Protein AF-A0A3B9QC76-F1 (afdb_monomer)

Sequence (737 aa):
QPASGYAQPTTGHRPGNSGLRFIFQRLAHHLEAKIDAIFPGNLTQGETGVIKALLLGDRGDLSPQDSEHFRAAGLYRFIAIAGFHVQLAAGVVERVVRRLTKHRNISMFAGLLAAFLLAGLSGWAVGPLRAFLCVLLKHLAFWCRRKYDTLTGFAVCSFIIGWRVPYPLADVSFQLSFAGMLAGWVTWEYTQALTRKYELGLVRHYLVQSTLVGMLLLPLLAVHFQDVSIAGFLFGGLWGLLSVAVSLATLPVVCIPLAAGRWLSWCPFLVIRGLRQVGAFAARLPLVSLAFPSPKLPELVAYYCLVFMLLDGGQDFRQATATGFSKDLTAGSLYEDTRAGWRAETRVSPESPPKLMPRRFENPTLKHRICSIIPDKRVPRKFIMLGLCCVLCVSVGLRYYCVWPQVVFLSVGQADTAVIRTKGTVIVVDTGTETSARRVLVPYLKHEGIRKIDLCIISHLHADHAGGLGEVCRNFKVNTVMTCPGSKQAVYQILKQDALGLASGTRTATDLDELVILEAGAGDVYAIGGAVLTVIHPPGVGNNTQAWRSDGVQADALMPAAQEAFSEFGNEHSLVIGVSFGRLPAYIEFWGDVPGNVVMGLLRGGGTTSPASHLGNLAGQWSEGQASGQASNEVDKLTGEQAGKQAGMEPKPPPGVVSIIKVPHHGSPDSLVYGFYQRVWGGVAVISVGPNSYGHPSPDVIREAEQSGLTVFRTDKDGAVTVKIYPGRVRVSRFVK

Foldseek 3Di:
DQQALDDDPDPDDDPDDPDLLVVLVVVLVLLLVLLCLLQPCPPCQQVSLLLNCLQQVHNPSHFQQLCLLCVLLLLNQQSHDFLLLLQVQLVVQLVVCCVVVVDNVVSLVRSLVSLVSSCSSRSVQLGSVLSSQLSVQCVVCVVVVHDDDPVVSLVVSLVVVVVVDVPLVPDLSNCCNSLLSVQLVLCVVVLVVVCVVVVDDPLRSVQSSLLSSCLSCVLSCCQPPQKAFPSCSRCVSVSNVLSSVLNVQLVVLSVDDSVSSNVSVVVSSVSSVVVSVVSSVCSPDPVRIAGFQNDDPVLVVVLVVLVVCLSPVDPVVVVCCVVPVPPDPPDDPVDDPDDDDDDDDDDDDDDDDDDDDDDDDDDDDPVVVVVVVDDPPPPVSSVVSVVVSVVSRVVRSCLLAPDFWKKKFFQQALAGWMWIDAGVAIEIFFQAALVSNVPTVLVVCSNSSHAAHAEYEFQWQARGGCNNVLVDVQRHHYQEYEYAAPLQVLSLQSNVVSVVVDPHGSDDPVSSVRYHYHHDAAQDWDDDNQKIKGWHDDHHPPDPPPPDDPDDDDDPDDDDHSVVSRVVTDQCRGTWIWMDRQLFQEIEIEREAHFQVSLVCLVVVPPDRNPQVVLVVVVVVVPDDDDDDDDDDDDDDDDDDDDDDDDDDQDDRPPQHAYEYAQHRLLQPRRDDAPSLLNRALHAYERNHHDDPRCPNPPNSVVRNVVSNHHYDYCHPQGMWMWTIDHSDIDIHGDDD

Radius of gyration: 33.19 Å; Cα contacts (8 Å, |Δi|>4): 1134; chains: 1; bounding box: 98×72×95 Å

pLDDT: mean 72.7, std 22.93, range [22.86, 98.06]

Solvent-accessible surface area (backbone atoms only — not comparable to full-atom values): 40307 Å² total; per-residue (Å²): 128,85,74,40,45,58,78,78,81,68,96,69,90,82,96,80,68,95,45,76,68,47,55,31,50,54,51,40,53,54,50,49,56,44,46,48,70,54,42,55,64,92,87,27,48,60,53,45,13,49,49,39,7,36,67,40,24,34,55,86,55,42,41,40,53,56,50,47,17,20,39,28,33,32,40,50,74,44,44,28,57,32,24,64,43,28,44,53,51,13,54,49,45,22,52,51,40,28,68,75,67,70,38,70,63,64,10,51,53,49,13,48,49,47,10,46,50,49,13,41,36,24,42,52,34,62,34,16,39,44,25,28,49,49,51,48,52,49,48,49,22,55,76,69,73,41,85,70,54,67,68,62,50,49,50,54,46,48,52,62,49,40,74,71,38,84,61,36,94,76,32,64,61,49,48,53,45,53,50,50,51,52,32,45,58,66,40,47,62,55,41,51,53,49,26,66,75,66,67,44,52,74,69,56,40,47,32,51,43,24,35,53,29,34,58,70,42,41,65,62,43,22,56,76,61,16,54,43,22,50,43,25,21,48,41,35,54,60,48,47,51,51,42,38,52,46,38,68,57,40,52,60,36,63,71,46,60,67,73,61,16,43,69,58,38,55,61,47,49,53,54,47,51,49,51,50,50,52,18,49,54,39,48,71,42,84,73,25,43,44,60,23,28,48,70,51,72,70,55,50,52,51,47,52,51,45,53,47,53,61,65,65,70,38,70,61,54,58,48,50,43,70,72,47,71,80,73,72,84,76,70,73,90,91,63,83,93,84,85,90,84,81,88,82,91,82,90,84,87,91,80,87,84,83,91,82,84,80,86,81,89,82,80,88,56,76,68,61,69,65,58,72,75,60,79,94,53,85,61,59,59,53,54,50,42,53,46,48,49,50,49,49,53,48,53,45,37,50,62,57,54,33,88,49,40,32,40,34,40,47,55,51,32,73,23,38,32,32,41,39,36,25,64,86,32,34,35,34,42,26,35,10,25,45,68,28,16,68,69,42,51,54,54,47,40,40,47,57,34,55,64,56,30,58,33,38,34,31,26,33,40,40,54,36,23,38,42,5,45,46,65,48,57,47,74,31,55,56,48,27,38,38,32,26,62,89,42,61,64,49,54,49,43,49,46,47,51,52,49,73,76,31,102,62,42,66,59,59,82,72,56,59,75,68,46,44,75,43,66,51,22,36,76,44,74,47,81,54,54,64,34,39,39,36,28,69,26,30,79,47,76,75,90,72,92,65,74,90,70,97,66,86,78,79,91,82,74,92,71,73,63,63,79,55,45,31,65,76,36,37,42,86,38,17,30,23,37,39,37,35,42,74,93,35,29,44,38,39,36,41,32,45,40,32,36,21,71,57,55,49,45,60,69,68,48,77,71,95,70,42,79,55,63,54,60,59,61,52,58,65,67,71,76,69,78,82,90,78,92,79,91,79,85,81,90,80,87,84,82,88,82,95,78,81,92,80,87,90,77,86,50,69,67,61,93,77,46,44,35,33,33,41,41,30,39,34,25,32,68,66,34,54,51,92,72,63,46,51,55,40,53,69,17,36,36,36,29,43,28,22,92,68,90,85,57,52,54,20,69,66,43,52,49,51,36,46,74,26,49,25,52,76,45,40,20,68,77,36,22,30,42,36,41,40,47,39,87,89,42,68,47,78,48,68,45,66,128

Secondary structure (DSSP, 8-state):
----SS----S-------SHHHHHHHHHHHHHHHHHHHS-HHHHHHHHHHHHHHHH---TTS-HHHHHHHHHTT-GGGSS--HHHHHHHHHHHHHHHHHHH--HHHHHHHHHHHHHHHHHHTTT-HHHHHHHHHHHHHHHHHHTT----HHHHHHHHHHHHHHHSSSTTT-HHHHHHHHHHHHHHHHHHHHHHHHHHTT--HHHHHHHHHHHHHHHHHHHHHHHHSEEEHHHHHHHHHHHHHHHHHHHHHHHHHHS-HHHHHHHTHHHHHHHHHHHHHHHHHHHSTTSEEE-PPPPHHHHHHHHHHHHHHHHT-HHHHHHHHHHTTTSSSS-SSS----------------PPPP-PPPP-----THHHHHTTS---HHHHHHHHHHHHHHHHHHHHHTTS-SS-EEEE---SSS--EEEE-SS-EEEE----HHHIIIIIHHHHHHTT--EESEEE-SS--HHHHTTHHHHHHHSEE-EEEE-TT-HHHHHHHHHHHHHT-TTSSS-GGGTTTPEEEE--TT-EEEETTEEEEEEESPPPS---------PPP----PPPHHHHHHHS-GGGPPEEEEE-TTSSEEEEE-TT--HHHHHHHHH-TTT--HHHHHHHHHHTTS----------------------------PPPTTPEEEEE-GGGG-GGG--TTGGGGGTTSEEEE---S-SS-PSPHHHHHHHHHTT-EEEEHHHHBEEEEEEETTEEEEEEE--

Nearest PDB structures (foldseek):
  3idz-assembly2_B  TM=6.738E-01  e=3.941E-06  Thermus thermophilus HB8
  3ie2-assembly3_C  TM=6.533E-01  e=2.691E-05  Thermus thermophilus HB8
  3ie0-assembly3_C  TM=6.550E-01  e=3.766E-05  Thermus thermophilus HB8
  3a4y-assembly4_D  TM=6.666E-01  e=7.032E-05  Thermus thermophilus HB8
  5a87-assembly2_B  TM=6.796E-01  e=1.756E-03  Klebsiella pneumoniae

Mean predicted aligned error: 15.99 Å

Structure (mmCIF, N/CA/C/O backbone):
data_AF-A0A3B9QC76-F1
#
_entry.id   AF-A0A3B9QC76-F1
#
loop_
_atom_site.group_PDB
_atom_site.id
_atom_site.type_symbol
_atom_site.label_atom_id
_atom_site.label_alt_id
_atom_site.label_comp_id
_atom_site.label_asym_id
_atom_site.label_entity_id
_atom_site.label_seq_id
_atom_site.pdbx_PDB_ins_code
_atom_site.Cartn_x
_atom_site.Cartn_y
_atom_site.Cartn_z
_atom_site.occupancy
_atom_site.B_iso_or_equiv
_atom_site.auth_seq_id
_atom_site.auth_comp_id
_atom_site.auth_asym_id
_atom_site.auth_atom_id
_atom_site.pdbx_PDB_model_num
ATOM 1 N N . GLN A 1 1 ? -3.571 10.083 1.520 1.00 26.03 1 GLN A N 1
ATOM 2 C CA . GLN A 1 1 ? -4.646 11.064 1.805 1.00 26.03 1 GLN A CA 1
ATOM 3 C C . GLN A 1 1 ? -4.322 11.749 3.127 1.00 26.03 1 GLN A C 1
ATOM 5 O O . GLN A 1 1 ? -3.752 11.059 3.969 1.00 26.03 1 GLN A O 1
ATOM 10 N N . PRO A 1 2 ? -4.604 13.052 3.326 1.00 26.88 2 PRO A N 1
ATOM 11 C CA . PRO A 1 2 ? -4.293 13.702 4.593 1.00 26.88 2 PRO A CA 1
ATOM 12 C C . PRO A 1 2 ? -5.210 13.115 5.671 1.00 26.88 2 PRO A C 1
ATOM 14 O O . PRO A 1 2 ? -6.431 13.138 5.545 1.00 26.88 2 PRO A O 1
ATOM 17 N N . ALA A 1 3 ? -4.598 12.505 6.682 1.00 29.38 3 ALA A N 1
ATOM 18 C CA . ALA A 1 3 ? -5.273 11.839 7.792 1.00 29.38 3 ALA A CA 1
ATOM 19 C C . ALA A 1 3 ? -5.689 12.814 8.911 1.00 29.38 3 ALA A C 1
ATOM 21 O O . ALA A 1 3 ? -6.212 12.372 9.931 1.00 29.38 3 ALA A O 1
ATOM 22 N N . SER A 1 4 ? -5.465 14.119 8.732 1.00 37.72 4 SER A N 1
ATOM 23 C CA . SER A 1 4 ? -5.867 15.152 9.678 1.00 37.72 4 SER A CA 1
ATOM 24 C C . SER A 1 4 ? -7.303 15.609 9.384 1.00 37.72 4 SER A C 1
ATOM 26 O O . SER A 1 4 ? -7.647 15.992 8.265 1.00 37.72 4 SER A O 1
ATOM 28 N N . GLY A 1 5 ? -8.169 15.593 10.406 1.00 38.84 5 GLY A N 1
ATOM 29 C CA . GLY A 1 5 ? -9.529 16.157 10.334 1.00 38.84 5 GLY A CA 1
ATOM 30 C C . GLY A 1 5 ? -9.552 17.675 10.101 1.00 38.84 5 GLY A C 1
ATOM 31 O O . GLY A 1 5 ? -10.597 18.250 9.793 1.00 38.84 5 GLY A O 1
ATOM 32 N N . TYR A 1 6 ? -8.389 18.318 10.194 1.00 43.00 6 TYR A N 1
ATOM 33 C CA . TYR A 1 6 ? -8.159 19.696 9.805 1.00 43.00 6 TYR A CA 1
ATOM 34 C C . TYR A 1 6 ? -7.147 19.714 8.665 1.00 43.00 6 TYR A C 1
ATOM 36 O O . TYR A 1 6 ? -6.026 19.231 8.814 1.00 43.00 6 TYR A O 1
ATOM 44 N N . ALA A 1 7 ? -7.541 20.250 7.512 1.00 36.34 7 ALA A N 1
ATOM 45 C CA . ALA A 1 7 ? -6.571 20.600 6.486 1.00 36.34 7 ALA A CA 1
ATOM 46 C C . ALA A 1 7 ? -5.536 21.551 7.108 1.00 36.34 7 ALA A C 1
ATOM 48 O O . ALA A 1 7 ? -5.923 22.507 7.786 1.00 36.34 7 ALA A O 1
ATOM 49 N N . GLN A 1 8 ? -4.249 21.273 6.888 1.00 32.62 8 GLN A N 1
ATOM 50 C CA . GLN A 1 8 ? -3.178 22.229 7.162 1.00 32.62 8 GLN A CA 1
ATOM 51 C C . GLN A 1 8 ? -3.556 23.565 6.502 1.00 32.62 8 GLN A C 1
ATOM 53 O O . GLN A 1 8 ? -3.980 23.553 5.339 1.00 32.62 8 GLN A O 1
ATOM 58 N N . PRO A 1 9 ? -3.471 24.703 7.211 1.00 30.59 9 PRO A N 1
ATOM 59 C CA . PRO A 1 9 ? -3.695 25.992 6.590 1.00 30.59 9 PRO A CA 1
ATOM 60 C C . PRO A 1 9 ? -2.598 26.187 5.544 1.00 30.59 9 PRO A C 1
ATOM 62 O O . PRO A 1 9 ? -1.445 26.441 5.876 1.00 30.59 9 PRO A O 1
ATOM 65 N N . THR A 1 10 ? -2.948 26.046 4.267 1.00 28.64 10 THR A N 1
ATOM 66 C CA . THR A 1 10 ? -2.096 26.526 3.183 1.00 28.64 10 THR A CA 1
ATOM 67 C C . THR A 1 10 ? -1.818 27.996 3.458 1.00 28.64 10 THR A C 1
ATOM 69 O O . THR A 1 10 ? -2.748 28.771 3.696 1.00 28.64 10 THR A O 1
ATOM 72 N N . THR A 1 11 ? -0.540 28.357 3.474 1.00 31.34 11 THR A N 1
ATOM 73 C CA . THR A 1 11 ? -0.014 29.715 3.612 1.00 31.34 11 THR A CA 1
ATOM 74 C C . THR A 1 11 ? -0.538 30.582 2.462 1.00 31.34 11 THR A C 1
ATOM 76 O O . THR A 1 11 ? 0.110 30.779 1.446 1.00 31.34 11 THR A O 1
ATOM 79 N N . GLY A 1 12 ? -1.785 31.040 2.580 1.00 29.27 12 GLY A N 1
ATOM 80 C CA . GLY A 1 12 ? -2.502 31.681 1.484 1.00 29.27 12 GLY A CA 1
ATOM 81 C C . GLY A 1 12 ? -3.982 31.919 1.786 1.00 29.27 12 GLY A C 1
ATOM 82 O O . GLY A 1 12 ? -4.839 31.189 1.314 1.00 29.27 12 GLY A O 1
ATOM 83 N N . HIS A 1 13 ? -4.258 33.003 2.520 1.00 31.75 13 HIS A N 1
ATOM 84 C CA . HIS A 1 13 ? -5.443 33.873 2.373 1.00 31.75 13 HIS A CA 1
ATOM 85 C C . HIS A 1 13 ? -6.868 33.367 2.732 1.00 31.75 13 HIS A C 1
ATOM 87 O O . HIS A 1 13 ? -7.536 32.707 1.946 1.00 31.75 13 HIS A O 1
ATOM 93 N N . ARG A 1 14 ? -7.408 33.868 3.862 1.00 33.50 14 ARG A N 1
ATOM 94 C CA . ARG A 1 14 ? -8.504 34.879 4.004 1.00 33.50 14 ARG A CA 1
ATOM 95 C C . ARG A 1 14 ? -9.277 34.684 5.332 1.00 33.50 14 ARG A C 1
ATOM 97 O O . ARG A 1 14 ? -9.833 33.610 5.562 1.00 33.50 14 ARG A O 1
ATOM 104 N N . PRO A 1 15 ? -9.373 35.710 6.203 1.00 38.97 15 PRO A N 1
ATOM 105 C CA . PRO A 1 15 ? -10.158 35.650 7.434 1.00 38.97 15 PRO A CA 1
ATOM 106 C C . PRO A 1 15 ? -11.637 35.899 7.106 1.00 38.97 15 PRO A C 1
ATOM 108 O O . PRO A 1 15 ? -12.026 37.028 6.829 1.00 38.97 15 PRO A O 1
ATOM 111 N N . GLY A 1 16 ? -12.467 34.853 7.090 1.00 37.75 16 GLY A N 1
ATOM 112 C CA . GLY A 1 16 ? -13.887 35.032 6.750 1.00 37.75 16 GLY A CA 1
ATOM 113 C C . GLY A 1 16 ? -14.886 33.980 7.230 1.00 37.75 16 GLY A C 1
ATOM 114 O O . GLY A 1 16 ? -16.071 34.164 6.994 1.00 37.75 16 GLY A O 1
ATOM 115 N N . ASN A 1 17 ? -14.479 32.904 7.915 1.00 45.22 17 ASN A N 1
ATOM 116 C CA . ASN A 1 17 ? -15.426 31.882 8.384 1.00 45.22 17 ASN A CA 1
ATOM 117 C C . ASN A 1 17 ? -15.498 31.827 9.916 1.00 45.22 17 ASN A C 1
ATOM 119 O O . ASN A 1 17 ? -14.805 31.049 10.565 1.00 45.22 17 ASN A O 1
ATOM 123 N N . SER A 1 18 ? -16.397 32.623 10.493 1.00 47.62 18 SER A N 1
ATOM 124 C CA . SER A 1 18 ? -16.793 32.643 11.911 1.00 47.62 18 SER A CA 1
ATOM 125 C C . SER A 1 18 ? -17.738 31.482 12.289 1.00 47.62 18 SER A C 1
ATOM 127 O O . SER A 1 18 ? -18.740 31.664 12.972 1.00 47.62 18 SER A O 1
ATOM 129 N N . GLY A 1 19 ? -17.452 30.261 11.822 1.00 70.94 19 GLY A N 1
ATOM 130 C CA . GLY A 1 19 ? -18.282 29.075 12.081 1.00 70.94 19 GLY A CA 1
ATOM 131 C C . GLY A 1 19 ? -17.775 28.193 13.230 1.00 70.94 19 GLY A C 1
ATOM 132 O O . GLY A 1 19 ? -16.611 28.261 13.619 1.00 70.94 19 GLY A O 1
ATOM 133 N N . LEU A 1 20 ? -18.616 27.264 13.709 1.00 74.06 20 LEU A N 1
ATOM 134 C CA . LEU A 1 20 ? -18.263 26.245 14.721 1.00 74.06 20 LEU A CA 1
ATOM 135 C C . LEU A 1 20 ? -16.957 25.491 14.408 1.00 74.06 20 LEU A C 1
ATOM 137 O O . LEU A 1 20 ? -16.196 25.168 15.316 1.00 74.06 20 LEU A O 1
ATOM 141 N N . ARG A 1 21 ? -16.659 25.237 13.126 1.00 76.56 21 ARG A N 1
ATOM 142 C CA . ARG A 1 21 ? -15.396 24.600 12.710 1.00 76.56 21 ARG A CA 1
ATOM 143 C C . ARG A 1 21 ? -14.162 25.422 13.094 1.00 76.56 21 ARG A C 1
ATOM 145 O O . ARG A 1 21 ? -13.177 24.837 13.527 1.00 76.56 21 ARG A O 1
ATOM 152 N N . PHE A 1 22 ? -14.226 26.746 12.974 1.00 81.25 22 PHE A N 1
ATOM 153 C CA . PHE A 1 22 ? -13.113 27.640 13.300 1.00 81.25 22 PHE A CA 1
ATOM 154 C C . PHE A 1 22 ? -12.836 27.681 14.808 1.00 81.25 22 PHE A C 1
ATOM 156 O O . PHE A 1 22 ? -11.682 27.718 15.229 1.00 81.25 22 PHE A O 1
ATOM 163 N N . ILE A 1 23 ? -13.888 27.600 15.631 1.00 86.69 23 ILE A N 1
ATOM 164 C CA . ILE A 1 23 ? -13.763 27.511 17.094 1.00 86.69 23 ILE A CA 1
ATOM 165 C C . ILE A 1 23 ? -12.998 26.243 17.485 1.00 86.69 23 ILE A C 1
ATOM 167 O O . ILE A 1 23 ? -12.032 26.319 18.242 1.00 86.69 23 ILE A O 1
ATOM 171 N N . PHE A 1 24 ? -13.388 25.089 16.937 1.00 87.50 24 PHE A N 1
ATOM 172 C CA . PHE A 1 24 ? -12.704 23.826 17.218 1.00 87.50 24 PHE A CA 1
ATOM 173 C C . PHE A 1 24 ? -11.277 23.784 16.657 1.00 87.50 24 PHE A C 1
ATOM 175 O O . PHE A 1 24 ? -10.398 23.269 17.338 1.00 87.50 24 PHE A O 1
ATOM 182 N N . GLN A 1 25 ? -11.016 24.394 15.494 1.00 83.19 25 GLN A N 1
ATOM 183 C CA . GLN A 1 25 ? -9.656 24.561 14.964 1.00 83.19 25 GLN A CA 1
ATOM 184 C C . GLN A 1 25 ? -8.766 25.377 15.906 1.00 83.19 25 GLN A C 1
ATOM 186 O O . GLN A 1 25 ? -7.667 24.947 16.242 1.00 83.19 25 GLN A O 1
ATOM 191 N N . ARG A 1 26 ? -9.247 26.535 16.379 1.00 86.38 26 ARG A N 1
ATOM 192 C CA . ARG A 1 26 ? -8.509 27.361 17.346 1.00 86.38 26 ARG A CA 1
ATOM 193 C C . ARG A 1 26 ? -8.267 26.630 18.660 1.00 86.38 26 ARG A C 1
ATOM 195 O O . ARG A 1 26 ? -7.174 26.719 19.208 1.00 86.38 26 ARG A O 1
ATOM 202 N N . LEU A 1 27 ? -9.274 25.915 19.159 1.00 87.44 27 LEU A N 1
ATOM 203 C CA . LEU A 1 27 ? -9.142 25.123 20.377 1.00 87.44 27 LEU A CA 1
ATOM 204 C C . LEU A 1 27 ? -8.112 24.001 20.201 1.00 87.44 27 LEU A C 1
ATOM 206 O O . LEU A 1 27 ? -7.261 23.834 21.068 1.00 87.44 27 LEU A O 1
ATOM 210 N N . ALA A 1 28 ? -8.158 23.272 19.084 1.00 85.69 28 ALA A N 1
ATOM 211 C CA . ALA A 1 28 ? -7.195 22.222 18.773 1.00 85.69 28 ALA A CA 1
ATOM 212 C C . ALA A 1 28 ? -5.766 22.780 18.714 1.00 85.69 28 ALA A C 1
ATOM 214 O O . ALA A 1 28 ? -4.895 22.244 19.387 1.00 85.69 28 ALA A O 1
ATOM 215 N N . HIS A 1 29 ? -5.555 23.908 18.029 1.00 86.31 29 HIS A N 1
ATOM 216 C CA . HIS A 1 29 ? -4.243 24.555 17.946 1.00 86.31 29 HIS A CA 1
ATOM 217 C C . HIS A 1 29 ? -3.739 25.070 19.306 1.00 86.31 29 HIS A C 1
ATOM 219 O O . HIS A 1 29 ? -2.561 24.962 19.636 1.00 86.31 29 HIS A O 1
ATOM 225 N N . HIS A 1 30 ? -4.634 25.591 20.152 1.00 87.50 30 HIS A N 1
ATOM 226 C CA . HIS A 1 30 ? -4.267 25.985 21.513 1.00 87.50 30 HIS A CA 1
ATOM 227 C C . HIS A 1 30 ? -3.851 24.781 22.375 1.00 87.50 30 HIS A C 1
ATOM 229 O O . HIS A 1 30 ? -2.891 24.866 23.142 1.00 87.50 30 HIS A O 1
ATOM 235 N N . LEU A 1 31 ? -4.570 23.660 22.261 1.00 87.12 31 LEU A N 1
ATOM 236 C CA . LEU A 1 31 ? -4.226 22.420 22.956 1.00 87.12 31 LEU A CA 1
ATOM 237 C C . LEU A 1 31 ? -2.912 21.833 22.437 1.00 87.12 31 LEU A C 1
ATOM 239 O O . LEU A 1 31 ? -2.111 21.373 23.241 1.00 87.12 31 LEU A O 1
ATOM 243 N N . GLU A 1 32 ? -2.674 21.893 21.129 1.00 87.19 32 GLU A N 1
ATOM 244 C CA . GLU A 1 32 ? -1.427 21.480 20.485 1.00 87.19 32 GLU A CA 1
ATOM 245 C C . GLU A 1 32 ? -0.223 22.235 21.065 1.00 87.19 32 GLU A C 1
ATOM 247 O O . GLU A 1 32 ? 0.690 21.610 21.600 1.00 87.19 32 GLU A O 1
ATOM 252 N N . ALA A 1 33 ? -0.285 23.571 21.102 1.00 86.38 33 ALA A N 1
ATOM 253 C CA . ALA A 1 33 ? 0.768 24.401 21.686 1.00 86.38 33 ALA A CA 1
ATOM 254 C C . ALA A 1 33 ? 1.001 24.103 23.179 1.00 86.38 33 ALA A C 1
ATOM 256 O O . ALA A 1 33 ? 2.135 24.111 23.662 1.00 86.38 33 ALA A O 1
ATOM 257 N N . LYS A 1 34 ? -0.067 23.811 23.937 1.00 87.56 34 LYS A N 1
ATOM 258 C CA . LYS A 1 34 ? 0.064 23.371 25.334 1.00 87.56 34 LYS A CA 1
ATOM 259 C C . LYS A 1 34 ? 0.727 22.001 25.454 1.00 87.56 34 LYS A C 1
ATOM 261 O O . LYS A 1 34 ? 1.534 21.818 26.361 1.00 87.56 34 LYS A O 1
ATOM 266 N N . ILE A 1 35 ? 0.385 21.051 24.586 1.00 86.81 35 ILE A N 1
ATOM 267 C CA . ILE A 1 35 ? 0.996 19.718 24.561 1.00 86.81 35 ILE A CA 1
ATOM 268 C C . ILE A 1 35 ? 2.502 19.859 24.314 1.00 86.81 35 ILE A C 1
ATOM 270 O O . ILE A 1 35 ? 3.283 19.342 25.109 1.00 86.81 35 ILE A O 1
ATOM 274 N N . ASP A 1 36 ? 2.913 20.648 23.322 1.00 86.62 36 ASP A N 1
ATOM 275 C CA . ASP A 1 36 ? 4.334 20.895 23.035 1.00 86.62 36 ASP A CA 1
ATOM 276 C C . ASP A 1 36 ? 5.071 21.549 24.216 1.00 86.62 36 ASP A C 1
ATOM 278 O O . ASP A 1 36 ? 6.215 21.214 24.523 1.00 86.62 36 ASP A O 1
ATOM 282 N N . ALA A 1 37 ? 4.401 22.443 24.949 1.00 86.12 37 ALA A N 1
ATOM 283 C CA . ALA A 1 37 ? 4.978 23.087 26.128 1.00 86.12 37 ALA A CA 1
ATOM 284 C C . ALA A 1 37 ? 5.090 22.158 27.358 1.00 86.12 37 ALA A C 1
ATOM 286 O O . ALA A 1 37 ? 5.959 22.376 28.216 1.00 86.12 37 ALA A O 1
ATOM 287 N N . ILE A 1 38 ? 4.202 21.165 27.485 1.00 84.81 38 ILE A N 1
ATOM 288 C CA . ILE A 1 38 ? 4.223 20.156 28.559 1.00 84.81 38 ILE A CA 1
ATOM 289 C C . ILE A 1 38 ? 5.259 19.063 28.250 1.00 84.81 38 ILE A C 1
ATOM 291 O O . ILE A 1 38 ? 5.947 18.628 29.172 1.00 84.81 38 ILE A O 1
ATOM 295 N N . PHE A 1 39 ? 5.410 18.676 26.978 1.00 79.88 39 PHE A N 1
ATOM 296 C CA . PHE A 1 39 ? 6.284 17.593 26.511 1.00 79.88 39 PHE A CA 1
ATOM 297 C C . PHE A 1 39 ? 7.368 18.112 25.532 1.00 79.88 39 PHE A C 1
ATOM 299 O O . PHE A 1 39 ? 7.221 17.979 24.315 1.00 79.88 39 PHE A O 1
ATOM 306 N N . PRO A 1 40 ? 8.462 18.724 26.036 1.00 70.50 40 PRO A N 1
ATOM 307 C CA . PRO A 1 40 ? 9.496 19.331 25.194 1.00 70.50 40 PRO A CA 1
ATOM 308 C C . PRO A 1 40 ? 10.408 18.308 24.478 1.00 70.50 40 PRO A C 1
ATOM 310 O O . PRO A 1 40 ? 10.760 17.250 25.012 1.00 70.50 40 PRO A O 1
ATOM 313 N N . GLY A 1 41 ? 10.824 18.669 23.258 1.00 59.53 41 GLY A N 1
ATOM 314 C CA . GLY A 1 41 ? 11.219 17.760 22.170 1.00 59.53 41 GLY A CA 1
ATOM 315 C C . GLY A 1 41 ? 12.476 16.893 22.317 1.00 59.53 41 GLY A C 1
ATOM 316 O O . GLY A 1 41 ? 12.584 15.914 21.592 1.00 59.53 41 GLY A O 1
ATOM 317 N N . ASN A 1 42 ? 13.398 17.141 23.252 1.00 57.22 42 ASN A N 1
ATOM 318 C CA . ASN A 1 42 ? 14.687 16.417 23.230 1.00 57.22 42 ASN A CA 1
ATOM 319 C C . ASN A 1 42 ? 14.602 14.945 23.690 1.00 57.22 42 ASN A C 1
ATOM 321 O O . ASN A 1 42 ? 15.463 14.146 23.341 1.00 57.22 42 ASN A O 1
ATOM 325 N N . LEU A 1 43 ? 13.578 14.572 24.466 1.00 55.44 43 LEU A N 1
ATOM 326 C CA . LEU A 1 43 ? 13.381 13.201 24.981 1.00 55.44 43 LEU A CA 1
ATOM 327 C C . LEU A 1 43 ? 11.968 12.651 24.746 1.00 55.44 43 LEU A C 1
ATOM 329 O O . LEU A 1 43 ? 11.716 11.488 25.053 1.00 55.44 43 LEU A O 1
ATOM 333 N N . THR A 1 44 ? 11.046 13.484 24.253 1.00 66.88 44 THR A N 1
ATOM 334 C CA . THR A 1 44 ? 9.607 13.176 24.221 1.00 66.88 44 THR A CA 1
ATOM 335 C C . THR A 1 44 ? 8.979 13.284 22.833 1.00 66.88 44 THR A C 1
ATOM 337 O O . THR A 1 44 ? 7.782 13.066 22.704 1.00 66.88 44 THR A O 1
ATOM 340 N N . GLN A 1 45 ? 9.757 13.581 21.781 1.00 71.94 45 GLN A N 1
ATOM 341 C CA . GLN A 1 45 ? 9.223 13.876 20.443 1.00 71.94 45 GLN A CA 1
ATOM 342 C C . GLN A 1 45 ? 8.263 12.791 19.920 1.00 71.94 45 GLN A C 1
ATOM 344 O O . GLN A 1 45 ? 7.205 13.111 19.381 1.00 71.94 45 GLN A O 1
ATOM 349 N N . GLY A 1 46 ? 8.580 11.510 20.142 1.00 79.25 46 GLY A N 1
ATOM 350 C CA . GLY A 1 46 ? 7.701 10.405 19.751 1.00 79.25 46 GLY A CA 1
ATOM 351 C C . GLY A 1 46 ? 6.441 10.286 20.618 1.00 79.25 46 GLY A C 1
ATOM 352 O O . GLY A 1 46 ? 5.349 10.069 20.097 1.00 79.25 46 GLY A O 1
ATOM 353 N N . GLU A 1 47 ? 6.550 10.460 21.937 1.00 85.25 47 GLU A N 1
ATOM 354 C CA . GLU A 1 47 ? 5.402 10.477 22.850 1.00 85.25 47 GLU A CA 1
ATOM 355 C C . GLU A 1 47 ? 4.454 11.643 22.552 1.00 85.25 47 GLU A C 1
ATOM 357 O O . GLU A 1 47 ? 3.240 11.441 22.509 1.00 85.25 47 GLU A O 1
ATOM 362 N N . THR A 1 48 ? 4.993 12.837 22.302 1.00 84.44 48 THR A N 1
ATOM 363 C CA . THR A 1 48 ? 4.234 14.044 21.958 1.00 84.44 48 THR A CA 1
ATOM 364 C C . THR A 1 48 ? 3.391 13.817 20.705 1.00 84.44 48 THR A C 1
ATOM 366 O O . THR A 1 48 ? 2.192 14.109 20.718 1.00 84.44 48 THR A O 1
ATOM 369 N N . GLY A 1 49 ? 3.961 13.192 19.668 1.00 84.81 49 GLY A N 1
ATOM 370 C CA . GLY A 1 49 ? 3.223 12.805 18.462 1.00 84.81 49 GLY A CA 1
ATOM 371 C C . GLY A 1 49 ? 2.061 11.846 18.747 1.00 84.81 49 GLY A C 1
ATOM 372 O O . GLY A 1 49 ? 0.954 12.031 18.239 1.00 84.81 49 GLY A O 1
ATOM 373 N N . VAL A 1 50 ? 2.258 10.856 19.627 1.00 86.12 50 VAL A N 1
ATOM 374 C CA . VAL A 1 50 ? 1.185 9.930 20.044 1.00 86.12 50 VAL A CA 1
ATOM 375 C C . VAL A 1 50 ? 0.090 10.643 20.841 1.00 86.12 50 VAL A C 1
ATOM 377 O O . VAL A 1 50 ? -1.092 10.351 20.651 1.00 86.12 50 VAL A O 1
ATOM 380 N N . ILE A 1 51 ? 0.447 11.594 21.708 1.00 86.12 51 ILE A N 1
ATOM 381 C CA . ILE A 1 51 ? -0.517 12.397 22.475 1.00 86.12 51 ILE A CA 1
ATOM 382 C C . ILE A 1 51 ? -1.381 13.240 21.542 1.00 86.12 51 ILE A C 1
ATOM 384 O O . ILE A 1 51 ? -2.609 13.225 21.667 1.00 86.12 51 ILE A O 1
ATOM 388 N N . LYS A 1 52 ? -0.754 13.951 20.598 1.00 85.75 52 LYS A N 1
ATOM 389 C CA . LYS A 1 52 ? -1.459 14.756 19.594 1.00 85.75 52 LYS A CA 1
ATOM 390 C C . LYS A 1 52 ? -2.402 13.889 18.762 1.00 85.75 52 LYS A C 1
ATOM 392 O O . LYS A 1 52 ? -3.571 14.246 18.596 1.00 85.75 52 LYS A O 1
ATOM 397 N N . ALA A 1 53 ? -1.965 12.696 18.364 1.00 85.00 53 ALA A N 1
ATOM 398 C CA . ALA A 1 53 ? -2.816 11.752 17.651 1.00 85.00 53 ALA A CA 1
ATOM 399 C C . ALA A 1 53 ? -4.027 11.311 18.487 1.00 85.00 53 ALA A C 1
ATOM 401 O O . ALA A 1 53 ? -5.165 11.396 18.017 1.00 85.00 53 ALA A O 1
ATOM 402 N N . LEU A 1 54 ? -3.818 10.916 19.745 1.00 83.75 54 LEU A N 1
ATOM 403 C CA . LEU A 1 54 ? -4.884 10.424 20.621 1.00 83.75 54 LEU A CA 1
ATOM 404 C C . LEU A 1 54 ? -5.896 11.507 21.018 1.00 83.75 54 LEU A C 1
ATOM 406 O O . LEU A 1 54 ? -7.085 11.208 21.113 1.00 83.75 54 LEU A O 1
ATOM 410 N N . LEU A 1 55 ? -5.448 12.746 21.249 1.00 82.31 55 LEU A N 1
ATOM 411 C CA . LEU A 1 55 ? -6.294 13.830 21.767 1.00 82.31 55 LEU A CA 1
ATOM 412 C C . LEU A 1 55 ? -6.870 14.753 20.693 1.00 82.31 55 LEU A C 1
ATOM 414 O O . LEU A 1 55 ? -7.967 15.276 20.878 1.00 82.31 55 LEU A O 1
ATOM 418 N N . LEU A 1 56 ? -6.139 14.984 19.604 1.00 82.06 56 LEU A N 1
ATOM 419 C CA . LEU A 1 56 ? -6.528 15.920 18.543 1.00 82.06 56 LEU A CA 1
ATOM 420 C C . LEU A 1 56 ? -6.891 15.193 17.244 1.00 82.06 56 LEU A C 1
ATOM 422 O O . LEU A 1 56 ? -7.504 15.774 16.352 1.00 82.06 56 LEU A O 1
ATOM 426 N N . GLY A 1 57 ? -6.557 13.904 17.135 1.00 76.56 57 GLY A N 1
ATOM 427 C CA . GLY A 1 57 ? -6.709 13.147 15.896 1.00 76.56 57 GLY A CA 1
ATOM 428 C C . GLY A 1 57 ? -5.643 13.478 14.852 1.00 76.56 57 GLY A C 1
ATOM 429 O O . GLY A 1 57 ? -5.776 13.018 13.718 1.00 76.56 57 GLY A O 1
ATOM 430 N N . ASP A 1 58 ? -4.608 14.247 15.209 1.00 77.00 58 ASP A N 1
ATOM 431 C CA . ASP A 1 58 ? -3.535 14.620 14.292 1.00 77.00 58 ASP A CA 1
ATOM 432 C C . ASP A 1 58 ? -2.389 13.607 14.321 1.00 77.00 58 ASP A C 1
ATOM 434 O O . ASP A 1 58 ? -1.756 13.373 15.345 1.00 77.00 58 ASP A O 1
ATOM 438 N N . ARG A 1 59 ? -2.130 12.995 13.168 1.00 76.25 59 ARG A N 1
ATOM 439 C CA . ARG A 1 59 ? -1.076 11.995 12.981 1.00 76.25 59 ARG A CA 1
ATOM 440 C C . ARG A 1 59 ? 0.184 12.573 12.340 1.00 76.25 59 ARG A C 1
ATOM 442 O O . ARG A 1 59 ? 1.103 11.799 12.099 1.00 76.25 59 ARG A O 1
ATOM 449 N N . GLY A 1 60 ? 0.212 13.871 12.025 1.00 73.88 60 GLY A N 1
ATOM 450 C CA . GLY A 1 60 ? 1.336 14.521 11.346 1.00 73.88 60 GLY A CA 1
ATOM 451 C C . GLY A 1 60 ? 2.657 14.380 12.101 1.00 73.88 60 GLY A C 1
ATOM 452 O O . GLY A 1 60 ? 3.687 14.155 11.477 1.00 73.88 60 GLY A O 1
ATOM 453 N N . ASP A 1 61 ? 2.591 14.394 13.432 1.00 76.75 61 ASP A N 1
ATOM 454 C CA . ASP A 1 61 ? 3.763 14.332 14.312 1.00 76.75 61 ASP A CA 1
ATOM 455 C C . ASP A 1 61 ? 4.143 12.905 14.745 1.00 76.75 61 ASP A C 1
ATOM 457 O O . ASP A 1 61 ? 5.061 12.713 15.543 1.00 76.75 61 ASP A O 1
ATOM 461 N N . LEU A 1 62 ? 3.442 11.872 14.259 1.00 77.75 62 LEU A N 1
ATOM 462 C CA . LEU A 1 62 ? 3.849 10.490 14.515 1.00 77.75 62 LEU A CA 1
ATOM 463 C C . LEU A 1 62 ? 5.078 10.154 13.675 1.00 77.75 62 LEU A C 1
ATOM 465 O O . LEU A 1 62 ? 5.035 10.232 12.447 1.00 77.75 62 LEU A O 1
ATOM 469 N N . SER A 1 63 ? 6.139 9.672 14.328 1.00 75.44 63 SER A N 1
ATOM 470 C CA . SER A 1 63 ? 7.297 9.165 13.595 1.00 75.44 63 SER A CA 1
ATOM 471 C C . SER A 1 63 ? 6.884 8.006 12.662 1.00 75.44 63 SER A C 1
ATOM 473 O O . SER A 1 63 ? 5.953 7.246 12.976 1.00 75.44 63 SER A O 1
ATOM 475 N N . PRO A 1 64 ? 7.550 7.825 11.510 1.00 64.50 64 PRO A N 1
ATOM 476 C CA . PRO A 1 64 ? 7.262 6.717 10.596 1.00 64.50 64 PRO A CA 1
ATOM 477 C C . PRO A 1 64 ? 7.455 5.354 11.258 1.00 64.50 64 PRO A C 1
ATOM 479 O O . PRO A 1 64 ? 6.639 4.455 11.060 1.00 64.50 64 PRO A O 1
ATOM 482 N N . GLN A 1 65 ? 8.489 5.231 12.096 1.00 70.44 65 GLN A N 1
ATOM 483 C CA . GLN A 1 65 ? 8.760 4.026 12.876 1.00 70.44 65 GLN A CA 1
ATOM 484 C C . GLN A 1 65 ? 7.615 3.720 13.843 1.00 70.44 65 GLN A C 1
ATOM 486 O O . GLN A 1 65 ? 7.118 2.598 13.869 1.00 70.44 65 GLN A O 1
ATOM 491 N N . ASP A 1 66 ? 7.130 4.715 14.594 1.00 80.06 66 ASP A N 1
ATOM 492 C CA . ASP A 1 66 ? 5.974 4.531 15.478 1.00 80.06 66 ASP A CA 1
ATOM 493 C C . ASP A 1 66 ? 4.724 4.157 14.669 1.00 80.06 66 ASP A C 1
ATOM 495 O O . ASP A 1 66 ? 4.015 3.212 15.018 1.00 80.06 66 ASP A O 1
ATOM 499 N N . SER A 1 67 ? 4.473 4.835 13.546 1.00 77.88 67 SER A N 1
ATOM 500 C CA . SER A 1 67 ? 3.355 4.520 12.650 1.00 77.88 67 SER A CA 1
ATOM 501 C C . SER A 1 67 ? 3.396 3.070 12.167 1.00 77.88 67 SER A C 1
ATOM 503 O O . SER A 1 67 ? 2.370 2.387 12.184 1.00 77.88 67 SER A O 1
ATOM 505 N N . GLU A 1 68 ? 4.569 2.576 11.777 1.00 75.00 68 GLU A N 1
ATOM 506 C CA . GLU A 1 68 ? 4.768 1.194 11.358 1.00 75.00 68 GLU A CA 1
ATOM 507 C C . GLU A 1 68 ? 4.601 0.205 12.511 1.00 75.00 68 GLU A C 1
ATOM 509 O O . GLU A 1 68 ? 3.830 -0.749 12.385 1.00 75.00 68 GLU A O 1
ATOM 514 N N . HIS A 1 69 ? 5.238 0.457 13.654 1.00 83.94 69 HIS A N 1
ATOM 515 C CA . HIS A 1 69 ? 5.110 -0.385 14.840 1.00 83.94 69 HIS A CA 1
ATOM 516 C C . HIS A 1 69 ? 3.649 -0.519 15.272 1.00 83.94 69 HIS A C 1
ATOM 518 O O . HIS A 1 69 ? 3.142 -1.620 15.505 1.00 83.94 69 HIS A O 1
ATOM 524 N N . PHE A 1 70 ? 2.923 0.595 15.305 1.00 84.19 70 PHE A N 1
ATOM 525 C CA . PHE A 1 70 ? 1.513 0.597 15.643 1.00 84.19 70 PHE A CA 1
ATOM 526 C C . PHE A 1 70 ? 0.645 -0.069 14.582 1.00 84.19 70 PHE A C 1
ATOM 528 O O . PHE A 1 70 ? -0.359 -0.701 14.919 1.00 84.19 70 PHE A O 1
ATOM 535 N N . ARG A 1 71 ? 1.000 0.034 13.303 1.00 79.50 71 ARG A N 1
ATOM 536 C CA . ARG A 1 71 ? 0.301 -0.655 12.213 1.00 79.50 71 ARG A CA 1
ATOM 537 C C . ARG A 1 71 ? 0.492 -2.167 12.315 1.00 79.50 71 ARG A C 1
ATOM 539 O O . ARG A 1 71 ? -0.503 -2.891 12.300 1.00 79.50 71 ARG A O 1
ATOM 546 N N . ALA A 1 72 ? 1.723 -2.628 12.535 1.00 78.00 72 ALA A N 1
ATOM 547 C CA . ALA A 1 72 ? 2.059 -4.034 12.741 1.00 78.00 72 ALA A CA 1
ATOM 548 C C . ALA A 1 72 ? 1.360 -4.617 13.982 1.00 78.00 72 ALA A C 1
ATOM 550 O O . ALA A 1 72 ? 0.762 -5.693 13.913 1.00 78.00 72 ALA A O 1
ATOM 551 N N . ALA A 1 73 ? 1.333 -3.868 15.087 1.00 82.81 73 ALA A N 1
ATOM 552 C CA . ALA A 1 73 ? 0.652 -4.246 16.328 1.00 82.81 73 ALA A CA 1
ATOM 553 C C . ALA A 1 73 ? -0.888 -4.135 16.266 1.00 82.81 73 ALA A C 1
ATOM 555 O O . ALA A 1 73 ? -1.585 -4.540 17.198 1.00 82.81 73 ALA A O 1
ATOM 556 N N . GLY A 1 74 ? -1.444 -3.562 15.190 1.00 78.62 74 GLY A N 1
ATOM 557 C CA . GLY A 1 74 ? -2.886 -3.344 15.037 1.00 78.62 74 GLY A CA 1
ATOM 558 C C . GLY A 1 74 ? -3.438 -2.191 15.884 1.00 78.62 74 GLY A C 1
ATOM 559 O O . GLY A 1 74 ? -4.657 -2.018 15.969 1.00 78.62 74 GLY A O 1
ATOM 560 N N . LEU A 1 75 ? -2.543 -1.394 16.469 1.00 77.75 75 LEU A N 1
ATOM 561 C CA . LEU A 1 75 ? -2.791 -0.213 17.293 1.00 77.75 75 LEU A CA 1
ATOM 562 C C . LEU A 1 75 ? -3.099 1.039 16.465 1.00 77.75 75 LEU A C 1
ATOM 564 O O . LEU A 1 75 ? -3.789 1.930 16.949 1.00 77.75 75 LEU A O 1
ATOM 568 N N . TYR A 1 76 ? -2.657 1.102 15.206 1.00 77.00 76 TYR A N 1
ATOM 569 C CA . TYR A 1 76 ? -2.738 2.315 14.379 1.00 77.00 76 TYR A CA 1
ATOM 570 C C . TYR A 1 76 ? -4.161 2.893 14.260 1.00 77.00 76 TYR A C 1
ATOM 572 O O . TYR A 1 76 ? -4.359 4.106 14.274 1.00 77.00 76 TYR A O 1
ATOM 580 N N . ARG A 1 77 ? -5.188 2.030 14.220 1.00 74.31 77 ARG A N 1
ATOM 581 C CA . ARG A 1 77 ? -6.600 2.458 14.169 1.00 74.31 77 ARG A CA 1
ATOM 582 C C . ARG A 1 77 ? -7.111 3.085 15.476 1.00 74.31 77 ARG A C 1
ATOM 584 O O . ARG A 1 77 ? -8.132 3.766 15.454 1.00 74.31 77 ARG A O 1
ATOM 591 N N . PHE A 1 78 ? -6.435 2.825 16.595 1.00 73.88 78 PHE A N 1
ATOM 592 C CA . PHE A 1 78 ? -6.798 3.278 17.941 1.00 73.88 78 PHE A CA 1
ATOM 593 C C . PHE A 1 78 ? -5.973 4.481 18.412 1.00 73.88 78 PHE A C 1
ATOM 595 O O . PHE A 1 78 ? -6.312 5.076 19.425 1.00 73.88 78 PHE A O 1
ATOM 602 N N . ILE A 1 79 ? -4.936 4.868 17.665 1.00 71.19 79 ILE A N 1
ATOM 603 C CA . ILE A 1 79 ? -4.042 5.987 18.010 1.00 71.19 79 ILE A CA 1
ATOM 604 C C . ILE A 1 79 ? -4.586 7.347 17.567 1.00 71.19 79 ILE A C 1
ATOM 606 O O . ILE A 1 79 ? -4.024 8.376 17.900 1.00 71.19 79 ILE A O 1
ATOM 610 N N . ALA A 1 80 ? -5.735 7.372 16.893 1.00 69.62 80 ALA A N 1
ATOM 611 C CA . ALA A 1 80 ? -6.518 8.590 16.719 1.00 69.62 80 ALA A CA 1
ATOM 612 C C . ALA A 1 80 ? -7.879 8.463 17.397 1.00 69.62 80 ALA A C 1
ATOM 614 O O . ALA A 1 80 ? -8.364 7.343 17.605 1.00 69.62 80 ALA A O 1
ATOM 615 N N . ILE A 1 81 ? -8.528 9.605 17.658 1.00 69.19 81 ILE A N 1
ATOM 616 C CA . ILE A 1 81 ? -9.905 9.654 18.162 1.00 69.19 81 ILE A CA 1
ATOM 617 C C . ILE A 1 81 ? -10.819 8.867 17.213 1.00 69.19 81 ILE A C 1
ATOM 619 O O . ILE A 1 81 ? -11.281 9.345 16.179 1.00 69.19 81 ILE A O 1
ATOM 623 N N . ALA A 1 82 ? -11.088 7.619 17.577 1.00 81.38 82 ALA A N 1
ATOM 624 C CA . ALA A 1 82 ? -12.057 6.765 16.908 1.00 81.38 82 ALA A CA 1
ATOM 625 C C . ALA A 1 82 ? -13.455 6.989 17.500 1.00 81.38 82 ALA A C 1
ATOM 627 O O . ALA A 1 82 ? -13.603 7.392 18.653 1.00 81.38 82 ALA A O 1
ATOM 628 N N . GLY A 1 83 ? -14.506 6.610 16.768 1.00 83.25 83 GLY A N 1
ATOM 629 C CA . GLY A 1 83 ? -15.876 6.665 17.295 1.00 83.25 83 GLY A CA 1
ATOM 630 C C . GLY A 1 83 ? -16.091 5.841 18.579 1.00 83.25 83 GLY A C 1
ATOM 631 O O . GLY A 1 83 ? -17.027 6.096 19.334 1.00 83.25 83 GLY A O 1
ATOM 632 N N . PHE A 1 84 ? -15.220 4.864 18.848 1.00 82.81 84 PHE A N 1
ATOM 633 C CA . PHE A 1 84 ? -15.184 4.148 20.124 1.00 82.81 84 PHE A CA 1
ATOM 634 C C . PHE A 1 84 ? -14.764 5.056 21.296 1.00 82.81 84 PHE A C 1
ATOM 636 O O . PHE A 1 84 ? -15.431 5.039 22.328 1.00 82.81 84 PHE A O 1
ATOM 643 N N . HIS A 1 85 ? -13.742 5.905 21.113 1.00 84.38 85 HIS A N 1
ATOM 644 C CA . HIS A 1 85 ? -13.272 6.857 22.129 1.00 84.38 85 HIS A CA 1
ATOM 645 C C . HIS A 1 85 ? -14.387 7.806 22.557 1.00 84.38 85 HIS A C 1
ATOM 647 O O . HIS A 1 85 ? -14.655 7.959 23.745 1.00 84.38 85 HIS A O 1
ATOM 653 N N . VAL A 1 86 ? -15.088 8.376 21.574 1.00 89.00 86 VAL A N 1
ATOM 654 C CA . VAL A 1 86 ? -16.186 9.322 21.800 1.00 89.00 86 VAL A CA 1
ATOM 655 C C . VAL A 1 86 ? -17.334 8.675 22.581 1.00 89.00 86 VAL A C 1
ATOM 657 O O . VAL A 1 86 ? -17.805 9.243 23.562 1.00 89.00 86 VAL A O 1
ATOM 660 N N . GLN A 1 87 ? -17.768 7.470 22.191 1.00 89.38 87 GLN A N 1
ATOM 661 C CA . GLN A 1 87 ? -18.859 6.763 22.876 1.00 89.38 87 GLN A CA 1
ATOM 662 C C . GLN A 1 87 ? -18.486 6.341 24.301 1.00 89.38 87 GLN A C 1
ATOM 664 O O . GLN A 1 87 ? -19.298 6.496 25.214 1.00 89.38 87 GLN A O 1
ATOM 669 N N . LEU A 1 88 ? -17.278 5.804 24.501 1.00 88.62 88 LEU A N 1
ATOM 670 C CA . LEU A 1 88 ? -16.845 5.356 25.820 1.00 88.62 88 LEU A CA 1
ATOM 671 C C . LEU A 1 88 ? -16.654 6.545 26.769 1.00 88.62 88 LEU A C 1
ATOM 673 O O . LEU A 1 88 ? -17.157 6.502 27.889 1.00 88.62 88 LEU A O 1
ATOM 677 N N . ALA A 1 89 ? -16.013 7.623 26.309 1.00 87.56 89 ALA A N 1
ATOM 678 C CA . ALA A 1 89 ? -15.850 8.845 27.092 1.00 87.56 89 ALA A CA 1
ATOM 679 C C . ALA A 1 89 ? -17.206 9.457 27.480 1.00 87.56 89 ALA A C 1
ATOM 681 O O . ALA A 1 89 ? -17.430 9.736 28.657 1.00 87.56 89 ALA A O 1
ATOM 682 N N . ALA A 1 90 ? -18.144 9.574 26.532 1.00 92.19 90 ALA A N 1
ATOM 683 C CA . ALA A 1 90 ? -19.502 10.040 26.814 1.00 92.19 90 ALA A CA 1
ATOM 684 C C . ALA A 1 90 ? -20.193 9.175 27.881 1.00 92.19 90 ALA A C 1
ATOM 686 O O . ALA A 1 90 ? -20.723 9.700 28.857 1.00 92.19 90 ALA A O 1
ATOM 687 N N . GLY A 1 91 ? -20.108 7.845 27.764 1.00 92.88 91 GLY A N 1
ATOM 688 C CA . GLY A 1 91 ? -20.690 6.917 28.738 1.00 92.88 91 GLY A CA 1
ATOM 689 C C . GLY A 1 91 ? -20.034 6.956 30.127 1.00 92.88 91 GLY A C 1
ATOM 690 O O . GLY A 1 91 ? -20.715 6.734 31.135 1.00 92.88 91 GLY A O 1
ATOM 691 N N . VAL A 1 92 ? -18.728 7.235 30.211 1.00 90.69 92 VAL A N 1
ATOM 692 C CA . VAL A 1 92 ? -18.024 7.463 31.486 1.00 90.69 92 VAL A CA 1
ATOM 693 C C . VAL A 1 92 ? -18.517 8.758 32.127 1.00 90.69 92 VAL A C 1
ATOM 695 O O . VAL A 1 92 ? -18.923 8.730 33.290 1.00 90.69 92 VAL A O 1
ATOM 698 N N . VAL A 1 93 ? -18.568 9.855 31.367 1.00 91.50 93 VAL A N 1
ATOM 699 C CA . VAL A 1 93 ? -19.075 11.154 31.837 1.00 91.50 93 VAL A CA 1
ATOM 700 C C . VAL A 1 93 ? -20.520 11.030 32.319 1.00 91.50 93 VAL A C 1
ATOM 702 O O . VAL A 1 93 ? -20.826 11.446 33.435 1.00 91.50 93 VAL A O 1
ATOM 705 N N . GLU A 1 94 ? -21.397 10.374 31.553 1.00 94.94 94 GLU A N 1
ATOM 706 C CA . GLU A 1 94 ? -22.780 10.111 31.967 1.00 94.94 94 GLU A CA 1
ATOM 707 C C . GLU A 1 94 ? -22.842 9.384 33.310 1.00 94.94 94 GLU A C 1
ATOM 709 O O . GLU A 1 94 ? -23.636 9.747 34.175 1.00 94.94 94 GLU A O 1
ATOM 714 N N . ARG A 1 95 ? -22.015 8.355 33.510 1.00 94.81 95 ARG A N 1
ATOM 715 C CA . ARG A 1 95 ? -22.035 7.551 34.736 1.00 94.81 95 ARG A CA 1
ATOM 716 C C . ARG A 1 95 ? -21.489 8.313 35.938 1.00 94.81 95 ARG A C 1
ATOM 718 O O . ARG A 1 95 ? -22.063 8.208 37.020 1.00 94.81 95 ARG A O 1
ATOM 725 N N . VAL A 1 96 ? -20.424 9.091 35.756 1.00 93.75 96 VAL A N 1
ATOM 726 C CA . VAL A 1 96 ? -19.856 9.945 36.808 1.00 93.75 96 VAL A CA 1
ATOM 727 C C . VAL A 1 96 ? -20.854 11.033 37.197 1.00 93.75 96 VAL A C 1
ATOM 729 O O . VAL A 1 96 ? -21.228 11.128 38.363 1.00 93.75 96 VAL A O 1
ATOM 732 N N . VAL A 1 97 ? -21.386 11.784 36.230 1.00 95.19 97 VAL A N 1
ATOM 733 C CA . VAL A 1 97 ? -22.363 12.848 36.499 1.00 95.19 97 VAL A CA 1
ATOM 734 C C . VAL A 1 97 ? -23.657 12.277 37.078 1.00 95.19 97 VAL A C 1
ATOM 736 O O . VAL A 1 97 ? -24.231 12.880 37.981 1.00 95.19 97 VAL A O 1
ATOM 739 N N . ARG A 1 98 ? -24.107 11.088 36.648 1.00 96.56 98 ARG A N 1
ATOM 740 C CA . ARG A 1 98 ? -25.254 10.396 37.264 1.00 96.56 98 ARG A CA 1
ATOM 741 C C . ARG A 1 98 ? -24.983 10.074 38.731 1.00 96.56 98 ARG A C 1
ATOM 743 O O . ARG A 1 98 ? -25.889 10.245 39.537 1.00 96.56 98 ARG A O 1
ATOM 750 N N . ARG A 1 99 ? -23.777 9.614 39.082 1.00 96.50 99 ARG A N 1
ATOM 751 C CA . ARG A 1 99 ? -23.408 9.330 40.479 1.00 96.50 99 ARG A CA 1
ATOM 752 C C . ARG A 1 99 ? -23.346 10.597 41.330 1.00 96.50 99 ARG A C 1
ATOM 754 O O . ARG A 1 99 ? -23.825 10.567 42.456 1.00 96.50 99 ARG A O 1
ATOM 761 N N . LEU A 1 100 ? -22.812 11.691 40.787 1.00 95.56 100 LEU A N 1
ATOM 762 C CA . LEU A 1 100 ? -22.654 12.956 41.512 1.00 95.56 100 LEU A CA 1
ATOM 763 C C . LEU A 1 100 ? -23.975 13.719 41.673 1.00 95.56 100 LEU A C 1
ATOM 765 O O . LEU A 1 100 ? -24.300 14.182 42.757 1.00 95.56 100 LEU A O 1
ATOM 769 N N . THR A 1 101 ? -24.751 13.837 40.597 1.00 96.31 101 THR A N 1
ATOM 770 C CA . THR A 1 101 ? -25.967 14.670 40.575 1.00 96.31 101 THR A CA 1
ATOM 771 C C . THR A 1 101 ? -27.238 13.892 40.891 1.00 96.31 101 THR A C 1
ATOM 773 O O . THR A 1 101 ? -28.268 14.501 41.145 1.00 96.31 101 THR A O 1
ATOM 776 N N . LYS A 1 102 ? -27.217 12.553 40.790 1.00 94.31 102 LYS A N 1
ATOM 777 C CA . LYS A 1 102 ? -28.396 11.660 40.815 1.00 94.31 102 LYS A CA 1
ATOM 778 C C . LYS A 1 102 ? -29.459 11.956 39.737 1.00 94.31 102 LYS A C 1
ATOM 780 O O . LYS A 1 102 ? -30.405 11.186 39.584 1.00 94.31 102 LYS A O 1
ATOM 785 N N . HIS A 1 103 ? -29.288 12.995 38.917 1.00 95.12 103 HIS A N 1
ATOM 786 C CA . HIS A 1 103 ? -30.249 13.414 37.903 1.00 95.12 103 HIS A CA 1
ATOM 787 C C . HIS A 1 103 ? -30.008 12.740 36.556 1.00 95.12 103 HIS A C 1
ATOM 789 O O . HIS A 1 103 ? -28.892 12.709 36.022 1.00 95.12 103 HIS A O 1
ATOM 795 N N . ARG A 1 104 ? -31.097 12.226 35.962 1.00 93.12 104 ARG A N 1
ATOM 796 C CA . ARG A 1 104 ? -30.998 11.482 34.706 1.00 93.12 104 ARG A CA 1
ATOM 797 C C . ARG A 1 104 ? -30.586 12.345 33.521 1.00 93.12 104 ARG A C 1
ATOM 799 O O . ARG A 1 104 ? -29.627 12.037 32.816 1.00 93.12 104 ARG A O 1
ATOM 806 N N . ASN A 1 105 ? -31.324 13.430 33.346 1.00 95.19 105 ASN A N 1
ATOM 807 C CA . ASN A 1 105 ? -31.178 14.316 32.202 1.00 95.19 105 ASN A CA 1
ATOM 808 C C . ASN A 1 105 ? -29.866 15.100 32.253 1.00 95.19 105 ASN A C 1
ATOM 810 O O . ASN A 1 105 ? -29.209 15.209 31.228 1.00 95.19 105 ASN A O 1
ATOM 814 N N . ILE A 1 106 ? -29.435 15.560 33.434 1.00 95.62 106 ILE A N 1
ATOM 815 C CA . ILE A 1 106 ? -28.166 16.293 33.587 1.00 95.62 106 ILE A CA 1
ATOM 816 C C . ILE A 1 106 ? -26.991 15.433 33.119 1.00 95.62 106 ILE A C 1
ATOM 818 O O . ILE A 1 106 ? -26.158 15.891 32.341 1.00 95.62 106 ILE A O 1
ATOM 822 N N . SER A 1 107 ? -26.954 14.159 33.519 1.00 96.44 107 SER A N 1
ATOM 823 C CA . SER A 1 107 ? -25.883 13.273 33.066 1.00 96.44 107 SER A CA 1
ATOM 824 C C . SER A 1 107 ? -25.923 13.032 31.559 1.00 96.44 107 SER A C 1
ATOM 826 O O . SER A 1 107 ? -24.871 12.964 30.938 1.00 96.44 107 SER A O 1
ATOM 828 N N . MET A 1 108 ? -27.121 12.891 30.991 1.00 96.75 108 MET A N 1
ATOM 829 C CA . MET A 1 108 ? -27.336 12.668 29.563 1.00 96.75 108 MET A CA 1
ATOM 830 C C . MET A 1 108 ? -26.881 13.878 28.736 1.00 96.75 108 MET A C 1
ATOM 832 O O . MET A 1 108 ? -26.170 13.726 27.747 1.00 96.75 108 MET A O 1
ATOM 836 N N . PHE A 1 109 ? -27.204 15.095 29.179 1.00 97.44 109 PHE A N 1
ATOM 837 C CA . PHE A 1 109 ? -26.676 16.316 28.569 1.00 97.44 109 PHE A CA 1
ATOM 838 C C . PHE A 1 109 ? -25.152 16.407 28.689 1.00 97.44 109 PHE A C 1
ATOM 840 O O . PHE A 1 109 ? -24.495 16.751 27.711 1.00 97.44 109 PHE A O 1
ATOM 847 N N . ALA A 1 110 ? -24.576 16.046 29.839 1.00 95.38 110 ALA A N 1
ATOM 848 C CA . ALA A 1 110 ? -23.125 16.035 30.020 1.00 95.38 110 ALA A CA 1
ATOM 849 C C . ALA A 1 110 ? -22.424 15.024 29.093 1.00 95.38 110 ALA A C 1
ATOM 851 O O . ALA A 1 110 ? -21.403 15.348 28.490 1.00 95.38 110 ALA A O 1
ATOM 852 N N . GLY A 1 111 ? -22.991 13.825 28.928 1.00 95.25 111 GLY A N 1
ATOM 853 C CA . GLY A 1 111 ? -22.517 12.821 27.972 1.00 95.25 111 GLY A CA 1
ATOM 854 C C . GLY A 1 111 ? -22.559 13.304 26.531 1.00 95.25 111 GLY A C 1
ATOM 855 O O . GLY A 1 111 ? -21.572 13.196 25.802 1.00 95.25 111 GLY A O 1
ATOM 856 N N . LEU A 1 112 ? -23.691 13.887 26.133 1.00 97.38 112 LEU A N 1
ATOM 857 C CA . LEU A 1 112 ? -23.877 14.453 24.802 1.00 97.38 112 LEU A CA 1
ATOM 858 C C . LEU A 1 112 ? -22.895 15.600 24.527 1.00 97.38 112 LEU A C 1
ATOM 860 O O . LEU A 1 112 ? -22.315 15.654 23.443 1.00 97.38 112 LEU A O 1
ATOM 864 N N . LEU A 1 113 ? -22.666 16.478 25.509 1.00 95.44 113 LEU A N 1
ATOM 865 C CA . LEU A 1 113 ? -21.688 17.560 25.417 1.00 95.44 113 LEU A CA 1
ATOM 866 C C . LEU A 1 113 ? -20.262 17.015 25.275 1.00 95.44 113 LEU A C 1
ATOM 868 O O . LEU A 1 113 ? -19.525 17.465 24.403 1.00 95.44 113 LEU A O 1
ATOM 872 N N . ALA A 1 114 ? -19.881 16.012 26.069 1.00 92.38 114 ALA A N 1
ATOM 873 C CA . ALA A 1 114 ? -18.575 15.365 25.945 1.00 92.38 114 ALA A CA 1
ATOM 874 C C . ALA A 1 114 ? -18.382 14.735 24.553 1.00 92.38 114 ALA A C 1
ATOM 876 O O . ALA A 1 114 ? -17.334 14.914 23.930 1.00 92.38 114 ALA A O 1
ATOM 877 N N . ALA A 1 115 ? -19.409 14.055 24.031 1.00 94.19 115 ALA A N 1
ATOM 878 C CA . ALA A 1 115 ? -19.379 13.485 22.688 1.00 94.19 115 ALA A CA 1
ATOM 879 C C . ALA A 1 115 ? -19.234 14.565 21.601 1.00 94.19 115 ALA A C 1
ATOM 881 O O . ALA A 1 115 ? -18.450 14.397 20.668 1.00 94.19 115 ALA A O 1
ATOM 882 N N . PHE A 1 116 ? -19.967 15.674 21.736 1.00 94.62 116 PHE A N 1
ATOM 883 C CA . PHE A 1 116 ? -19.906 16.820 20.828 1.00 94.62 116 PHE A CA 1
ATOM 884 C C . PHE A 1 116 ? -18.515 17.460 20.815 1.00 94.62 116 PHE A C 1
ATOM 886 O O . PHE A 1 116 ? -17.958 17.685 19.742 1.00 94.62 116 PHE A O 1
ATOM 893 N N . LEU A 1 117 ? -17.930 17.702 21.993 1.00 90.38 117 LEU A N 1
ATOM 894 C CA . LEU A 1 117 ? -16.606 18.307 22.125 1.00 90.38 117 LEU A CA 1
ATOM 895 C C . LEU A 1 117 ? -15.512 17.419 21.522 1.00 90.38 117 LEU A C 1
ATOM 897 O O . LEU A 1 117 ? -14.701 17.914 20.747 1.00 90.38 117 LEU A O 1
ATOM 901 N N . LEU A 1 118 ? -15.514 16.112 21.808 1.00 88.44 118 LEU A N 1
ATOM 902 C CA . LEU A 1 118 ? -14.525 15.180 21.248 1.00 88.44 118 LEU A CA 1
ATOM 903 C C . LEU A 1 118 ? -14.680 15.004 19.730 1.00 88.44 118 LEU A C 1
ATOM 905 O O . LEU A 1 118 ? -13.684 14.951 19.007 1.00 88.44 118 LEU A O 1
ATOM 909 N N . ALA A 1 119 ? -15.917 14.947 19.224 1.00 90.25 119 ALA A N 1
ATOM 910 C CA . ALA A 1 119 ? -16.163 14.907 17.784 1.00 90.25 119 ALA A CA 1
ATOM 911 C C . ALA A 1 119 ? -15.693 16.196 17.095 1.00 90.25 119 ALA A C 1
ATOM 913 O O . ALA A 1 119 ? -15.045 16.127 16.049 1.00 90.25 119 ALA A O 1
ATOM 914 N N . GLY A 1 120 ? -15.957 17.350 17.710 1.00 89.75 120 GLY A N 1
ATOM 915 C CA . GLY A 1 120 ? -15.475 18.645 17.254 1.00 89.75 120 GLY A CA 1
ATOM 916 C C . GLY A 1 120 ? -13.954 18.713 17.227 1.00 89.75 120 GLY A C 1
ATOM 917 O O . GLY A 1 120 ? -13.407 18.999 16.171 1.00 89.75 120 GLY A O 1
ATOM 918 N N . LEU A 1 121 ? -13.280 18.359 18.329 1.00 86.31 121 LEU A N 1
ATOM 919 C CA . LEU A 1 121 ? -11.816 18.343 18.445 1.00 86.31 121 LEU A CA 1
ATOM 920 C C . LEU A 1 121 ? -11.143 17.471 17.385 1.00 86.31 121 LEU A C 1
ATOM 922 O O . LEU A 1 121 ? -10.116 17.874 16.865 1.00 86.31 121 LEU A O 1
ATOM 926 N N . SER A 1 122 ? -11.754 16.351 16.994 1.00 83.38 122 SER A N 1
ATOM 927 C CA . SER A 1 122 ? -11.253 15.492 15.909 1.00 83.38 122 SER A CA 1
ATOM 928 C C . SER A 1 122 ? -11.457 16.046 14.485 1.00 83.38 122 SER A C 1
ATOM 930 O O . SER A 1 122 ? -11.269 15.322 13.506 1.00 83.38 122 SER A O 1
ATOM 932 N N . GLY A 1 123 ? -11.943 17.283 14.335 1.00 85.50 123 GLY A N 1
ATOM 933 C CA . GLY A 1 123 ? -12.265 17.879 13.036 1.00 85.50 123 GLY A CA 1
ATOM 934 C C . GLY A 1 123 ? -13.521 17.302 12.381 1.00 85.50 123 GLY A C 1
ATOM 935 O O . GLY A 1 123 ? -13.688 17.388 11.165 1.00 85.50 123 GLY A O 1
ATOM 936 N N . TRP A 1 124 ? -14.436 16.725 13.167 1.00 87.25 124 TRP A N 1
ATOM 937 C CA . TRP A 1 124 ? -15.644 16.055 12.666 1.00 87.25 124 TRP A CA 1
ATOM 938 C C . TRP A 1 124 ? -15.348 14.872 11.735 1.00 87.25 124 TRP A C 1
ATOM 940 O O . TRP A 1 124 ? -16.074 14.648 10.760 1.00 87.25 124 TRP A O 1
ATOM 950 N N . ALA A 1 125 ? -14.290 14.111 12.028 1.00 85.69 125 ALA A N 1
ATOM 951 C CA . ALA A 1 125 ? -13.978 12.879 11.313 1.00 85.69 125 ALA A CA 1
ATOM 952 C C . ALA A 1 125 ? -15.160 11.886 11.359 1.00 85.69 125 ALA A C 1
ATOM 954 O O . ALA A 1 125 ? -15.950 11.873 12.308 1.00 85.69 125 ALA A O 1
ATOM 955 N N . VAL A 1 126 ? -15.275 11.020 10.345 1.00 88.44 126 VAL A N 1
ATOM 956 C CA . VAL A 1 126 ? -16.442 10.133 10.150 1.00 88.44 126 VAL A CA 1
ATOM 957 C C . VAL A 1 126 ? -16.756 9.284 11.389 1.00 88.44 126 VAL A C 1
ATOM 959 O O . VAL A 1 126 ? -17.906 9.215 11.818 1.00 88.44 126 VAL A O 1
ATOM 962 N N . GLY A 1 127 ? -15.743 8.670 12.009 1.00 89.00 127 GLY A N 1
ATOM 963 C CA . GLY A 1 127 ? -15.918 7.857 13.219 1.00 89.00 127 GLY A CA 1
ATOM 964 C C . GLY A 1 127 ? -16.441 8.646 14.430 1.00 89.00 127 GLY A C 1
ATOM 965 O O . G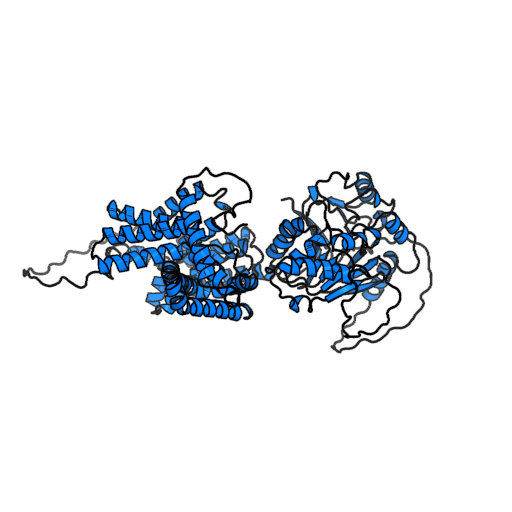LY A 1 127 ? -17.478 8.266 14.981 1.00 89.00 127 GLY A O 1
ATOM 966 N N . PRO A 1 128 ? -15.754 9.717 14.859 1.00 89.94 128 PRO A N 1
ATOM 967 C CA . PRO A 1 128 ? -16.210 10.599 15.935 1.00 89.94 128 PRO A CA 1
ATOM 968 C C . PRO A 1 128 ? -17.582 11.238 15.695 1.00 89.94 128 PRO A C 1
ATOM 970 O O . PRO A 1 128 ? -18.428 11.210 16.588 1.00 89.94 128 PRO A O 1
ATOM 973 N N . LEU A 1 129 ? -17.846 11.739 14.483 1.00 92.56 129 LEU A N 1
ATOM 974 C CA . LEU A 1 129 ? -19.144 12.309 14.115 1.00 92.56 129 LEU A CA 1
ATOM 975 C C . LEU A 1 129 ? -20.263 11.271 14.255 1.00 92.56 129 LEU A C 1
ATOM 977 O O . LEU A 1 129 ? -21.286 11.536 14.883 1.00 92.56 129 LEU A O 1
ATOM 981 N N . ARG A 1 130 ? -20.053 10.059 13.732 1.00 93.50 130 ARG A N 1
ATOM 982 C CA . ARG A 1 130 ? -21.005 8.948 13.865 1.00 93.50 130 ARG A CA 1
ATOM 983 C C . ARG A 1 130 ? -21.284 8.602 15.320 1.00 93.50 130 ARG A C 1
ATOM 985 O O . ARG A 1 130 ? -22.430 8.365 15.685 1.00 93.50 130 ARG A O 1
ATOM 992 N N . ALA A 1 131 ? -20.245 8.555 16.145 1.00 92.81 131 ALA A N 1
ATOM 993 C CA . ALA A 1 131 ? -20.366 8.265 17.566 1.00 92.81 131 ALA A CA 1
ATOM 994 C C . ALA A 1 131 ? -21.201 9.316 18.305 1.00 92.81 131 ALA A C 1
ATOM 996 O O . ALA A 1 131 ? -22.103 8.945 19.055 1.00 92.81 131 ALA A O 1
ATOM 997 N N . PHE A 1 132 ? -20.961 10.602 18.037 1.00 96.06 132 PHE A N 1
ATOM 998 C CA . PHE A 1 132 ? -21.790 11.694 18.543 1.00 96.06 132 PHE A CA 1
ATOM 999 C C . PHE A 1 132 ? -23.255 11.551 18.104 1.00 96.06 132 PHE A C 1
ATOM 1001 O O . PHE A 1 132 ? -24.147 11.594 18.949 1.00 96.06 132 PHE A O 1
ATOM 1008 N N . LEU A 1 133 ? -23.512 11.300 16.814 1.00 96.25 133 LEU A N 1
ATOM 1009 C CA . LEU A 1 133 ? -24.874 11.106 16.302 1.00 96.25 133 LEU A CA 1
ATOM 1010 C C . LEU A 1 133 ? -25.575 9.904 16.952 1.00 96.25 133 LEU A C 1
ATOM 1012 O O . LEU A 1 133 ? -26.749 9.997 17.295 1.00 96.25 133 LEU A O 1
ATOM 1016 N N . CYS A 1 134 ? -24.866 8.799 17.197 1.00 94.81 134 CYS A N 1
ATOM 1017 C CA . CYS A 1 134 ? -25.427 7.642 17.902 1.00 94.81 134 CYS A CA 1
ATOM 1018 C C . CYS A 1 134 ? -25.820 7.986 19.348 1.00 94.81 134 CYS A C 1
ATOM 1020 O O . CYS A 1 134 ? -26.898 7.598 19.801 1.00 94.81 134 CYS A O 1
ATOM 1022 N N . VAL A 1 135 ? -24.971 8.729 20.073 1.00 95.75 135 VAL A N 1
ATOM 1023 C CA . VAL A 1 135 ? -25.284 9.211 21.430 1.00 95.75 135 VAL A CA 1
ATOM 1024 C C . VAL A 1 135 ? -26.513 10.119 21.387 1.00 95.75 135 VAL A C 1
ATOM 1026 O O . VAL A 1 135 ? -27.463 9.880 22.133 1.00 95.75 135 VAL A O 1
ATOM 1029 N N . LEU A 1 136 ? -26.540 11.083 20.463 1.00 97.25 136 LEU A N 1
ATOM 1030 C CA . LEU A 1 136 ? -27.656 12.004 20.256 1.00 97.25 136 LEU A CA 1
ATOM 1031 C C . LEU A 1 136 ? -28.970 11.266 19.976 1.00 97.25 136 LEU A C 1
ATOM 1033 O O . LEU A 1 136 ? -29.951 11.490 20.677 1.00 97.25 136 LEU A O 1
ATOM 1037 N N . LEU A 1 137 ? -28.996 10.353 19.003 1.00 96.75 137 LEU A N 1
ATOM 1038 C CA . LEU A 1 137 ? -30.201 9.601 18.637 1.00 96.75 137 LEU A CA 1
ATOM 1039 C C . LEU A 1 137 ? -30.699 8.722 19.789 1.00 96.75 137 LEU A C 1
ATOM 1041 O O . LEU A 1 137 ? -31.902 8.664 20.045 1.00 96.75 137 LEU A O 1
ATOM 1045 N N . LYS A 1 138 ? -29.787 8.086 20.534 1.00 95.00 138 LYS A N 1
ATOM 1046 C CA . LYS A 1 138 ? -30.135 7.310 21.732 1.00 95.00 138 LYS A CA 1
ATOM 1047 C C . LYS A 1 138 ? -30.772 8.188 22.814 1.00 95.00 138 LYS A C 1
ATOM 1049 O O . LYS A 1 138 ? -31.724 7.765 23.470 1.00 95.00 138 LYS A O 1
ATOM 1054 N N . HIS A 1 139 ? -30.263 9.403 22.998 1.00 96.38 139 HIS A N 1
ATOM 1055 C CA . HIS A 1 139 ? -30.777 10.359 23.979 1.00 96.38 139 HIS A CA 1
ATOM 1056 C C . HIS A 1 139 ? -32.126 10.942 23.558 1.00 96.38 139 HIS A C 1
ATOM 1058 O O . HIS A 1 139 ? -33.056 10.975 24.363 1.00 96.38 139 HIS A O 1
ATOM 1064 N N . LEU A 1 140 ? -32.263 11.309 22.284 1.00 96.62 140 LEU A N 1
ATOM 1065 C CA . LEU A 1 140 ? -33.519 11.764 21.695 1.00 96.62 140 LEU A CA 1
ATOM 1066 C C . LEU A 1 140 ? -34.603 10.694 21.796 1.00 96.62 140 LEU A C 1
ATOM 1068 O O . LEU A 1 140 ? -35.720 11.018 22.186 1.00 96.62 140 LEU A O 1
ATOM 1072 N N . ALA A 1 141 ? -34.284 9.426 21.518 1.00 95.38 141 ALA A N 1
ATOM 1073 C CA . ALA A 1 141 ? -35.229 8.326 21.691 1.00 95.38 141 ALA A CA 1
ATOM 1074 C C . ALA A 1 141 ? -35.744 8.266 23.136 1.00 95.38 141 ALA A C 1
ATOM 1076 O O . ALA A 1 141 ? -36.952 8.218 23.354 1.00 95.38 141 ALA A O 1
ATOM 1077 N N . PHE A 1 142 ? -34.849 8.374 24.123 1.00 94.50 142 PHE A N 1
ATOM 1078 C CA . PHE A 1 142 ? -35.239 8.426 25.531 1.00 94.50 142 PHE A CA 1
ATOM 1079 C C . PHE A 1 142 ? -36.123 9.641 25.862 1.00 94.50 142 PHE A C 1
ATOM 1081 O O . PHE A 1 142 ? -37.171 9.466 26.483 1.00 94.50 142 PHE A O 1
ATOM 1088 N N . TRP A 1 143 ? -35.753 10.853 25.435 1.00 96.50 143 TRP A N 1
ATOM 1089 C CA . TRP A 1 143 ? -36.544 12.065 25.694 1.00 96.50 143 TRP A CA 1
ATOM 1090 C C . TRP A 1 143 ? -37.907 12.047 24.996 1.00 96.50 143 TRP A C 1
ATOM 1092 O O . TRP A 1 143 ? -38.897 12.490 25.571 1.00 96.50 143 TRP A O 1
ATOM 1102 N N . CYS A 1 144 ? -37.986 11.440 23.813 1.00 96.06 144 CYS A N 1
ATOM 1103 C CA . CYS A 1 144 ? -39.234 11.204 23.088 1.00 96.06 144 CYS A CA 1
ATOM 1104 C C . CYS A 1 144 ? -40.022 9.995 23.620 1.00 96.06 144 CYS A C 1
ATOM 1106 O O . CYS A 1 144 ? -41.043 9.635 23.036 1.00 96.06 144 CYS A O 1
ATOM 1108 N N . ARG A 1 145 ? -39.544 9.328 24.683 1.00 93.81 145 ARG A N 1
ATOM 1109 C CA . ARG A 1 145 ? -40.133 8.104 25.252 1.00 93.81 145 ARG A CA 1
ATOM 1110 C C . ARG A 1 145 ? -40.305 6.970 24.229 1.00 93.81 145 ARG A C 1
ATOM 1112 O O . ARG A 1 145 ? -41.232 6.170 24.320 1.00 93.81 145 ARG A O 1
ATOM 1119 N N . ARG A 1 146 ? -39.396 6.882 23.258 1.00 93.62 146 ARG A N 1
ATOM 1120 C CA . ARG A 1 146 ? -39.318 5.808 22.262 1.00 93.62 146 ARG A CA 1
ATOM 1121 C C . ARG A 1 146 ? -38.210 4.819 22.613 1.00 93.62 146 ARG A C 1
ATOM 1123 O O . ARG A 1 146 ? -37.192 5.174 23.207 1.00 93.62 146 ARG A O 1
ATOM 1130 N N . LYS A 1 147 ? -38.389 3.562 22.206 1.00 88.50 147 LYS A N 1
ATOM 1131 C CA . LYS A 1 147 ? -37.309 2.569 22.242 1.00 88.50 147 LYS A CA 1
ATOM 1132 C C . LYS A 1 147 ? -36.291 2.906 21.149 1.00 88.50 147 LYS A C 1
ATOM 1134 O O . LYS A 1 147 ? -36.675 3.214 20.025 1.00 88.50 147 LYS A O 1
ATOM 1139 N N . TYR A 1 148 ? -35.006 2.872 21.491 1.00 90.06 148 TYR A N 1
ATOM 1140 C CA . TYR A 1 148 ? -33.931 3.061 20.521 1.00 90.06 148 TYR A CA 1
ATOM 1141 C C . TYR A 1 148 ? -33.678 1.749 19.777 1.00 90.06 148 TYR A C 1
ATOM 1143 O O . TYR A 1 148 ? -33.228 0.779 20.387 1.00 90.06 148 TYR A O 1
ATOM 1151 N N . ASP A 1 149 ? -33.959 1.733 18.475 1.00 88.44 149 ASP A N 1
ATOM 1152 C CA . ASP A 1 149 ? -33.555 0.645 17.590 1.00 88.44 149 ASP A CA 1
ATOM 1153 C C . ASP A 1 149 ? -32.158 0.920 17.017 1.00 88.44 149 ASP A C 1
ATOM 1155 O O . ASP A 1 149 ? -31.897 1.971 16.424 1.00 88.44 149 ASP A O 1
ATOM 1159 N N . THR A 1 150 ? -31.243 -0.028 17.215 1.00 85.31 150 THR A N 1
ATOM 1160 C CA . THR A 1 150 ? -29.821 0.175 16.906 1.00 85.31 150 THR A CA 1
ATOM 1161 C C . THR A 1 150 ? -29.571 0.233 15.401 1.00 85.31 150 THR A C 1
ATOM 1163 O O . THR A 1 150 ? -28.830 1.105 14.947 1.00 85.31 150 THR A O 1
ATOM 1166 N N . LEU A 1 151 ? -30.222 -0.637 14.622 1.00 85.25 151 LEU A N 1
ATOM 1167 C CA . LEU A 1 151 ? -30.055 -0.688 13.168 1.00 85.25 151 LEU A CA 1
ATOM 1168 C C . LEU A 1 151 ? -30.639 0.552 12.489 1.00 85.25 151 LEU A C 1
ATOM 1170 O O . LEU A 1 151 ? -29.982 1.149 11.638 1.00 85.25 151 LEU A O 1
ATOM 1174 N N . THR A 1 152 ? -31.818 1.000 12.922 1.00 90.19 152 THR A N 1
ATOM 1175 C CA . THR A 1 152 ? -32.418 2.259 12.464 1.00 90.19 152 THR A CA 1
ATOM 1176 C C . THR A 1 152 ? -31.505 3.440 12.794 1.00 90.19 152 THR A C 1
ATOM 1178 O O . THR A 1 152 ? -31.260 4.293 11.941 1.00 90.19 152 THR A O 1
ATOM 1181 N N . GLY A 1 153 ? -30.926 3.470 14.000 1.00 91.25 153 GLY A N 1
ATOM 1182 C CA . GLY A 1 153 ? -29.941 4.483 14.379 1.00 91.25 153 GLY A CA 1
ATOM 1183 C C . GLY A 1 153 ? -28.697 4.477 13.483 1.00 91.25 153 GLY A C 1
ATOM 1184 O O . GLY A 1 153 ? -28.219 5.543 13.090 1.00 91.25 153 GLY A O 1
ATOM 1185 N N . PHE A 1 154 ? -28.194 3.297 13.103 1.00 90.81 154 PHE A N 1
ATOM 1186 C CA . PHE A 1 154 ? -27.059 3.173 12.179 1.00 90.81 154 PHE A CA 1
ATOM 1187 C C . PHE A 1 154 ? -27.429 3.652 10.776 1.00 90.81 154 PHE A C 1
ATOM 1189 O O . PHE A 1 154 ? -26.650 4.391 10.177 1.00 90.81 154 PHE A O 1
ATOM 1196 N N . ALA A 1 155 ? -28.619 3.299 10.282 1.00 92.12 155 ALA A N 1
ATOM 1197 C CA . ALA A 1 155 ? -29.116 3.730 8.980 1.00 92.12 155 ALA A CA 1
ATOM 1198 C C . ALA A 1 155 ? -29.220 5.261 8.900 1.00 92.12 155 ALA A C 1
ATOM 1200 O O . ALA A 1 155 ? -28.649 5.865 7.991 1.00 92.12 155 ALA A O 1
ATOM 1201 N N . VAL A 1 156 ? -29.834 5.905 9.899 1.00 94.44 156 VAL A N 1
ATOM 1202 C CA . VAL A 1 156 ? -29.939 7.374 9.974 1.00 94.44 156 VAL A CA 1
ATOM 1203 C C . VAL A 1 156 ? -28.555 8.027 10.026 1.00 94.44 156 VAL A C 1
ATOM 1205 O O . VAL A 1 156 ? -28.284 8.955 9.264 1.00 94.44 156 VAL A O 1
ATOM 1208 N N . CYS A 1 157 ? -27.644 7.518 10.865 1.00 94.38 157 CYS A N 1
ATOM 1209 C CA . CYS A 1 157 ? -26.263 8.007 10.905 1.00 94.38 157 CYS A CA 1
ATOM 1210 C C . CYS A 1 157 ? -25.564 7.868 9.545 1.00 94.38 157 CYS A C 1
ATOM 1212 O O . CYS A 1 157 ? -24.863 8.786 9.122 1.00 94.38 157 CYS A O 1
ATOM 1214 N N . SER A 1 158 ? -25.737 6.728 8.869 1.00 93.38 158 SER A N 1
ATOM 1215 C CA . SER A 1 158 ? -25.113 6.454 7.571 1.00 93.38 158 SER A CA 1
ATOM 1216 C C . SER A 1 158 ? -25.619 7.393 6.486 1.00 93.38 158 SER A C 1
ATOM 1218 O O . SER A 1 158 ? -24.815 7.884 5.701 1.00 93.38 158 SER A O 1
ATOM 1220 N N . PHE A 1 159 ? -26.909 7.729 6.504 1.00 93.25 159 PHE A N 1
ATOM 1221 C CA . PHE A 1 159 ? -27.507 8.668 5.566 1.00 93.25 159 PHE A CA 1
ATOM 1222 C C . PHE A 1 159 ? -26.983 10.094 5.784 1.00 93.25 159 PHE A C 1
ATOM 1224 O O . PHE A 1 159 ? -26.492 10.723 4.850 1.00 93.25 159 PHE A O 1
ATOM 1231 N N . ILE A 1 160 ? -26.994 10.577 7.034 1.00 93.38 160 ILE A N 1
ATOM 1232 C CA . ILE A 1 160 ? -26.508 11.923 7.389 1.00 93.38 160 ILE A CA 1
ATOM 1233 C C . ILE A 1 160 ? -25.028 12.091 7.027 1.00 93.38 160 ILE A C 1
ATOM 1235 O O . ILE A 1 160 ? -24.629 13.106 6.457 1.00 93.38 160 ILE A O 1
ATOM 1239 N N . ILE A 1 161 ? -24.194 11.104 7.360 1.00 91.56 161 ILE A N 1
ATOM 1240 C CA . ILE A 1 161 ? -22.758 11.165 7.068 1.00 91.56 161 ILE A CA 1
ATOM 1241 C C . ILE A 1 161 ? -22.497 10.953 5.577 1.00 91.56 161 ILE A C 1
ATOM 1243 O O . ILE A 1 161 ? -21.645 11.638 5.015 1.00 91.56 161 ILE A O 1
ATOM 1247 N N . GLY A 1 162 ? -23.235 10.052 4.929 1.00 90.31 162 GLY A N 1
ATOM 1248 C CA . GLY A 1 162 ? -23.117 9.781 3.499 1.00 90.31 162 GLY A CA 1
ATOM 1249 C C . GLY A 1 162 ? -23.422 11.007 2.645 1.00 90.31 162 GLY A C 1
ATOM 1250 O O . GLY A 1 162 ? -22.768 11.211 1.632 1.00 90.31 162 GLY A O 1
ATOM 1251 N N . TRP A 1 163 ? -24.327 11.879 3.100 1.00 88.88 163 TRP A N 1
ATOM 1252 C CA . TRP A 1 163 ? -24.590 13.166 2.450 1.00 88.88 163 TRP A CA 1
ATOM 1253 C C . TRP A 1 163 ? -23.401 14.139 2.520 1.00 88.88 163 TRP A C 1
ATOM 1255 O O . TRP A 1 163 ? -23.236 15.004 1.665 1.00 88.88 163 TRP A O 1
ATOM 1265 N N . ARG A 1 164 ? -22.561 14.021 3.554 1.00 86.12 164 ARG A N 1
ATOM 1266 C CA . ARG A 1 164 ? -21.393 14.887 3.769 1.00 86.12 164 ARG A CA 1
ATOM 1267 C C . ARG A 1 164 ? -20.137 14.380 3.055 1.00 86.12 164 ARG A C 1
ATOM 1269 O O . ARG A 1 164 ? -19.283 15.191 2.703 1.00 86.12 164 ARG A O 1
ATOM 1276 N N . VAL A 1 165 ? -19.978 13.065 2.927 1.00 81.19 165 VAL A N 1
ATOM 1277 C CA . VAL A 1 165 ? -18.770 12.438 2.373 1.00 81.19 165 VAL A CA 1
ATOM 1278 C C . VAL A 1 165 ? -18.962 12.206 0.871 1.00 81.19 165 VAL A C 1
ATOM 1280 O O . VAL A 1 165 ? -19.868 11.464 0.503 1.00 81.19 165 VAL A O 1
ATOM 1283 N N . PRO A 1 166 ? -18.130 12.788 -0.013 1.00 82.06 166 PRO A N 1
ATOM 1284 C CA . PRO A 1 166 ? -18.216 12.517 -1.444 1.00 82.06 166 PRO A CA 1
ATOM 1285 C C . PRO A 1 166 ? -17.867 11.049 -1.722 1.00 82.06 166 PRO A C 1
ATOM 1287 O O . PRO A 1 166 ? -16.840 10.561 -1.258 1.00 82.06 166 PRO A O 1
ATOM 1290 N N . TYR A 1 167 ? -18.720 10.352 -2.478 1.00 83.44 167 TYR A N 1
ATOM 1291 C CA . TYR A 1 167 ? -18.597 8.914 -2.764 1.00 83.44 167 TYR A CA 1
ATOM 1292 C C . TYR A 1 167 ? -18.424 8.062 -1.486 1.00 83.44 167 TYR A C 1
ATOM 1294 O O . TYR A 1 167 ? -17.412 7.380 -1.325 1.00 83.44 167 TYR A O 1
ATOM 1302 N N . PRO A 1 168 ? -19.411 8.043 -0.568 1.00 84.25 168 PRO A N 1
ATOM 1303 C CA . PRO A 1 168 ? -19.265 7.400 0.743 1.00 84.25 168 PRO A CA 1
ATOM 1304 C C . PRO A 1 168 ? -18.996 5.893 0.640 1.00 84.25 168 PRO A C 1
ATOM 1306 O O . PRO A 1 168 ? -18.320 5.317 1.487 1.00 84.25 168 PRO A O 1
ATOM 1309 N N . LEU A 1 169 ? -19.470 5.256 -0.434 1.00 83.38 169 LEU A N 1
ATOM 1310 C CA . LEU A 1 169 ? -19.199 3.849 -0.724 1.00 83.38 169 LEU A CA 1
ATOM 1311 C C . LEU A 1 169 ? -17.756 3.578 -1.160 1.00 83.38 169 LEU A C 1
ATOM 1313 O O . LEU A 1 169 ? -17.359 2.423 -1.138 1.00 83.38 169 LEU A O 1
ATOM 1317 N N . ALA A 1 170 ? -16.977 4.590 -1.542 1.00 81.81 170 ALA A N 1
ATOM 1318 C CA . ALA A 1 170 ? -15.550 4.472 -1.845 1.00 81.81 170 ALA A CA 1
ATOM 1319 C C . ALA A 1 170 ? -14.662 4.949 -0.679 1.00 81.81 170 ALA A C 1
ATOM 1321 O O . ALA A 1 170 ? -13.475 4.630 -0.641 1.00 81.81 170 ALA A O 1
ATOM 1322 N N . ASP A 1 171 ? -15.223 5.694 0.279 1.00 83.06 171 ASP A N 1
ATOM 1323 C CA . ASP A 1 171 ? -14.478 6.232 1.414 1.00 83.06 171 ASP A CA 1
ATOM 1324 C C . ASP A 1 171 ? -14.175 5.160 2.473 1.00 83.06 171 ASP A C 1
ATOM 1326 O O . ASP A 1 171 ? -15.065 4.558 3.080 1.00 83.06 171 ASP A O 1
ATOM 1330 N N . VAL A 1 172 ? -12.886 4.954 2.742 1.00 83.81 172 VAL A N 1
ATOM 1331 C CA . VAL A 1 172 ? -12.392 3.942 3.688 1.00 83.81 172 VAL A CA 1
ATOM 1332 C C . VAL A 1 172 ? -12.876 4.219 5.112 1.00 83.81 172 VAL A C 1
ATOM 1334 O O . VAL A 1 172 ? -13.246 3.296 5.843 1.00 83.81 172 VAL A O 1
ATOM 1337 N N . SER A 1 173 ? -12.901 5.493 5.517 1.00 83.31 173 SER A N 1
ATOM 1338 C CA . SER A 1 173 ? -13.308 5.882 6.870 1.00 83.31 173 SER A CA 1
ATOM 1339 C C . SER A 1 173 ? -14.787 5.591 7.104 1.00 83.31 173 SER A C 1
ATOM 1341 O O . SER A 1 173 ? -15.143 5.083 8.167 1.00 83.31 173 SER A O 1
ATOM 1343 N N . PHE A 1 174 ? -15.639 5.857 6.114 1.00 87.94 174 PHE A N 1
ATOM 1344 C CA . PHE A 1 174 ? -17.056 5.518 6.109 1.00 87.94 174 PHE A CA 1
ATOM 1345 C C . PHE A 1 174 ? -17.269 4.007 6.169 1.00 87.94 174 PHE A C 1
ATOM 1347 O O . PHE A 1 174 ? -17.908 3.523 7.110 1.00 87.94 174 PHE A O 1
ATOM 1354 N N . GLN A 1 175 ? -16.676 3.261 5.230 1.00 88.81 175 GLN A N 1
ATOM 1355 C CA . GLN A 1 175 ? -16.818 1.808 5.154 1.00 88.81 175 GLN A CA 1
ATOM 1356 C C . GLN A 1 175 ? -16.439 1.130 6.474 1.00 88.81 175 GLN A C 1
ATOM 1358 O O . GLN A 1 175 ? -17.249 0.404 7.047 1.00 88.81 175 GLN A O 1
ATOM 1363 N N . LEU A 1 176 ? -15.242 1.401 7.004 1.00 85.06 176 LEU A N 1
ATOM 1364 C CA . LEU A 1 176 ? -14.759 0.752 8.226 1.00 85.06 176 LEU A CA 1
ATOM 1365 C C . LEU A 1 176 ? -15.580 1.136 9.459 1.00 85.06 176 LEU A C 1
ATOM 1367 O O . LEU A 1 176 ? -15.761 0.308 10.353 1.00 85.06 176 LEU A O 1
ATOM 1371 N N . SER A 1 177 ? -16.100 2.366 9.521 1.00 87.62 177 SER A N 1
ATOM 1372 C CA . SER A 1 177 ? -16.910 2.802 10.661 1.00 87.62 177 SER A CA 1
ATOM 1373 C C . SER A 1 177 ? -18.222 2.036 10.748 1.00 87.62 177 SER A C 1
ATOM 1375 O O . SER A 1 177 ? -18.556 1.526 11.816 1.00 87.62 177 SER A O 1
ATOM 1377 N N . PHE A 1 178 ? -18.962 1.955 9.640 1.00 89.38 178 PHE A N 1
ATOM 1378 C CA . PHE A 1 178 ? -20.273 1.310 9.614 1.00 89.38 178 PHE A CA 1
ATOM 1379 C C . PHE A 1 178 ? -20.162 -0.212 9.552 1.00 89.38 178 PHE A C 1
ATOM 1381 O O . PHE A 1 178 ? -20.877 -0.892 10.289 1.00 89.38 178 PHE A O 1
ATOM 1388 N N . ALA A 1 179 ? -19.214 -0.754 8.781 1.00 87.38 179 ALA A N 1
ATOM 1389 C CA . ALA A 1 179 ? -18.938 -2.187 8.782 1.00 87.38 179 ALA A CA 1
ATOM 1390 C C . ALA A 1 179 ? -18.513 -2.666 10.175 1.00 87.38 179 ALA A C 1
ATOM 1392 O O . ALA A 1 179 ? -18.978 -3.707 10.622 1.00 87.38 179 ALA A O 1
ATOM 1393 N N . GLY A 1 180 ? -17.694 -1.896 10.903 1.00 86.19 180 GLY A N 1
ATOM 1394 C CA . GLY A 1 180 ? -17.280 -2.254 12.261 1.00 86.19 180 GLY A CA 1
ATOM 1395 C C . GLY A 1 180 ? -18.432 -2.254 13.266 1.00 86.19 180 GLY A C 1
ATOM 1396 O O . GLY A 1 180 ? -18.498 -3.135 14.121 1.00 86.19 180 GLY A O 1
ATOM 1397 N N . MET A 1 181 ? -19.370 -1.310 13.147 1.00 84.81 181 MET A N 1
ATOM 1398 C CA . MET A 1 181 ? -20.575 -1.290 13.982 1.00 84.81 181 MET A CA 1
ATOM 1399 C C . MET A 1 181 ? -21.506 -2.461 13.689 1.00 84.81 181 MET A C 1
ATOM 1401 O O . MET A 1 181 ? -21.972 -3.109 14.623 1.00 84.81 181 MET A O 1
ATOM 1405 N N . LEU A 1 182 ? -21.770 -2.732 12.408 1.00 83.75 182 LEU A N 1
ATOM 1406 C CA . LEU A 1 182 ? -22.597 -3.860 11.989 1.00 83.75 182 LEU A CA 1
ATOM 1407 C C . LEU A 1 182 ? -21.954 -5.179 12.408 1.00 83.75 182 LEU A C 1
ATOM 1409 O O . LEU A 1 182 ? -22.630 -6.010 13.000 1.00 83.75 182 LEU A O 1
ATOM 1413 N N . ALA A 1 183 ? -20.646 -5.338 12.193 1.00 83.75 183 ALA A N 1
ATOM 1414 C CA . ALA A 1 183 ? -19.906 -6.511 12.633 1.00 83.75 183 ALA A CA 1
ATOM 1415 C C . ALA A 1 183 ? -20.009 -6.698 14.149 1.00 83.75 183 ALA A C 1
ATOM 1417 O O . ALA A 1 183 ? -20.345 -7.786 14.596 1.00 83.75 183 ALA A O 1
ATOM 1418 N N . GLY A 1 184 ? -19.792 -5.637 14.933 1.00 81.62 184 GLY A N 1
ATOM 1419 C CA . GLY A 1 184 ? -19.933 -5.680 16.388 1.00 81.62 184 GLY A CA 1
ATOM 1420 C C . GLY A 1 184 ? -21.342 -6.049 16.848 1.00 81.62 184 GLY A C 1
ATOM 1421 O O . GLY A 1 184 ? -21.481 -6.864 17.753 1.00 81.62 184 GLY A O 1
ATOM 1422 N N . TRP A 1 185 ? -22.373 -5.479 16.220 1.00 83.19 185 TRP A N 1
ATOM 1423 C CA . TRP A 1 185 ? -23.773 -5.773 16.530 1.00 83.19 185 TRP A CA 1
ATOM 1424 C C . TRP A 1 185 ? -24.143 -7.221 16.182 1.00 83.19 185 TRP A C 1
ATOM 1426 O O . TRP A 1 185 ? -24.676 -7.924 17.035 1.00 83.19 185 TRP A O 1
ATOM 1436 N N . VAL A 1 186 ? -23.785 -7.689 14.980 1.00 77.69 186 VAL A N 1
ATOM 1437 C CA . VAL A 1 186 ? -24.041 -9.065 14.528 1.00 77.69 186 VAL A CA 1
ATOM 1438 C C . VAL A 1 186 ? -23.359 -10.071 15.444 1.00 77.69 186 VAL A C 1
ATOM 1440 O O . VAL A 1 186 ? -23.979 -11.056 15.821 1.00 77.69 186 VAL A O 1
ATOM 1443 N N . THR A 1 187 ? -22.098 -9.850 15.824 1.00 78.88 187 THR A N 1
ATOM 1444 C CA . THR A 1 187 ? -21.337 -10.827 16.618 1.00 78.88 187 THR A CA 1
ATOM 1445 C C . THR A 1 187 ? -21.663 -10.788 18.104 1.00 78.88 187 THR A C 1
ATOM 1447 O O . THR A 1 187 ? -21.421 -11.782 18.787 1.00 78.88 187 THR A O 1
ATOM 1450 N N . TRP A 1 188 ? -22.240 -9.692 18.609 1.00 81.00 188 TRP A N 1
ATOM 1451 C CA . TRP A 1 188 ? -22.526 -9.511 20.033 1.00 81.00 188 TRP A CA 1
ATOM 1452 C C . TRP A 1 188 ? -23.367 -10.651 20.612 1.00 81.00 188 TRP A C 1
ATOM 1454 O O . TRP A 1 188 ? -22.997 -11.242 21.627 1.00 81.00 188 TRP A O 1
ATOM 1464 N N . GLU A 1 189 ? -24.472 -11.003 19.954 1.00 72.88 189 GLU A N 1
ATOM 1465 C CA . GLU A 1 189 ? -25.374 -12.060 20.428 1.00 72.88 189 GLU A CA 1
ATOM 1466 C C . GLU A 1 189 ? -24.702 -13.439 20.414 1.00 72.88 189 GLU A C 1
ATOM 1468 O O . GLU A 1 189 ? -24.837 -14.207 21.370 1.00 72.88 189 GLU A O 1
ATOM 1473 N N . TYR A 1 190 ? -23.903 -13.731 19.382 1.00 71.88 190 TYR A N 1
ATOM 1474 C CA . TYR A 1 190 ? -23.140 -14.980 19.296 1.00 71.88 190 TYR A CA 1
ATOM 1475 C C . TYR A 1 190 ? -22.101 -15.082 20.407 1.00 71.88 190 TYR A C 1
ATOM 1477 O O . TYR A 1 190 ? -22.005 -16.121 21.064 1.00 71.88 190 TYR A O 1
ATOM 1485 N N . THR A 1 191 ? -21.344 -14.012 20.653 1.00 76.31 191 THR A N 1
ATOM 1486 C CA . THR A 1 191 ? -20.354 -13.988 21.731 1.00 76.31 191 THR A CA 1
ATOM 1487 C C . THR A 1 191 ? -21.034 -14.185 23.080 1.00 76.31 191 THR A C 1
ATOM 1489 O O . THR A 1 191 ? -20.547 -14.968 23.888 1.00 76.31 191 THR A O 1
ATOM 1492 N N . GLN A 1 192 ? -22.193 -13.563 23.319 1.00 75.88 192 GLN A N 1
ATOM 1493 C CA . GLN A 1 192 ? -22.950 -13.765 24.558 1.00 75.88 192 GLN A CA 1
ATOM 1494 C C . GLN A 1 192 ? -23.422 -15.215 24.734 1.00 75.88 192 GLN A C 1
ATOM 1496 O O . GLN A 1 192 ? -23.294 -15.778 25.823 1.00 75.88 192 GLN A O 1
ATOM 1501 N N . ALA A 1 193 ? -23.917 -15.852 23.671 1.00 71.69 193 ALA A N 1
ATOM 1502 C CA . ALA A 1 193 ? -24.313 -17.258 23.709 1.00 71.69 193 ALA A CA 1
ATOM 1503 C C . ALA A 1 193 ? -23.123 -18.186 24.017 1.00 71.69 193 ALA A C 1
ATOM 1505 O O . ALA A 1 193 ? -23.240 -19.089 24.846 1.00 71.69 193 ALA A O 1
ATOM 1506 N N . LEU A 1 194 ? -21.961 -17.940 23.401 1.00 72.56 194 LEU A N 1
ATOM 1507 C CA . LEU A 1 194 ? -20.725 -18.675 23.689 1.00 72.56 194 LEU A CA 1
ATOM 1508 C C . LEU A 1 194 ? -20.242 -18.438 25.121 1.00 72.56 194 LEU A C 1
ATOM 1510 O O . LEU A 1 194 ? -19.850 -19.386 25.795 1.00 72.56 194 LEU A O 1
ATOM 1514 N N . THR A 1 195 ? -20.311 -17.197 25.603 1.00 78.88 195 THR A N 1
ATOM 1515 C CA . THR A 1 195 ? -19.948 -16.843 26.976 1.00 78.88 195 THR A CA 1
ATOM 1516 C C . THR A 1 195 ? -20.788 -17.586 27.995 1.00 78.88 195 THR A C 1
ATOM 1518 O O . THR A 1 195 ? -20.223 -18.104 28.949 1.00 78.88 195 THR A O 1
ATOM 1521 N N . ARG A 1 196 ? -22.102 -17.701 27.777 1.00 77.00 196 ARG A N 1
ATOM 1522 C CA . ARG A 1 196 ? -22.985 -18.478 28.657 1.00 77.00 196 ARG A CA 1
ATOM 1523 C C . ARG A 1 196 ? -22.711 -19.977 28.569 1.00 77.00 196 ARG A C 1
ATOM 1525 O O . ARG A 1 196 ? -22.674 -20.643 29.590 1.00 77.00 196 ARG A O 1
ATOM 1532 N N . LYS A 1 197 ? -22.501 -20.505 27.360 1.00 75.75 197 LYS A N 1
ATOM 1533 C CA . LYS A 1 197 ? -22.291 -21.943 27.134 1.00 75.75 197 LYS A CA 1
ATOM 1534 C C . LYS A 1 197 ? -20.966 -22.464 27.700 1.00 75.75 197 LYS A C 1
ATOM 1536 O O . LYS A 1 197 ? -20.913 -23.599 28.154 1.00 75.75 197 LYS A O 1
ATOM 1541 N N . TYR A 1 198 ? -19.904 -21.669 27.600 1.00 79.25 198 TYR A N 1
ATOM 1542 C CA . TYR A 1 198 ? -18.541 -22.056 27.982 1.00 79.25 198 TYR A CA 1
ATOM 1543 C C . TYR A 1 198 ? -18.019 -21.286 29.201 1.00 79.25 198 TYR A C 1
ATOM 1545 O O . TYR A 1 198 ? -16.815 -21.303 29.449 1.00 79.25 198 TYR A O 1
ATOM 1553 N N . GLU A 1 199 ? -18.899 -20.566 29.903 1.00 86.94 199 GLU A N 1
ATOM 1554 C CA . GLU A 1 199 ? -18.582 -19.772 31.099 1.00 86.94 199 GLU A CA 1
ATOM 1555 C C . GLU A 1 199 ? -17.339 -18.888 30.911 1.00 86.94 199 GLU A C 1
ATOM 1557 O O . GLU A 1 199 ? -16.398 -18.857 31.706 1.00 86.94 199 GLU A O 1
ATOM 1562 N N . LEU A 1 200 ? -17.301 -18.174 29.783 1.00 81.19 200 LEU A N 1
ATOM 1563 C CA . LEU A 1 200 ? -16.145 -17.352 29.443 1.00 81.19 200 LEU A CA 1
ATOM 1564 C C . LEU A 1 200 ? -16.048 -16.166 30.410 1.00 81.19 200 LEU A C 1
ATOM 1566 O O . LEU A 1 200 ? -16.922 -15.302 30.435 1.00 81.19 200 LEU A O 1
ATOM 1570 N N . GLY A 1 201 ? -14.936 -16.066 31.140 1.00 87.00 201 GLY A N 1
ATOM 1571 C CA . GLY A 1 201 ? -14.607 -14.856 31.896 1.00 87.00 201 GLY A CA 1
ATOM 1572 C C . GLY A 1 201 ? -14.477 -13.614 30.998 1.00 87.00 201 GLY A C 1
ATOM 1573 O O . GLY A 1 201 ? -14.317 -13.718 29.778 1.00 87.00 201 GLY A O 1
ATOM 1574 N N . LEU A 1 202 ? -14.485 -12.426 31.613 1.00 84.75 202 LEU A N 1
ATOM 1575 C CA . LEU A 1 202 ? -14.514 -11.124 30.927 1.00 84.75 202 LEU A CA 1
ATOM 1576 C C . LEU A 1 202 ? -13.462 -10.992 29.811 1.00 84.75 202 LEU A C 1
ATOM 1578 O O . LEU A 1 202 ? -13.784 -10.595 28.694 1.00 84.75 202 LEU A O 1
ATOM 1582 N N . VAL A 1 203 ? -12.211 -11.367 30.095 1.00 84.25 203 VAL A N 1
ATOM 1583 C CA . VAL A 1 203 ? -11.106 -11.286 29.124 1.00 84.25 203 VAL A CA 1
ATOM 1584 C C . VAL A 1 203 ? -11.380 -12.177 27.912 1.00 84.25 203 VAL A C 1
ATOM 1586 O O . VAL A 1 203 ? -11.298 -11.717 26.776 1.00 84.25 203 VAL A O 1
ATOM 1589 N N . ARG A 1 204 ? -11.776 -13.437 28.138 1.00 84.00 204 ARG A N 1
ATOM 1590 C CA . ARG A 1 204 ? -12.076 -14.391 27.059 1.00 84.00 204 ARG A CA 1
ATOM 1591 C C . ARG A 1 204 ? -13.261 -13.926 26.210 1.00 84.00 204 ARG A C 1
ATOM 1593 O O . ARG A 1 204 ? -13.189 -14.031 24.991 1.00 84.00 204 ARG A O 1
ATOM 1600 N N . HIS A 1 205 ? -14.301 -13.358 26.825 1.00 84.44 205 HIS A N 1
ATOM 1601 C CA . HIS A 1 205 ? -15.431 -12.763 26.104 1.00 84.44 205 HIS A CA 1
ATOM 1602 C C . HIS A 1 205 ? -14.970 -11.675 25.117 1.00 84.44 205 HIS A C 1
ATOM 1604 O O . HIS A 1 205 ? -15.306 -11.731 23.935 1.00 84.44 205 HIS A O 1
ATOM 1610 N N . TYR A 1 206 ? -14.148 -10.718 25.565 1.00 84.50 206 TYR A N 1
ATOM 1611 C CA . TYR A 1 206 ? -13.655 -9.643 24.695 1.00 84.50 206 TYR A CA 1
ATOM 1612 C C . TYR A 1 206 ? -12.698 -10.126 23.602 1.00 84.50 206 TYR A C 1
ATOM 1614 O O . TYR A 1 206 ? -12.737 -9.586 22.493 1.00 84.50 206 TYR A O 1
ATOM 1622 N N . LEU A 1 207 ? -11.868 -11.137 23.881 1.00 83.44 207 LEU A N 1
ATOM 1623 C CA . LEU A 1 207 ? -11.004 -11.757 22.870 1.00 83.44 207 LEU A CA 1
ATOM 1624 C C . LEU A 1 207 ? -11.841 -12.415 21.763 1.00 83.44 207 LEU A C 1
ATOM 1626 O O . LEU A 1 207 ? -11.585 -12.187 20.580 1.00 83.44 207 LEU A O 1
ATOM 1630 N N . VAL A 1 208 ? -12.883 -13.172 22.131 1.00 82.50 208 VAL A N 1
ATOM 1631 C CA . VAL A 1 208 ? -13.806 -13.794 21.166 1.00 82.50 208 VAL A CA 1
ATOM 1632 C C . VAL A 1 208 ? -14.540 -12.725 20.355 1.00 82.50 208 VAL A C 1
ATOM 1634 O O . VAL A 1 208 ? -14.529 -12.789 19.126 1.00 82.50 208 VAL A O 1
ATOM 1637 N N . GLN A 1 209 ? -15.096 -11.699 21.009 1.00 83.88 209 GLN A N 1
ATOM 1638 C CA . GLN A 1 209 ? -15.781 -10.598 20.324 1.00 83.88 209 GLN A CA 1
ATOM 1639 C C . GLN A 1 209 ? -14.861 -9.891 19.320 1.00 83.88 209 GLN A C 1
ATOM 1641 O O . GLN A 1 209 ? -15.245 -9.682 18.170 1.00 83.88 209 GLN A O 1
ATOM 1646 N N . SER A 1 210 ? -13.643 -9.537 19.740 1.00 83.44 210 SER A N 1
ATOM 1647 C CA . SER A 1 210 ? -12.669 -8.841 18.888 1.00 83.44 210 SER A CA 1
ATOM 1648 C C . SER A 1 210 ? -12.279 -9.691 17.682 1.00 83.44 210 SER A C 1
ATOM 1650 O O . SER A 1 210 ? -12.237 -9.183 16.561 1.00 83.44 210 SER A O 1
ATOM 1652 N N . THR A 1 211 ? -12.096 -10.996 17.891 1.00 82.06 211 THR A N 1
ATOM 1653 C CA . THR A 1 211 ? -11.742 -11.941 16.829 1.00 82.06 211 THR A CA 1
ATOM 1654 C C . THR A 1 211 ? -12.860 -12.056 15.794 1.00 82.06 211 THR A C 1
ATOM 1656 O O . THR A 1 211 ? -12.597 -11.939 14.598 1.00 82.06 211 THR A O 1
ATOM 1659 N N . LEU A 1 212 ? -14.116 -12.220 16.229 1.00 81.12 212 LEU A N 1
ATOM 1660 C CA . LEU A 1 212 ? -15.265 -12.335 15.323 1.00 81.12 212 LEU A CA 1
ATOM 1661 C C . LEU A 1 212 ? -15.501 -11.047 14.519 1.00 81.12 212 LEU A C 1
ATOM 1663 O O . LEU A 1 212 ? -15.744 -11.104 13.313 1.00 81.12 212 LEU A O 1
ATOM 1667 N N . VAL A 1 213 ? -15.384 -9.880 15.164 1.00 83.94 213 VAL A N 1
ATOM 1668 C CA . VAL A 1 213 ? -15.452 -8.583 14.469 1.00 83.94 213 VAL A CA 1
ATOM 1669 C C . VAL A 1 213 ? -14.305 -8.447 13.470 1.00 83.94 213 VAL A C 1
ATOM 1671 O O . VAL A 1 213 ? -14.525 -8.029 12.335 1.00 83.94 213 VAL A O 1
ATOM 1674 N N . GLY A 1 214 ? -13.090 -8.826 13.869 1.00 82.81 214 GLY A N 1
ATOM 1675 C CA . GLY A 1 214 ? -11.918 -8.834 13.002 1.00 82.81 214 GLY A CA 1
ATOM 1676 C C . GLY A 1 214 ? -12.138 -9.684 11.755 1.00 82.81 214 GLY A C 1
ATOM 1677 O O . GLY A 1 214 ? -11.899 -9.198 10.654 1.00 82.81 214 GLY A O 1
ATOM 1678 N N . MET A 1 215 ? -12.655 -10.908 11.905 1.00 79.56 215 MET A N 1
ATOM 1679 C CA . MET A 1 215 ? -12.965 -11.802 10.782 1.00 79.56 215 MET A CA 1
ATOM 1680 C C . MET A 1 215 ? -13.950 -11.157 9.799 1.00 79.56 215 MET A C 1
ATOM 1682 O O . MET A 1 215 ? -13.665 -11.081 8.610 1.00 79.56 215 MET A O 1
ATOM 1686 N N . LEU A 1 216 ? -15.057 -10.582 10.276 1.00 82.25 216 LEU A N 1
ATOM 1687 C CA . LEU A 1 216 ? -16.014 -9.885 9.402 1.00 82.25 216 LEU A CA 1
ATOM 1688 C C . LEU A 1 216 ? -15.401 -8.692 8.650 1.00 82.25 216 LEU A C 1
ATOM 1690 O O . LEU A 1 216 ? -15.783 -8.401 7.513 1.00 82.25 216 LEU A O 1
ATOM 1694 N N . LEU A 1 217 ? -14.447 -8.002 9.274 1.00 85.12 217 LEU A N 1
ATOM 1695 C CA . LEU A 1 217 ? -13.752 -6.863 8.680 1.00 85.12 217 LEU A CA 1
ATOM 1696 C C . LEU A 1 217 ? -12.545 -7.257 7.826 1.00 85.12 217 LEU A C 1
ATOM 1698 O O . LEU A 1 217 ? -12.042 -6.407 7.094 1.00 85.12 217 LEU A O 1
ATOM 1702 N N . LEU A 1 218 ? -12.071 -8.503 7.900 1.00 82.88 218 LEU A N 1
ATOM 1703 C CA . LEU A 1 218 ? -10.818 -8.939 7.284 1.00 82.88 218 LEU A CA 1
ATOM 1704 C C . LEU A 1 218 ? -10.733 -8.603 5.791 1.00 82.88 218 LEU A C 1
ATOM 1706 O O . LEU A 1 218 ? -9.724 -8.019 5.401 1.00 82.88 218 LEU A O 1
ATOM 1710 N N . PRO A 1 219 ? -11.752 -8.878 4.954 1.00 81.25 219 PRO A N 1
ATOM 1711 C CA . PRO A 1 219 ? -11.656 -8.549 3.539 1.00 81.25 219 PRO A CA 1
ATOM 1712 C C . PRO A 1 219 ? -11.560 -7.043 3.285 1.00 81.25 219 PRO A C 1
ATOM 1714 O O . PRO A 1 219 ? -10.749 -6.620 2.470 1.00 81.25 219 PRO A O 1
ATOM 1717 N N . LEU A 1 220 ? -12.322 -6.224 4.019 1.00 81.75 220 LEU A N 1
ATOM 1718 C CA . LEU A 1 220 ? -12.240 -4.761 3.928 1.00 81.75 220 LEU A CA 1
ATOM 1719 C C . LEU A 1 220 ? -10.858 -4.254 4.356 1.00 81.75 220 LEU A C 1
ATOM 1721 O O . LEU A 1 220 ? -10.283 -3.391 3.698 1.00 81.75 220 LEU A O 1
ATOM 1725 N N . LEU A 1 221 ? -10.299 -4.813 5.433 1.00 81.06 221 LEU A N 1
ATOM 1726 C CA . LEU A 1 221 ? -8.950 -4.476 5.885 1.00 81.06 221 LEU A CA 1
ATOM 1727 C C . LEU A 1 221 ? -7.890 -4.887 4.851 1.00 81.06 221 LEU A C 1
ATOM 1729 O O . LEU A 1 221 ? -6.970 -4.116 4.595 1.00 81.06 221 LEU A O 1
ATOM 1733 N N . ALA A 1 222 ? -8.037 -6.057 4.227 1.00 79.19 222 ALA A N 1
ATOM 1734 C CA . ALA A 1 222 ? -7.128 -6.548 3.194 1.00 79.19 222 ALA A CA 1
ATOM 1735 C C . ALA A 1 222 ? -7.202 -5.725 1.896 1.00 79.19 222 ALA A C 1
ATOM 1737 O O . ALA A 1 222 ? -6.173 -5.473 1.278 1.00 79.19 222 ALA A O 1
ATOM 1738 N N . VAL A 1 223 ? -8.391 -5.265 1.490 1.00 78.81 223 VAL A N 1
ATOM 1739 C CA . VAL A 1 223 ? -8.552 -4.383 0.319 1.00 78.81 223 VAL A CA 1
ATOM 1740 C C . VAL A 1 223 ? -7.843 -3.046 0.536 1.00 78.81 223 VAL A C 1
ATOM 1742 O O . VAL A 1 223 ? -7.131 -2.593 -0.356 1.00 78.81 223 VAL A O 1
ATOM 1745 N N . HIS A 1 224 ? -8.019 -2.428 1.707 1.00 77.50 224 HIS A N 1
ATOM 1746 C CA . HIS A 1 224 ? -7.576 -1.046 1.937 1.00 77.50 224 HIS A CA 1
ATOM 1747 C C . HIS A 1 224 ? -6.168 -0.903 2.488 1.00 77.50 224 HIS A C 1
ATOM 1749 O O . HIS A 1 224 ? -5.496 0.078 2.182 1.00 77.50 224 HIS A O 1
ATOM 1755 N N . PHE A 1 225 ? -5.737 -1.832 3.339 1.00 74.00 225 PHE A N 1
ATOM 1756 C CA . PHE A 1 225 ? -4.466 -1.699 4.048 1.00 74.00 225 PHE A CA 1
ATOM 1757 C C . PHE A 1 225 ? -3.409 -2.694 3.592 1.00 74.00 225 PHE A C 1
ATOM 1759 O O . PHE A 1 225 ? -2.240 -2.423 3.851 1.00 74.00 225 PHE A O 1
ATOM 1766 N N . GLN A 1 226 ? -3.800 -3.815 2.965 1.00 71.56 226 GLN A N 1
ATOM 1767 C CA . GLN A 1 226 ? -2.939 -4.920 2.494 1.00 71.56 226 GLN A CA 1
ATOM 1768 C C . GLN A 1 226 ? -2.030 -5.569 3.555 1.00 71.56 226 GLN A C 1
ATOM 1770 O O . GLN A 1 226 ? -1.557 -6.676 3.350 1.00 71.56 226 GLN A O 1
ATOM 1775 N N . ASP A 1 227 ? -1.863 -4.960 4.725 1.00 71.00 227 ASP A N 1
ATOM 1776 C CA . ASP A 1 227 ? -1.178 -5.493 5.891 1.00 71.00 227 ASP A CA 1
ATOM 1777 C C . ASP A 1 227 ? -2.163 -5.579 7.049 1.00 71.00 227 ASP A C 1
ATOM 1779 O O . ASP A 1 227 ? -2.568 -4.584 7.659 1.00 71.00 227 ASP A O 1
ATOM 1783 N N . VAL A 1 228 ? -2.568 -6.807 7.348 1.00 77.69 228 VAL A N 1
ATOM 1784 C CA . VAL A 1 228 ? -3.558 -7.087 8.374 1.00 77.69 228 VAL A CA 1
ATOM 1785 C C . VAL A 1 228 ? -2.849 -7.591 9.624 1.00 77.69 228 VAL A C 1
ATOM 1787 O O . VAL A 1 228 ? -2.242 -8.661 9.628 1.00 77.69 228 VAL A O 1
ATOM 1790 N N . SER A 1 229 ? -2.934 -6.818 10.707 1.00 83.62 229 SER A N 1
ATOM 1791 C CA . SER A 1 229 ? -2.377 -7.201 12.007 1.00 83.62 229 SER A CA 1
ATOM 1792 C C . SER A 1 229 ? -3.214 -8.289 12.677 1.00 83.62 229 SER A C 1
ATOM 1794 O O . SER A 1 229 ? -4.363 -8.030 13.032 1.00 83.62 229 SER A O 1
ATOM 1796 N N . ILE A 1 230 ? -2.626 -9.460 12.935 1.00 82.88 230 ILE A N 1
ATOM 1797 C CA . ILE A 1 230 ? -3.242 -10.523 13.744 1.00 82.88 230 ILE A CA 1
ATOM 1798 C C . ILE A 1 230 ? -3.434 -10.037 15.185 1.00 82.88 230 ILE A C 1
ATOM 1800 O O . ILE A 1 230 ? -4.488 -10.258 15.785 1.00 82.88 230 ILE A O 1
ATOM 1804 N N . ALA A 1 231 ? -2.455 -9.306 15.730 1.00 81.81 231 ALA A N 1
ATOM 1805 C CA . ALA A 1 231 ? -2.555 -8.721 17.066 1.00 81.81 231 ALA A CA 1
ATOM 1806 C C . ALA A 1 231 ? -3.774 -7.790 17.186 1.00 81.81 231 ALA A C 1
ATOM 1808 O O . ALA A 1 231 ? -4.476 -7.812 18.196 1.00 81.81 231 ALA A O 1
ATOM 1809 N N . GLY A 1 232 ? -4.099 -7.045 16.126 1.00 78.62 232 GLY A N 1
ATOM 1810 C CA . GLY A 1 232 ? -5.309 -6.228 16.065 1.00 78.62 232 GLY A CA 1
ATOM 1811 C C . GLY A 1 232 ? -6.622 -7.022 16.124 1.00 78.62 232 GLY A C 1
ATOM 1812 O O . GLY A 1 232 ? -7.621 -6.477 16.587 1.00 78.62 232 GLY A O 1
ATOM 1813 N N . PHE A 1 233 ? -6.646 -8.283 15.681 1.00 79.88 233 PHE A N 1
ATOM 1814 C CA . PHE A 1 233 ? -7.840 -9.144 15.724 1.00 79.88 233 PHE A CA 1
ATOM 1815 C C . PHE A 1 233 ? -8.066 -9.679 17.131 1.00 79.88 233 PHE A C 1
ATOM 1817 O O . PHE A 1 233 ? -9.186 -9.661 17.632 1.00 79.88 233 PHE A O 1
ATOM 1824 N N . LEU A 1 234 ? -6.986 -10.121 17.770 1.00 79.44 234 LEU A N 1
ATOM 1825 C CA . LEU A 1 234 ? -7.041 -10.713 19.099 1.00 79.44 234 LEU A CA 1
ATOM 1826 C C . LEU A 1 234 ? -7.246 -9.640 20.171 1.00 79.44 234 LEU A C 1
ATOM 1828 O O . LEU A 1 234 ? -8.129 -9.762 21.014 1.00 79.44 234 LEU A O 1
ATOM 1832 N N . PHE A 1 235 ? -6.469 -8.558 20.107 1.00 79.31 235 PHE A N 1
ATOM 1833 C CA . PHE A 1 235 ? -6.355 -7.576 21.187 1.00 79.31 235 PHE A CA 1
ATOM 1834 C C . PHE A 1 235 ? -6.984 -6.218 20.865 1.00 79.31 235 PHE A C 1
ATOM 1836 O O . PHE A 1 235 ? -6.919 -5.311 21.690 1.00 79.31 235 PHE A O 1
ATOM 1843 N N . GLY A 1 236 ? -7.644 -6.058 19.711 1.00 77.56 236 GLY A N 1
ATOM 1844 C CA . GLY A 1 236 ? -8.218 -4.775 19.289 1.00 77.56 236 GLY A CA 1
ATOM 1845 C C . GLY A 1 236 ? -9.150 -4.131 20.324 1.00 77.56 236 GLY A C 1
ATOM 1846 O O . GLY A 1 236 ? -9.075 -2.925 20.547 1.00 77.56 236 GLY A O 1
ATOM 1847 N N . GLY A 1 237 ? -9.986 -4.918 21.011 1.00 75.31 237 GLY A N 1
ATOM 1848 C CA . GLY A 1 237 ? -10.833 -4.408 22.095 1.00 75.31 237 GLY A CA 1
ATOM 1849 C C . GLY A 1 237 ? -10.035 -3.876 23.292 1.00 75.31 237 GLY A C 1
ATOM 1850 O O . GLY A 1 237 ? -10.344 -2.803 23.808 1.00 75.31 237 GLY A O 1
ATOM 1851 N N . LEU A 1 238 ? -8.975 -4.585 23.696 1.00 79.56 238 LEU A N 1
ATOM 1852 C CA . LEU A 1 238 ? -8.080 -4.162 24.778 1.00 79.56 238 LEU A CA 1
ATOM 1853 C C . LEU A 1 238 ? -7.324 -2.881 24.399 1.00 79.56 238 LEU A C 1
ATOM 1855 O O . LEU A 1 238 ? -7.232 -1.957 25.204 1.00 79.56 238 LEU A O 1
ATOM 1859 N N . TRP A 1 239 ? -6.861 -2.800 23.152 1.00 79.44 239 TRP A N 1
ATOM 1860 C CA . TRP A 1 239 ? -6.215 -1.615 22.594 1.00 79.44 239 TRP A CA 1
ATOM 1861 C C . TRP A 1 239 ? -7.119 -0.394 22.584 1.00 79.44 239 TRP A C 1
ATOM 1863 O O . TRP A 1 239 ? -6.684 0.676 23.001 1.00 79.44 239 TRP A O 1
ATOM 1873 N N . GLY A 1 240 ? -8.384 -0.561 22.195 1.00 78.50 240 GLY A N 1
ATOM 1874 C CA . GLY A 1 240 ? -9.366 0.514 22.279 1.00 78.50 240 GLY A CA 1
ATOM 1875 C C . GLY A 1 240 ? -9.586 0.999 23.713 1.00 78.50 240 GLY A C 1
ATOM 1876 O O . GLY A 1 240 ? -9.693 2.199 23.940 1.00 78.50 240 GLY A O 1
ATOM 1877 N N . LEU A 1 241 ? -9.646 0.099 24.700 1.00 80.25 241 LEU A N 1
ATOM 1878 C CA . LEU A 1 241 ? -9.806 0.492 26.107 1.00 80.25 241 LEU A CA 1
ATOM 1879 C C . LEU A 1 241 ? -8.589 1.259 26.629 1.00 80.25 241 LEU A C 1
ATOM 1881 O O . LEU A 1 241 ? -8.751 2.293 27.277 1.00 80.25 241 LEU A O 1
ATOM 1885 N N . LEU A 1 242 ? -7.384 0.775 26.320 1.00 80.62 242 LEU A N 1
ATOM 1886 C CA . LEU A 1 242 ? -6.137 1.414 26.727 1.00 80.62 242 LEU A CA 1
ATOM 1887 C C . LEU A 1 242 ? -6.007 2.820 26.128 1.00 80.62 242 LEU A C 1
ATOM 1889 O O . LEU A 1 242 ? -5.680 3.760 26.847 1.00 80.62 242 LEU A O 1
ATOM 1893 N N . SER A 1 243 ? -6.328 2.993 24.844 1.00 80.19 243 SER A N 1
ATOM 1894 C CA . SER A 1 243 ? -6.255 4.298 24.183 1.00 80.19 243 SER A CA 1
ATOM 1895 C C . SER A 1 243 ? -7.264 5.305 24.755 1.00 80.19 243 SER A C 1
ATOM 1897 O O . SER A 1 243 ? -6.929 6.480 24.934 1.00 80.19 243 SER A O 1
ATOM 1899 N N . VAL A 1 244 ? -8.472 4.863 25.142 1.00 81.75 244 VAL A N 1
ATOM 1900 C CA . VAL A 1 244 ? -9.418 5.719 25.885 1.00 81.75 244 VAL A CA 1
ATOM 1901 C C . VAL A 1 244 ? -8.888 6.065 27.272 1.00 81.75 244 VAL A C 1
ATOM 1903 O O . VAL A 1 244 ? -8.980 7.224 27.670 1.00 81.75 244 VAL A O 1
ATOM 1906 N N . ALA A 1 245 ? -8.337 5.097 28.008 1.00 81.94 245 ALA A N 1
ATOM 1907 C CA . ALA A 1 245 ? -7.795 5.338 29.344 1.00 81.94 245 ALA A CA 1
ATOM 1908 C C . ALA A 1 245 ? -6.675 6.389 29.310 1.00 81.94 245 ALA A C 1
ATOM 1910 O O . ALA A 1 245 ? -6.697 7.328 30.103 1.00 81.94 245 ALA A O 1
ATOM 1911 N N . VAL A 1 246 ? -5.767 6.289 28.333 1.00 82.31 246 VAL A N 1
ATOM 1912 C CA . VAL A 1 246 ? -4.738 7.307 28.080 1.00 82.31 246 VAL A CA 1
ATOM 1913 C C . VAL A 1 246 ? -5.381 8.654 27.762 1.00 82.31 246 VAL A C 1
ATOM 1915 O O . VAL A 1 246 ? -5.042 9.648 28.388 1.00 82.31 246 VAL A O 1
ATOM 1918 N N . SER A 1 247 ? -6.362 8.699 26.857 1.00 81.94 247 SER A N 1
ATOM 1919 C CA . SER A 1 247 ? -7.031 9.954 26.483 1.00 81.94 247 SER A CA 1
ATOM 1920 C C . SER A 1 247 ? -7.687 10.650 27.685 1.00 81.94 247 SER A C 1
ATOM 1922 O O . SER A 1 247 ? -7.551 11.860 27.855 1.00 81.94 247 SER A O 1
ATOM 1924 N N . LEU A 1 248 ? -8.366 9.887 28.551 1.00 82.12 248 LEU A N 1
ATOM 1925 C CA . LEU A 1 248 ? -9.005 10.400 29.766 1.00 82.12 248 LEU A CA 1
ATOM 1926 C C . LEU A 1 248 ? -7.996 10.833 30.838 1.00 82.12 248 LEU A C 1
ATOM 1928 O O . LEU A 1 248 ? -8.306 11.736 31.610 1.00 82.12 248 LEU A O 1
ATOM 1932 N N . ALA A 1 249 ? -6.814 10.217 30.890 1.00 81.81 249 ALA A N 1
ATOM 1933 C CA . ALA A 1 249 ? -5.746 10.604 31.809 1.00 81.81 249 ALA A CA 1
ATOM 1934 C C . ALA A 1 249 ? -4.991 11.855 31.330 1.00 81.81 249 ALA A C 1
ATOM 1936 O O . ALA A 1 249 ? -4.643 12.710 32.140 1.00 81.81 249 ALA A O 1
ATOM 1937 N N . THR A 1 250 ? -4.757 11.988 30.022 1.00 81.69 250 THR A N 1
ATOM 1938 C CA . THR A 1 250 ? -3.960 13.086 29.457 1.00 81.69 250 THR A CA 1
ATOM 1939 C C . THR A 1 250 ? -4.772 14.368 29.282 1.00 81.69 250 THR A C 1
ATOM 1941 O O . THR A 1 250 ? -4.246 15.453 29.515 1.00 81.69 250 THR A O 1
ATOM 1944 N N . LEU A 1 251 ? -6.058 14.281 28.916 1.00 82.44 251 LEU A N 1
ATOM 1945 C CA . LEU A 1 251 ? -6.878 15.470 28.651 1.00 82.44 251 LEU A CA 1
ATOM 1946 C C . LEU A 1 251 ? -6.932 16.453 29.847 1.00 82.44 251 LEU A C 1
ATOM 1948 O O . LEU A 1 251 ? -6.672 17.636 29.631 1.00 82.44 251 LEU A O 1
ATOM 1952 N N . PRO A 1 252 ? -7.162 16.022 31.108 1.00 83.19 252 PRO A N 1
ATOM 1953 C CA . PRO A 1 252 ? -7.130 16.924 32.262 1.00 83.19 252 PRO A CA 1
ATOM 1954 C C . PRO A 1 252 ? -5.770 17.604 32.464 1.00 83.19 252 PRO A C 1
ATOM 1956 O O . PRO A 1 252 ? -5.728 18.786 32.795 1.00 83.19 252 PRO A O 1
ATOM 1959 N N . VAL A 1 253 ? -4.667 16.886 32.218 1.00 84.25 253 VAL A N 1
ATOM 1960 C CA . VAL A 1 253 ? -3.291 17.396 32.364 1.00 84.25 253 VAL A CA 1
ATOM 1961 C C . VAL A 1 253 ? -3.006 18.535 31.381 1.00 84.25 253 VAL A C 1
ATOM 1963 O O . VAL A 1 253 ? -2.330 19.499 31.728 1.00 84.25 253 VAL A O 1
ATOM 1966 N N . VAL A 1 254 ? -3.566 18.468 30.171 1.00 83.00 254 VAL A N 1
ATOM 1967 C CA . VAL A 1 254 ? -3.438 19.536 29.164 1.00 83.00 254 VAL A CA 1
ATOM 1968 C C . VAL A 1 254 ? -4.344 20.733 29.493 1.00 83.00 254 VAL A C 1
ATOM 1970 O O . VAL A 1 254 ? -4.048 21.876 29.136 1.00 83.00 254 VAL A O 1
ATOM 1973 N N . CYS A 1 255 ? -5.451 20.510 30.207 1.00 82.81 255 CYS A N 1
ATOM 1974 C CA . CYS A 1 255 ? -6.393 21.572 30.559 1.00 82.81 255 CYS A CA 1
ATOM 1975 C C . CYS A 1 255 ? -5.961 22.429 31.767 1.00 82.81 255 CYS A C 1
ATOM 1977 O O . CYS A 1 255 ? -6.407 23.572 31.866 1.00 82.81 255 CYS A O 1
ATOM 1979 N N . ILE A 1 256 ? -5.086 21.937 32.649 1.00 85.75 256 ILE A N 1
ATOM 1980 C CA . ILE A 1 256 ? -4.599 22.666 33.840 1.00 85.75 256 ILE A CA 1
ATOM 1981 C C . ILE A 1 256 ? -3.453 23.661 33.523 1.00 85.75 256 ILE A C 1
ATOM 1983 O O . ILE A 1 256 ? -2.937 23.676 32.399 1.00 85.75 256 ILE A O 1
ATOM 1987 N N . PRO A 1 257 ? -3.059 24.546 34.470 1.00 88.12 257 PRO A N 1
ATOM 1988 C CA . PRO A 1 257 ? -1.912 25.440 34.294 1.00 88.12 257 PRO A CA 1
ATOM 1989 C C . PRO A 1 257 ? -0.605 24.686 34.015 1.00 88.12 257 PRO A C 1
ATOM 1991 O O . PRO A 1 257 ? -0.370 23.614 34.573 1.00 88.12 257 PRO A O 1
ATOM 1994 N N . LEU A 1 258 ? 0.276 25.276 33.196 1.00 85.75 258 LEU A N 1
ATOM 1995 C CA . LEU A 1 258 ? 1.456 24.609 32.625 1.00 85.75 258 LEU A CA 1
ATOM 1996 C C . LEU A 1 258 ? 2.374 23.953 33.673 1.00 85.75 258 LEU A C 1
ATOM 1998 O O . LEU A 1 258 ? 2.841 22.837 33.464 1.00 85.75 258 LEU A O 1
ATOM 2002 N N . ALA A 1 259 ? 2.610 24.620 34.806 1.00 85.12 259 ALA A N 1
ATOM 2003 C CA . ALA A 1 259 ? 3.462 24.097 35.875 1.00 85.12 259 ALA A CA 1
ATOM 2004 C C . ALA A 1 259 ? 2.902 22.800 36.491 1.00 85.12 259 ALA A C 1
ATOM 2006 O O . ALA A 1 259 ? 3.632 21.821 36.647 1.00 85.12 259 ALA A O 1
ATOM 2007 N N . ALA A 1 260 ? 1.596 22.770 36.773 1.00 85.00 260 ALA A N 1
ATOM 2008 C CA . ALA A 1 260 ? 0.912 21.585 37.287 1.00 85.00 260 ALA A CA 1
ATOM 2009 C C . ALA A 1 260 ? 0.782 20.496 36.209 1.00 85.00 260 ALA A C 1
ATOM 2011 O O . ALA A 1 260 ? 0.958 19.314 36.500 1.00 85.00 260 ALA A O 1
ATOM 2012 N N . GLY A 1 261 ? 0.547 20.900 34.955 1.00 83.62 261 GLY A N 1
ATOM 2013 C CA . GLY A 1 261 ? 0.539 20.014 33.791 1.00 83.62 261 GLY A CA 1
ATOM 2014 C C . GLY A 1 261 ? 1.847 19.239 33.650 1.00 83.62 261 GLY A C 1
ATOM 2015 O O . GLY A 1 261 ? 1.829 18.016 33.570 1.00 83.62 261 GLY A O 1
ATOM 2016 N N . ARG A 1 262 ? 2.994 19.926 33.725 1.00 83.94 262 ARG A N 1
ATOM 2017 C CA . ARG A 1 262 ? 4.323 19.291 33.679 1.00 83.94 262 ARG A CA 1
ATOM 2018 C C . ARG A 1 262 ? 4.521 18.270 34.799 1.00 83.94 262 ARG A C 1
ATOM 2020 O O . ARG A 1 262 ? 4.966 17.160 34.527 1.00 83.94 262 ARG A O 1
ATOM 2027 N N . TRP A 1 263 ? 4.123 18.593 36.027 1.00 82.50 263 TRP A N 1
ATOM 2028 C CA . TRP A 1 263 ? 4.222 17.664 37.158 1.00 82.50 263 TRP A CA 1
ATOM 2029 C C . TRP A 1 263 ? 3.326 16.428 37.019 1.00 82.50 263 TRP A C 1
ATOM 2031 O O . TRP A 1 263 ? 3.757 15.320 37.320 1.00 82.50 263 TRP A O 1
ATOM 2041 N N . LEU A 1 264 ? 2.094 16.585 36.536 1.00 84.88 264 LEU A N 1
ATOM 2042 C CA . LEU A 1 264 ? 1.152 15.468 36.396 1.00 84.88 264 LEU A CA 1
ATOM 2043 C C . LEU A 1 264 ? 1.338 14.671 35.095 1.00 84.88 264 LEU A C 1
ATOM 2045 O O . LEU A 1 264 ? 0.789 13.578 34.958 1.00 84.88 264 LEU A O 1
ATOM 2049 N N . SER A 1 265 ? 2.140 15.183 34.158 1.00 83.88 265 SER A N 1
ATOM 2050 C CA . SER A 1 265 ? 2.383 14.561 32.852 1.00 83.88 265 SER A CA 1
ATOM 2051 C C . SER A 1 265 ? 3.144 13.234 32.910 1.00 83.88 265 SER A C 1
ATOM 2053 O O . SER A 1 265 ? 3.012 12.431 31.987 1.00 83.88 265 SER A O 1
ATOM 2055 N N . TRP A 1 266 ? 3.868 12.949 34.000 1.00 81.88 266 TRP A N 1
ATOM 2056 C CA . TRP A 1 266 ? 4.651 11.718 34.159 1.00 81.88 266 TRP A CA 1
ATOM 2057 C C . TRP A 1 266 ? 3.805 10.447 34.031 1.00 81.88 266 TRP A C 1
ATOM 2059 O O . TRP A 1 266 ? 4.234 9.484 33.399 1.00 81.88 266 TRP A O 1
ATOM 2069 N N . CYS A 1 267 ? 2.587 10.441 34.578 1.00 81.25 267 CYS A N 1
ATOM 2070 C CA . CYS A 1 267 ? 1.694 9.283 34.489 1.00 81.25 267 CYS A CA 1
ATOM 2071 C C . CYS A 1 267 ? 1.296 8.962 33.032 1.00 81.25 267 CYS A C 1
ATOM 2073 O O . CYS A 1 267 ? 1.605 7.862 32.569 1.00 81.25 267 CYS A O 1
ATOM 2075 N N . PRO A 1 268 ? 0.659 9.878 32.273 1.00 81.12 268 PRO A N 1
ATOM 2076 C CA . PRO A 1 268 ? 0.345 9.625 30.869 1.00 81.12 268 PRO A CA 1
ATOM 2077 C C . PRO A 1 268 ? 1.598 9.419 30.005 1.00 81.12 268 PRO A C 1
ATOM 2079 O O . PRO A 1 268 ? 1.566 8.580 29.107 1.00 81.12 268 PRO A O 1
ATOM 2082 N N . PHE A 1 269 ? 2.717 10.085 30.313 1.00 84.38 269 PHE A N 1
ATOM 2083 C CA . PHE A 1 269 ? 3.998 9.855 29.639 1.00 84.38 269 PHE A CA 1
ATOM 2084 C C . PHE A 1 269 ? 4.460 8.395 29.743 1.00 84.38 269 PHE A C 1
ATOM 2086 O O . PHE A 1 269 ? 4.747 7.768 28.724 1.00 84.38 269 PHE A O 1
ATOM 2093 N N . LEU A 1 270 ? 4.488 7.823 30.952 1.00 85.44 270 LEU A N 1
ATOM 2094 C CA . LEU A 1 270 ? 4.927 6.440 31.170 1.00 85.44 270 LEU A CA 1
ATOM 2095 C C . LEU A 1 270 ? 4.024 5.427 30.461 1.00 85.44 270 LEU A C 1
ATOM 2097 O O . LEU A 1 270 ? 4.524 4.466 29.875 1.00 85.44 270 LEU A O 1
ATOM 2101 N N . VAL A 1 271 ? 2.706 5.651 30.462 1.00 85.00 271 VAL A N 1
ATOM 2102 C CA . VAL A 1 271 ? 1.762 4.763 29.767 1.00 85.00 271 VAL A CA 1
ATOM 2103 C C . VAL A 1 271 ? 1.980 4.809 28.254 1.00 85.00 271 VAL A C 1
ATOM 2105 O O . VAL A 1 271 ? 1.992 3.764 27.606 1.00 85.00 271 VAL A O 1
ATOM 2108 N N . ILE A 1 272 ? 2.197 5.996 27.683 1.00 86.56 272 ILE A N 1
ATOM 2109 C CA . ILE A 1 272 ? 2.440 6.160 26.243 1.00 86.56 272 ILE A CA 1
ATOM 2110 C C . ILE A 1 272 ? 3.787 5.567 25.845 1.00 86.56 272 ILE A C 1
ATOM 2112 O O . ILE A 1 272 ? 3.870 4.859 24.842 1.00 86.56 272 ILE A O 1
ATOM 2116 N N . ARG A 1 273 ? 4.825 5.769 26.658 1.00 87.50 273 ARG A N 1
ATOM 2117 C CA . ARG A 1 273 ? 6.128 5.136 26.452 1.00 87.50 273 ARG A CA 1
ATOM 2118 C C . ARG A 1 273 ? 6.025 3.611 26.498 1.00 87.50 273 ARG A C 1
ATOM 2120 O O . ARG A 1 273 ? 6.570 2.936 25.627 1.00 87.50 273 ARG A O 1
ATOM 2127 N N . GLY A 1 274 ? 5.270 3.067 27.453 1.00 85.12 274 GLY A N 1
ATOM 2128 C CA . GLY A 1 274 ? 4.957 1.639 27.511 1.00 85.12 274 GLY A CA 1
ATOM 2129 C C . GLY A 1 274 ? 4.218 1.158 26.260 1.00 85.12 274 GLY A C 1
ATOM 2130 O O . GLY A 1 274 ? 4.598 0.150 25.670 1.00 85.12 274 GLY A O 1
ATOM 2131 N N . LEU A 1 275 ? 3.220 1.910 25.786 1.00 83.19 275 LEU A N 1
ATOM 2132 C CA . LEU A 1 275 ? 2.486 1.592 24.559 1.00 83.19 275 LEU A CA 1
ATOM 2133 C C . LEU A 1 275 ? 3.402 1.558 23.325 1.00 83.19 275 LEU A C 1
ATOM 2135 O O . LEU A 1 275 ? 3.290 0.640 22.511 1.00 83.19 275 LEU A O 1
ATOM 2139 N N . ARG A 1 276 ? 4.329 2.516 23.200 1.00 87.69 276 ARG A N 1
ATOM 2140 C CA . ARG A 1 276 ? 5.345 2.536 22.134 1.00 87.69 276 ARG A CA 1
ATOM 2141 C C . ARG A 1 276 ? 6.250 1.309 22.198 1.00 87.69 276 ARG A C 1
ATOM 2143 O O . ARG A 1 276 ? 6.464 0.661 21.178 1.00 87.69 276 ARG A O 1
ATOM 2150 N N . GLN A 1 277 ? 6.726 0.941 23.389 1.00 87.31 277 GLN A N 1
ATOM 2151 C CA . GLN A 1 277 ? 7.557 -0.253 23.581 1.00 87.31 277 GLN A CA 1
ATOM 2152 C C . GLN A 1 277 ? 6.810 -1.546 23.240 1.00 87.31 277 GLN A C 1
ATOM 2154 O O . GLN A 1 277 ? 7.370 -2.409 22.569 1.00 87.31 277 GLN A O 1
ATOM 2159 N N . VAL A 1 278 ? 5.540 -1.666 23.637 1.00 83.19 278 VAL A N 1
ATOM 2160 C CA . VAL A 1 278 ? 4.683 -2.802 23.266 1.00 83.19 278 VAL A CA 1
ATOM 2161 C C . VAL A 1 278 ? 4.496 -2.864 21.751 1.00 83.19 278 VAL A C 1
ATOM 2163 O O . VAL A 1 278 ? 4.604 -3.942 21.171 1.00 83.19 278 VAL A O 1
ATOM 2166 N N . GLY A 1 279 ? 4.265 -1.721 21.097 1.00 82.94 279 GLY A N 1
ATOM 2167 C CA . GLY A 1 279 ? 4.175 -1.632 19.639 1.00 82.94 279 GLY A CA 1
ATOM 2168 C C . GLY A 1 279 ? 5.465 -2.080 18.947 1.00 82.94 279 GLY A C 1
ATOM 2169 O O . GLY A 1 279 ? 5.417 -2.917 18.048 1.00 82.94 279 GLY A O 1
ATOM 2170 N N . ALA A 1 280 ? 6.615 -1.579 19.402 1.00 84.88 280 ALA A N 1
ATOM 2171 C CA . ALA A 1 280 ? 7.926 -1.937 18.867 1.00 84.88 280 ALA A CA 1
ATOM 2172 C C . ALA A 1 280 ? 8.260 -3.421 19.087 1.00 84.88 280 ALA A C 1
ATOM 2174 O O . ALA A 1 280 ? 8.760 -4.086 18.184 1.00 84.88 280 ALA A O 1
ATOM 2175 N N . PHE A 1 281 ? 7.947 -3.967 20.266 1.00 85.12 281 PHE A N 1
ATOM 2176 C CA . PHE A 1 281 ? 8.114 -5.391 20.554 1.00 85.12 281 PHE A CA 1
ATOM 2177 C C . PHE A 1 281 ? 7.223 -6.249 19.653 1.00 85.12 281 PHE A C 1
ATOM 2179 O O . PHE A 1 281 ? 7.706 -7.186 19.022 1.00 85.12 281 PHE A O 1
ATOM 2186 N N . ALA A 1 282 ? 5.939 -5.898 19.538 1.00 80.88 282 ALA A N 1
ATOM 2187 C CA . ALA A 1 282 ? 4.999 -6.611 18.685 1.00 80.88 282 ALA A CA 1
ATOM 2188 C C . ALA A 1 282 ? 5.453 -6.604 17.220 1.00 80.88 282 ALA A C 1
ATOM 2190 O O . ALA A 1 282 ? 5.382 -7.640 16.569 1.00 80.88 282 ALA A O 1
ATOM 2191 N N . ALA A 1 283 ? 5.979 -5.482 16.719 1.00 79.00 283 ALA A N 1
ATOM 2192 C CA . ALA A 1 283 ? 6.472 -5.355 15.348 1.00 79.00 283 ALA A CA 1
ATOM 2193 C C . ALA A 1 283 ? 7.650 -6.288 15.013 1.00 79.00 283 ALA A C 1
ATOM 2195 O O . ALA A 1 283 ? 7.822 -6.649 13.852 1.00 79.00 283 ALA A O 1
ATOM 2196 N N . ARG A 1 284 ? 8.428 -6.715 16.017 1.00 81.44 284 ARG A N 1
ATOM 2197 C CA . ARG A 1 284 ? 9.533 -7.675 15.848 1.00 81.44 284 ARG A CA 1
ATOM 2198 C C . ARG A 1 284 ? 9.063 -9.126 15.777 1.00 81.44 284 ARG A C 1
ATOM 2200 O O . ARG A 1 284 ? 9.833 -9.988 15.359 1.00 81.44 284 ARG A O 1
ATOM 2207 N N . LEU A 1 285 ? 7.834 -9.422 16.204 1.00 81.69 285 LEU A N 1
ATOM 2208 C CA . LEU A 1 285 ? 7.327 -10.789 16.205 1.00 81.69 285 LEU A CA 1
ATOM 2209 C C . LEU A 1 285 ? 7.006 -11.238 14.771 1.00 81.69 285 LEU A C 1
ATOM 2211 O O . LEU A 1 285 ? 6.237 -10.566 14.070 1.00 81.69 285 LEU A O 1
ATOM 2215 N N . PRO A 1 286 ? 7.529 -12.398 14.329 1.00 72.75 286 PRO A N 1
ATOM 2216 C CA . PRO A 1 286 ? 7.147 -12.951 13.040 1.00 72.75 286 PRO A CA 1
ATOM 2217 C C . PRO A 1 286 ? 5.636 -13.213 13.035 1.00 72.75 286 PRO A C 1
ATOM 2219 O O . PRO A 1 286 ? 5.058 -13.612 14.044 1.00 72.75 286 PRO A O 1
ATOM 2222 N N . LEU A 1 287 ? 4.988 -12.979 11.891 1.00 78.44 287 LEU A N 1
ATOM 2223 C CA . LEU A 1 287 ? 3.543 -13.169 11.686 1.00 78.44 287 LEU A CA 1
ATOM 2224 C C . LEU A 1 287 ? 2.615 -12.206 12.456 1.00 78.44 287 LEU A C 1
ATOM 2226 O O . LEU A 1 287 ? 1.401 -12.344 12.332 1.00 78.44 287 LEU A O 1
ATOM 2230 N N . VAL A 1 288 ? 3.116 -11.194 13.185 1.00 81.62 288 VAL A N 1
ATOM 2231 C CA . VAL A 1 288 ? 2.241 -10.211 13.872 1.00 81.62 288 VAL A CA 1
ATOM 2232 C C . VAL A 1 288 ? 1.296 -9.489 12.904 1.00 81.62 288 VAL A C 1
ATOM 2234 O O . VAL A 1 288 ? 0.161 -9.150 13.248 1.00 81.62 288 VAL A O 1
ATOM 2237 N N . SER A 1 289 ? 1.761 -9.292 11.671 1.00 78.50 289 SER A N 1
ATOM 2238 C CA . SER A 1 289 ? 0.987 -8.788 10.550 1.00 78.50 289 SER A CA 1
ATOM 2239 C C . SER A 1 289 ? 1.238 -9.646 9.318 1.00 78.50 289 SER A C 1
ATOM 2241 O O . SER A 1 289 ? 2.379 -9.989 8.996 1.00 78.50 289 SER A O 1
ATOM 2243 N N . LEU A 1 290 ? 0.161 -9.963 8.611 1.00 76.31 290 LEU A N 1
ATOM 2244 C CA . LEU A 1 290 ? 0.199 -10.728 7.374 1.00 76.31 290 LEU A CA 1
ATOM 2245 C C . LEU A 1 290 ? -0.098 -9.806 6.197 1.00 76.31 290 LEU A C 1
ATOM 2247 O O . LEU A 1 290 ? -1.043 -9.014 6.253 1.00 76.31 290 LEU A O 1
ATOM 2251 N N . ALA A 1 291 ? 0.708 -9.931 5.146 1.00 71.12 291 ALA A N 1
ATOM 2252 C CA . ALA A 1 291 ? 0.437 -9.283 3.876 1.00 71.12 291 ALA A CA 1
ATOM 2253 C C . ALA A 1 291 ? -0.667 -10.066 3.166 1.00 71.12 291 ALA A C 1
ATOM 2255 O O . ALA A 1 291 ? -0.560 -11.281 2.985 1.00 71.12 291 ALA A O 1
ATOM 2256 N N . PHE A 1 292 ? -1.719 -9.373 2.761 1.00 71.19 292 PHE A N 1
ATOM 2257 C CA . PHE A 1 292 ? -2.775 -9.908 1.925 1.00 71.19 292 PHE A CA 1
ATOM 2258 C C . PHE A 1 292 ? -2.785 -9.124 0.614 1.00 71.19 292 PHE A C 1
ATOM 2260 O O . PHE A 1 292 ? -3.046 -7.919 0.646 1.00 71.19 292 PHE A O 1
ATOM 2267 N N . PRO A 1 293 ? -2.557 -9.776 -0.542 1.00 70.94 293 PRO A N 1
ATOM 2268 C CA . PRO A 1 293 ? -2.871 -9.135 -1.809 1.00 70.94 293 PRO A CA 1
ATOM 2269 C C . PRO A 1 293 ? -4.369 -8.829 -1.824 1.00 70.94 293 PRO A C 1
ATOM 2271 O O . PRO A 1 293 ? -5.176 -9.604 -1.289 1.00 70.94 293 PRO A O 1
ATOM 2274 N N . SER A 1 294 ? -4.750 -7.703 -2.422 1.00 71.75 294 SER A N 1
ATOM 2275 C CA . SER A 1 294 ? -6.146 -7.272 -2.385 1.00 71.75 294 SER A CA 1
ATOM 2276 C C . SER A 1 294 ? -7.070 -8.358 -2.972 1.00 71.75 294 SER A C 1
ATOM 2278 O O . SER A 1 294 ? -6.833 -8.850 -4.081 1.00 71.75 294 SER A O 1
ATOM 2280 N N . PRO A 1 295 ? -8.114 -8.787 -2.235 1.00 77.06 295 PRO A N 1
ATOM 2281 C CA . PRO A 1 295 ? -9.006 -9.840 -2.698 1.00 77.06 295 PRO A CA 1
ATOM 2282 C C . PRO A 1 295 ? -9.793 -9.383 -3.926 1.00 77.06 295 PRO A C 1
ATOM 2284 O O . PRO A 1 295 ? -10.236 -8.238 -4.016 1.00 77.06 295 PRO A O 1
ATOM 2287 N N . LYS A 1 296 ? -9.995 -10.299 -4.874 1.00 80.19 296 LYS A N 1
ATOM 2288 C CA . LYS A 1 296 ? -10.834 -10.043 -6.049 1.00 80.19 296 LYS A CA 1
ATOM 2289 C C . LYS A 1 296 ? -12.304 -10.099 -5.648 1.00 80.19 296 LYS A C 1
ATOM 2291 O O . LYS A 1 296 ? -12.668 -10.786 -4.696 1.00 80.19 296 LYS A O 1
ATOM 2296 N N . LEU A 1 297 ? -13.170 -9.453 -6.429 1.00 79.38 297 LEU A N 1
ATOM 2297 C CA . LEU A 1 297 ? -14.608 -9.413 -6.147 1.00 79.38 297 LEU A CA 1
ATOM 2298 C C . LEU A 1 297 ? -15.246 -10.806 -5.922 1.00 79.38 297 LEU A C 1
ATOM 2300 O O . LEU A 1 297 ? -15.972 -10.948 -4.942 1.00 79.38 297 LEU A O 1
ATOM 2304 N N . PRO A 1 298 ? -14.955 -11.859 -6.716 1.00 79.31 298 PRO A N 1
ATOM 2305 C CA . PRO A 1 298 ? -15.525 -13.186 -6.465 1.00 79.31 298 PRO A CA 1
ATOM 2306 C C . PRO A 1 298 ? -15.086 -13.797 -5.128 1.00 79.31 298 PRO A C 1
ATOM 2308 O O . PRO A 1 298 ? -15.871 -14.468 -4.468 1.00 79.31 298 PRO A O 1
ATOM 2311 N N . GLU A 1 299 ? -13.849 -13.540 -4.702 1.00 81.06 299 GLU A N 1
ATOM 2312 C CA . GLU A 1 299 ? -13.316 -14.028 -3.424 1.00 81.06 299 GLU A CA 1
ATOM 2313 C C . GLU A 1 299 ? -13.951 -13.280 -2.255 1.00 81.06 299 GLU A C 1
ATOM 2315 O O . GLU A 1 299 ? -14.295 -13.888 -1.248 1.00 81.06 299 GLU A O 1
ATOM 2320 N N . LEU A 1 300 ? -14.164 -11.971 -2.413 1.00 80.62 300 LEU A N 1
ATOM 2321 C CA . LEU A 1 300 ? -14.886 -11.148 -1.449 1.00 80.62 300 LEU A CA 1
ATOM 2322 C C . LEU A 1 300 ? -16.316 -11.672 -1.244 1.00 80.62 300 LEU A C 1
ATOM 2324 O O . LEU A 1 300 ? -16.749 -11.877 -0.110 1.00 80.62 300 LEU A O 1
ATOM 2328 N N . VAL A 1 301 ? -17.027 -11.933 -2.346 1.00 81.25 301 VAL A N 1
ATOM 2329 C CA . VAL A 1 301 ? -18.390 -12.481 -2.325 1.00 81.25 301 VAL A CA 1
ATOM 2330 C C . VAL A 1 301 ? -18.402 -13.872 -1.693 1.00 81.25 301 VAL A C 1
ATOM 2332 O O . VAL A 1 301 ? -19.206 -14.119 -0.795 1.00 81.25 301 VAL A O 1
ATOM 2335 N N . ALA A 1 302 ? -17.490 -14.762 -2.094 1.00 79.81 302 ALA A N 1
ATOM 2336 C CA . ALA A 1 302 ? -17.381 -16.104 -1.525 1.00 79.81 302 ALA A CA 1
ATOM 2337 C C . ALA A 1 302 ? -17.098 -16.066 -0.015 1.00 79.81 302 ALA A C 1
ATOM 2339 O O . ALA A 1 302 ? -17.736 -16.796 0.745 1.00 79.81 302 ALA A O 1
ATOM 2340 N N . TYR A 1 303 ? -16.203 -15.179 0.433 1.00 83.56 303 TYR A N 1
ATOM 2341 C CA . TYR A 1 303 ? -15.884 -14.999 1.847 1.00 83.56 303 TYR A CA 1
ATOM 2342 C C . TYR A 1 303 ? -17.121 -14.597 2.647 1.00 83.56 303 TYR A C 1
ATOM 2344 O O . TYR A 1 303 ? -17.463 -15.256 3.626 1.00 83.56 303 TYR A O 1
ATOM 2352 N N . TYR A 1 304 ? -17.830 -13.549 2.220 1.00 80.62 304 TYR A N 1
ATOM 2353 C CA . TYR A 1 304 ? -19.017 -13.090 2.937 1.00 80.62 304 TYR A CA 1
ATOM 2354 C C . TYR A 1 304 ? -20.177 -14.085 2.865 1.00 80.62 304 TYR A C 1
ATOM 2356 O O . TYR A 1 304 ? -20.904 -14.212 3.846 1.00 80.62 304 TYR A O 1
ATOM 2364 N N . CYS A 1 305 ? -20.319 -14.851 1.779 1.00 76.94 305 CYS A N 1
ATOM 2365 C CA . CYS A 1 305 ? -21.287 -15.948 1.711 1.00 76.94 305 CYS A CA 1
ATOM 2366 C C . CYS A 1 305 ? -20.965 -17.048 2.733 1.00 76.94 305 CYS A C 1
ATOM 2368 O O . CYS A 1 305 ? -21.864 -17.509 3.436 1.00 76.94 305 CYS A O 1
ATOM 2370 N N . LEU A 1 306 ? -19.692 -17.439 2.863 1.00 76.75 306 LEU A N 1
ATOM 2371 C CA . LEU A 1 306 ? -19.249 -18.406 3.870 1.00 76.75 306 LEU A CA 1
ATOM 2372 C C . LEU A 1 306 ? -19.470 -17.878 5.290 1.00 76.75 306 LEU A C 1
ATOM 2374 O O . LEU A 1 306 ? -19.993 -18.600 6.134 1.00 76.75 306 LEU A O 1
ATOM 2378 N N . VAL A 1 307 ? -19.139 -16.615 5.560 1.00 72.75 307 VAL A N 1
ATOM 2379 C CA . VAL A 1 307 ? -19.393 -16.018 6.876 1.00 72.75 307 VAL A CA 1
ATOM 2380 C C . VAL A 1 307 ? -20.892 -15.922 7.166 1.00 72.75 307 VAL A C 1
ATOM 2382 O O . VAL A 1 307 ? -21.324 -16.263 8.263 1.00 72.75 307 VAL A O 1
ATOM 2385 N N . PHE A 1 308 ? -21.712 -15.535 6.190 1.00 70.81 308 PHE A N 1
ATOM 2386 C CA . PHE A 1 308 ? -23.163 -15.500 6.357 1.00 70.81 308 PHE A CA 1
ATOM 2387 C C . PHE A 1 308 ? -23.722 -16.890 6.664 1.00 70.81 308 PHE A C 1
ATOM 2389 O O . PHE A 1 308 ? -24.461 -17.050 7.625 1.00 70.81 308 PHE A O 1
ATOM 2396 N N . MET A 1 309 ? -23.318 -17.918 5.919 1.00 67.56 309 MET A N 1
ATOM 2397 C CA . MET A 1 309 ? -23.744 -19.296 6.169 1.00 67.56 309 MET A CA 1
ATOM 2398 C C . MET A 1 309 ? -23.231 -19.847 7.522 1.00 67.56 309 MET A C 1
ATOM 2400 O O . MET A 1 309 ? -23.895 -20.697 8.119 1.00 67.56 309 MET A O 1
ATOM 2404 N N . LEU A 1 310 ? -22.082 -19.369 8.030 1.00 66.56 310 LEU A N 1
ATOM 2405 C CA . LEU A 1 310 ? -21.557 -19.710 9.363 1.00 66.56 310 LEU A CA 1
ATOM 2406 C C . LEU A 1 310 ? -22.470 -19.180 10.469 1.00 66.56 310 LEU A C 1
ATOM 2408 O O . LEU A 1 310 ? -22.673 -19.858 11.480 1.00 66.56 310 LEU A O 1
ATOM 2412 N N . LEU A 1 311 ? -23.003 -17.976 10.258 1.00 63.72 311 LEU A N 1
ATOM 2413 C CA . LEU A 1 311 ? -23.898 -17.284 11.178 1.00 63.72 311 LEU A CA 1
ATOM 2414 C C . LEU A 1 311 ? -25.345 -17.813 11.052 1.00 63.72 311 LEU A C 1
ATOM 2416 O O . LEU A 1 311 ? -25.931 -18.227 12.047 1.00 63.72 311 LEU A O 1
ATOM 2420 N N . ASP A 1 312 ? -25.893 -17.915 9.836 1.00 60.28 312 ASP A N 1
ATOM 2421 C CA . ASP A 1 312 ? -27.286 -18.316 9.543 1.00 60.28 312 ASP A CA 1
ATOM 2422 C C . ASP A 1 312 ? -27.561 -19.824 9.740 1.00 60.28 312 ASP A C 1
ATOM 2424 O O . ASP A 1 312 ? -28.706 -20.253 9.864 1.00 60.28 312 ASP A O 1
ATOM 2428 N N . GLY A 1 313 ? -26.523 -20.663 9.858 1.00 49.88 313 GLY A N 1
ATOM 2429 C CA . GLY A 1 313 ? -26.649 -22.111 10.082 1.00 49.88 313 GLY A CA 1
ATOM 2430 C C . GLY A 1 313 ? -27.315 -22.543 11.404 1.00 49.88 313 GLY A C 1
ATOM 2431 O O . GLY A 1 313 ? -27.343 -23.737 11.702 1.00 49.88 313 GLY A O 1
ATOM 2432 N N . GLY A 1 314 ? -27.831 -21.617 12.215 1.00 45.81 314 GLY A N 1
ATOM 2433 C CA . GLY A 1 314 ? -28.581 -21.901 13.434 1.00 45.81 314 GLY A CA 1
ATOM 2434 C C . GLY A 1 314 ? -30.093 -21.818 13.227 1.00 45.81 314 GLY A C 1
ATOM 2435 O O . GLY A 1 314 ? -30.690 -20.770 13.454 1.00 45.81 314 GLY A O 1
ATOM 2436 N N . GLN A 1 315 ? -30.756 -22.945 12.949 1.00 43.56 315 GLN A N 1
ATOM 2437 C CA . GLN A 1 315 ? -32.183 -23.078 13.296 1.00 43.56 315 GLN A CA 1
ATOM 2438 C C . GLN A 1 315 ? -32.411 -22.831 14.804 1.00 43.56 315 GLN A C 1
ATOM 2440 O O . GLN A 1 315 ? -33.448 -22.294 15.190 1.00 43.56 315 GLN A O 1
ATOM 2445 N N . ASP A 1 316 ? -31.381 -23.069 15.625 1.00 44.72 316 ASP A N 1
ATOM 2446 C CA . ASP A 1 316 ? -31.308 -22.690 17.038 1.00 44.72 316 ASP A CA 1
ATOM 2447 C C . ASP A 1 316 ? -31.372 -21.169 17.267 1.00 44.72 316 ASP A C 1
ATOM 2449 O O . ASP A 1 316 ? -31.854 -20.751 18.308 1.00 44.72 316 ASP A O 1
ATOM 2453 N N . PHE A 1 317 ? -30.952 -20.316 16.321 1.00 41.81 317 PHE A N 1
ATOM 2454 C CA . PHE A 1 317 ? -31.095 -18.857 16.456 1.00 41.81 317 PHE A CA 1
ATOM 2455 C C . PHE A 1 317 ? -32.562 -18.445 16.317 1.00 41.81 317 PHE A C 1
ATOM 2457 O O . PHE A 1 317 ? -33.043 -17.621 17.086 1.00 41.81 317 PHE A O 1
ATOM 2464 N N . ARG A 1 318 ? -33.316 -19.082 15.409 1.00 39.88 318 ARG A N 1
ATOM 2465 C CA . ARG A 1 318 ? -34.769 -18.873 15.286 1.00 39.88 318 ARG A CA 1
ATOM 2466 C C . ARG A 1 318 ? -35.546 -19.488 16.445 1.00 39.88 318 ARG A C 1
ATOM 2468 O O . ARG A 1 318 ? -36.560 -18.928 16.831 1.00 39.88 318 ARG A O 1
ATOM 2475 N N . GLN A 1 319 ? -35.083 -20.600 17.019 1.00 39.06 319 GLN A N 1
ATOM 2476 C CA . GLN A 1 319 ? -35.702 -21.188 18.212 1.00 39.06 319 GLN A CA 1
ATOM 2477 C C . GLN A 1 319 ? -35.350 -20.434 19.499 1.00 39.06 319 GLN A C 1
ATOM 2479 O O . GLN A 1 319 ? -36.247 -20.213 20.296 1.00 39.06 319 GLN A O 1
ATOM 2484 N N . ALA A 1 320 ? -34.110 -19.971 19.681 1.00 39.47 320 ALA A N 1
ATOM 2485 C CA . ALA A 1 320 ? -33.696 -19.153 20.825 1.00 39.47 320 ALA A CA 1
ATOM 2486 C C . ALA A 1 320 ? -34.284 -17.737 20.771 1.00 39.47 320 ALA A C 1
ATOM 2488 O O . ALA A 1 320 ? -34.603 -17.164 21.808 1.00 39.47 320 ALA A O 1
ATOM 2489 N N . THR A 1 321 ? -34.496 -17.184 19.574 1.00 39.75 321 THR A N 1
ATOM 2490 C CA . THR A 1 321 ? -35.323 -15.981 19.423 1.00 39.75 321 THR A CA 1
ATOM 2491 C C . THR A 1 321 ? -36.801 -16.311 19.627 1.00 39.75 321 THR A C 1
ATOM 2493 O O . THR A 1 321 ? -37.452 -15.597 20.368 1.00 39.75 321 THR A O 1
ATOM 2496 N N . ALA A 1 322 ? -37.343 -17.424 19.123 1.00 35.78 322 ALA A N 1
ATOM 2497 C CA . ALA A 1 322 ? -38.746 -17.790 19.366 1.00 35.78 322 ALA A CA 1
ATOM 2498 C C . ALA A 1 322 ? -39.083 -18.106 20.839 1.00 35.78 322 ALA A C 1
ATOM 2500 O O . ALA A 1 322 ? -40.210 -17.853 21.257 1.00 35.78 322 ALA A O 1
ATOM 2501 N N . THR A 1 323 ? -38.142 -18.621 21.637 1.00 36.19 323 THR A N 1
ATOM 2502 C CA . THR A 1 323 ? -38.332 -18.875 23.078 1.00 36.19 323 THR A CA 1
ATOM 2503 C C . THR A 1 323 ? -37.827 -17.736 23.969 1.00 36.19 323 THR A C 1
ATOM 2505 O O . THR A 1 323 ? -38.260 -17.633 25.113 1.00 36.19 323 THR A O 1
ATOM 2508 N N . GLY A 1 324 ? -36.961 -16.852 23.458 1.00 33.62 324 GLY A N 1
ATOM 2509 C CA . GLY A 1 324 ? -36.344 -15.750 24.207 1.00 33.62 324 GLY A CA 1
ATOM 2510 C C . GLY A 1 324 ? -36.835 -14.338 23.860 1.00 33.62 324 GLY A C 1
ATOM 2511 O O . GLY A 1 324 ? -36.583 -13.418 24.636 1.00 33.62 324 GLY A O 1
ATOM 2512 N N . PHE A 1 325 ? -37.561 -14.124 22.752 1.00 36.50 325 PHE A N 1
ATOM 2513 C CA . PHE A 1 325 ? -38.054 -12.782 22.391 1.00 36.50 325 PHE A CA 1
ATOM 2514 C C . PHE A 1 325 ? -39.260 -12.313 23.203 1.00 36.50 325 PHE A C 1
ATOM 2516 O O . PHE A 1 325 ? -39.617 -11.140 23.102 1.00 36.50 325 PHE A O 1
ATOM 2523 N N . SER A 1 326 ? -39.903 -13.179 23.994 1.00 35.66 326 SER A N 1
ATOM 2524 C CA . SER A 1 326 ? -41.167 -12.804 24.631 1.00 35.66 326 SER A CA 1
ATOM 2525 C C . SER A 1 326 ? -41.113 -12.481 26.123 1.00 35.66 326 SER A C 1
ATOM 2527 O O . SER A 1 326 ? -42.160 -12.056 26.606 1.00 35.66 326 SER A O 1
ATOM 2529 N N . LYS A 1 327 ? -40.001 -12.638 26.873 1.00 32.62 327 LYS A N 1
ATOM 2530 C CA . LYS A 1 327 ? -40.040 -12.324 28.326 1.00 32.62 327 LYS A CA 1
ATOM 2531 C C . LYS A 1 327 ? -38.837 -11.643 29.007 1.00 32.62 327 LYS A C 1
ATOM 2533 O O . LYS A 1 327 ? -39.112 -10.873 29.916 1.00 32.62 327 LYS A O 1
ATOM 2538 N N . ASP A 1 328 ? -37.582 -11.759 28.555 1.00 29.42 328 ASP A N 1
ATOM 2539 C CA . ASP A 1 328 ? -36.441 -11.314 29.405 1.00 29.42 328 ASP A CA 1
ATOM 2540 C C . ASP A 1 328 ? -35.545 -10.184 28.851 1.00 29.42 328 ASP A C 1
ATOM 2542 O O . ASP A 1 328 ? -34.447 -9.952 29.350 1.00 29.42 328 ASP A O 1
ATOM 2546 N N . LEU A 1 329 ? -35.991 -9.424 27.842 1.00 31.47 329 LEU A N 1
ATOM 2547 C CA . LEU A 1 329 ? -35.261 -8.232 27.349 1.00 31.47 329 LEU A CA 1
ATOM 2548 C C . LEU A 1 329 ? -35.995 -6.900 27.575 1.00 31.47 329 LEU A C 1
ATOM 2550 O O . LEU A 1 329 ? -35.613 -5.855 27.042 1.00 31.47 329 LEU A O 1
ATOM 2554 N N . THR A 1 330 ? -37.005 -6.903 28.441 1.00 31.97 330 THR A N 1
ATOM 2555 C CA . THR A 1 330 ? -37.524 -5.694 29.087 1.00 31.97 330 THR A CA 1
ATOM 2556 C C . THR A 1 330 ? -37.053 -5.669 30.539 1.00 31.97 330 THR A C 1
ATOM 2558 O O . THR A 1 330 ? -37.579 -6.423 31.342 1.00 31.97 330 THR A O 1
ATOM 2561 N N . ALA A 1 331 ? -36.111 -4.760 30.834 1.00 28.89 331 ALA A N 1
ATOM 2562 C CA . ALA A 1 331 ? -35.388 -4.520 32.101 1.00 28.89 331 ALA A CA 1
ATOM 2563 C C . ALA A 1 331 ? -34.004 -5.199 32.105 1.00 28.89 331 ALA A C 1
ATOM 2565 O O . ALA A 1 331 ? -33.872 -6.393 31.921 1.00 28.89 331 ALA A O 1
ATOM 2566 N N . GLY A 1 332 ? -32.886 -4.476 32.168 1.00 34.22 332 GLY A N 1
ATOM 2567 C CA . GLY A 1 332 ? -32.568 -3.624 33.306 1.00 34.22 332 GLY A CA 1
ATOM 2568 C C . GLY A 1 332 ? -31.999 -4.468 34.450 1.00 34.22 332 GLY A C 1
ATOM 2569 O O . GLY A 1 332 ? -32.611 -4.506 35.499 1.00 34.22 332 GLY A O 1
ATOM 2570 N N . SER A 1 333 ? -30.851 -5.139 34.276 1.00 27.92 333 SER A N 1
ATOM 2571 C CA . SER A 1 333 ? -30.163 -5.842 35.381 1.00 27.92 333 SER A CA 1
ATOM 2572 C C . SER A 1 333 ? -28.742 -5.312 35.610 1.00 27.92 333 SER A C 1
ATOM 2574 O O . SER A 1 333 ? -27.741 -6.024 35.583 1.00 27.92 333 SER A O 1
ATOM 2576 N N . LEU A 1 334 ? -28.667 -4.001 35.817 1.00 28.77 334 LEU A N 1
ATOM 2577 C CA . LEU A 1 334 ? -27.610 -3.353 36.605 1.00 28.77 334 LEU A CA 1
ATOM 2578 C C . LEU A 1 334 ? -28.194 -2.174 37.409 1.00 28.77 334 LEU A C 1
ATOM 2580 O O . LEU A 1 334 ? -27.476 -1.255 37.794 1.00 28.77 334 LEU A O 1
ATOM 2584 N N . TYR A 1 335 ? -29.513 -2.176 37.617 1.00 28.98 335 TYR A N 1
ATOM 2585 C CA . TYR A 1 335 ? -30.259 -1.142 38.320 1.00 28.98 335 TYR A CA 1
ATOM 2586 C C . TYR A 1 335 ? -31.413 -1.798 39.083 1.00 28.98 335 TYR A C 1
ATOM 2588 O O . TYR A 1 335 ? -32.135 -2.591 38.494 1.00 28.98 335 TYR A O 1
ATOM 2596 N N . GLU A 1 336 ? -31.561 -1.396 40.346 1.00 29.44 336 GLU A N 1
ATOM 2597 C CA . GLU A 1 336 ? -32.626 -1.744 41.304 1.00 29.44 336 GLU A CA 1
ATOM 2598 C C . GLU A 1 336 ? -32.392 -2.981 42.179 1.00 29.44 336 GLU A C 1
ATOM 2600 O O . GLU A 1 336 ? -33.200 -3.896 42.250 1.00 29.44 336 GLU A O 1
ATOM 2605 N N . ASP A 1 337 ? -31.317 -2.920 42.965 1.00 29.47 337 ASP A N 1
ATOM 2606 C CA . ASP A 1 337 ? -31.395 -3.356 44.359 1.00 29.47 337 ASP A CA 1
ATOM 2607 C C . ASP A 1 337 ? -31.684 -2.106 45.205 1.00 29.47 337 ASP A C 1
ATOM 2609 O O . ASP A 1 337 ? -30.822 -1.234 45.316 1.00 29.47 337 ASP A O 1
ATOM 2613 N N . THR A 1 338 ? -32.949 -1.923 45.606 1.00 31.41 338 THR A N 1
ATOM 2614 C CA . THR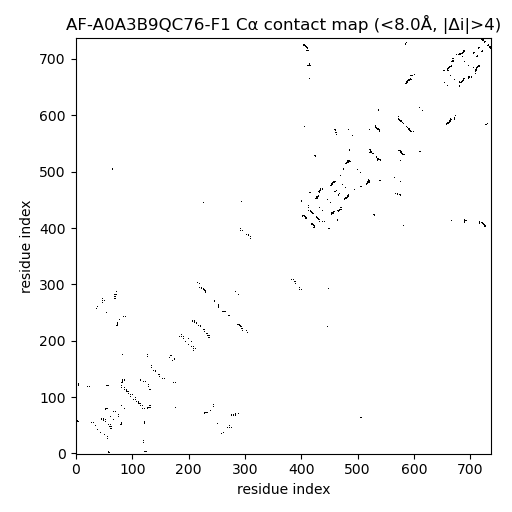 A 1 338 ? -33.480 -1.052 46.688 1.00 31.41 338 THR A CA 1
ATOM 2615 C C . THR A 1 338 ? -34.946 -0.699 46.416 1.00 31.41 338 THR A C 1
ATOM 2617 O O . THR A 1 338 ? -35.264 0.423 46.030 1.00 31.41 338 THR A O 1
ATOM 2620 N N . ARG A 1 339 ? -35.860 -1.656 46.623 1.00 32.59 339 ARG A N 1
ATOM 2621 C CA . ARG A 1 339 ? -37.260 -1.427 47.054 1.00 32.59 339 ARG A CA 1
ATOM 2622 C C . ARG A 1 339 ? -38.005 -2.761 47.139 1.00 32.59 339 ARG A C 1
ATOM 2624 O O . ARG A 1 339 ? -38.777 -3.123 46.264 1.00 32.59 339 ARG A O 1
ATOM 2631 N N . ALA A 1 340 ? -37.798 -3.470 48.241 1.00 29.55 340 ALA A N 1
ATOM 2632 C CA . ALA A 1 340 ? -38.723 -4.503 48.701 1.00 29.55 340 ALA A CA 1
ATOM 2633 C C . ALA A 1 340 ? -38.847 -4.410 50.226 1.00 29.55 340 ALA A C 1
ATOM 2635 O O . ALA A 1 340 ? -38.421 -5.273 50.981 1.00 29.55 340 ALA A O 1
ATOM 2636 N N . GLY A 1 341 ? -39.401 -3.287 50.672 1.00 29.53 341 GLY A N 1
ATOM 2637 C CA . GLY A 1 341 ? -39.931 -3.111 52.011 1.00 29.53 341 GLY A CA 1
ATOM 2638 C C . GLY A 1 341 ? -41.221 -2.327 51.863 1.00 29.53 341 GLY A C 1
ATOM 2639 O O . GLY A 1 341 ? -41.142 -1.142 51.558 1.00 29.53 341 GLY A O 1
ATOM 2640 N N . TRP A 1 342 ? -42.355 -3.026 51.987 1.00 27.55 342 TRP A N 1
ATOM 2641 C CA . TRP A 1 342 ? -43.680 -2.591 52.471 1.00 27.55 342 TRP A CA 1
ATOM 2642 C C . TRP A 1 342 ? -44.819 -3.432 51.854 1.00 27.55 342 TRP A C 1
ATOM 2644 O O . TRP A 1 342 ? -45.213 -3.238 50.712 1.00 27.55 342 TRP A O 1
ATOM 2654 N N . ARG A 1 343 ? -45.280 -4.392 52.674 1.00 28.77 343 ARG A N 1
ATOM 2655 C CA . ARG A 1 343 ? -46.630 -4.970 52.871 1.00 28.77 343 ARG A CA 1
ATOM 2656 C C . ARG A 1 343 ? -47.680 -4.875 51.747 1.00 28.77 343 ARG A C 1
ATOM 2658 O O . ARG A 1 343 ? -48.108 -3.781 51.407 1.00 28.77 343 ARG A O 1
ATOM 2665 N N . ALA A 1 344 ? -48.277 -6.023 51.411 1.00 28.92 344 ALA A N 1
ATOM 2666 C CA . ALA A 1 344 ? -49.679 -6.320 51.751 1.00 28.92 344 ALA A CA 1
ATOM 2667 C C . ALA A 1 344 ? -50.005 -7.806 51.507 1.00 28.92 344 ALA A C 1
ATOM 2669 O O . ALA A 1 344 ? -49.710 -8.363 50.454 1.00 28.92 344 ALA A O 1
ATOM 2670 N N . GLU A 1 345 ? -50.605 -8.430 52.517 1.00 31.62 345 GLU A N 1
ATOM 2671 C CA . GLU A 1 345 ? -51.226 -9.751 52.480 1.00 31.62 345 GLU A CA 1
ATOM 2672 C C . GLU A 1 345 ? -52.447 -9.760 51.553 1.00 31.62 345 GLU A C 1
ATOM 2674 O O . GLU A 1 345 ? -53.229 -8.812 51.550 1.00 31.62 345 GLU A O 1
ATOM 2679 N N . THR A 1 346 ? -52.663 -10.860 50.829 1.00 30.80 346 THR A N 1
ATOM 2680 C CA . THR A 1 346 ? -53.991 -11.483 50.655 1.00 30.80 346 THR A CA 1
ATOM 2681 C C . THR A 1 346 ? -53.841 -12.859 49.993 1.00 30.80 346 THR A C 1
ATOM 2683 O O . THR A 1 346 ? -53.243 -13.004 48.931 1.00 30.80 346 THR A O 1
ATOM 2686 N N . ARG A 1 347 ? -54.362 -13.893 50.668 1.00 31.62 347 ARG A N 1
ATOM 2687 C CA . ARG A 1 347 ? -54.500 -15.281 50.190 1.00 31.62 347 ARG A CA 1
ATOM 2688 C C . ARG A 1 347 ? -55.680 -15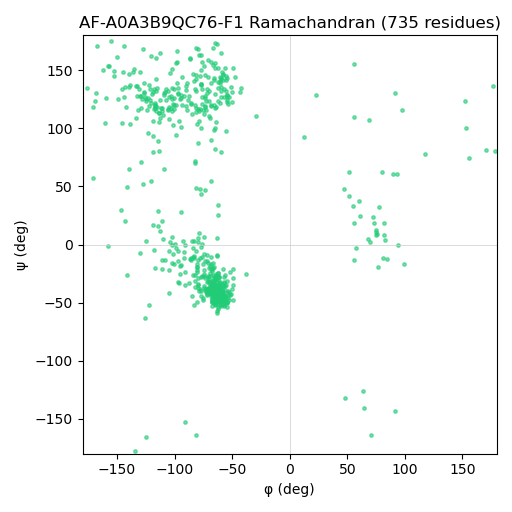.394 49.220 1.00 31.62 347 ARG A C 1
ATOM 2690 O O . ARG A 1 347 ? -56.743 -14.936 49.616 1.00 31.62 347 ARG A O 1
ATOM 2697 N N . VAL A 1 348 ? -55.542 -16.129 48.104 1.00 31.69 348 VAL A N 1
ATOM 2698 C CA . VAL A 1 348 ? -56.575 -17.023 47.508 1.00 31.69 348 VAL A CA 1
ATOM 2699 C C . VAL A 1 348 ? -55.884 -18.163 46.708 1.00 31.69 348 VAL A C 1
ATOM 2701 O O . VAL A 1 348 ? -54.813 -17.960 46.145 1.00 31.69 348 VAL A O 1
ATOM 2704 N N . SER A 1 349 ? -56.498 -19.356 46.747 1.00 31.25 349 SER A N 1
ATOM 2705 C CA . SER A 1 349 ? -56.102 -20.723 46.317 1.00 31.25 349 SER A CA 1
ATOM 2706 C C . SER A 1 349 ? -55.846 -20.973 44.804 1.00 31.25 349 SER A C 1
ATOM 2708 O O . SER A 1 349 ? -56.150 -20.098 43.995 1.00 31.25 349 SER A O 1
ATOM 2710 N N . PRO A 1 350 ? -55.341 -22.170 44.395 1.00 39.84 350 PRO A N 1
ATOM 2711 C CA . PRO A 1 350 ? -54.938 -22.486 43.024 1.00 39.84 350 PRO A CA 1
ATOM 2712 C C . PRO A 1 350 ? -56.023 -23.239 42.231 1.00 39.84 350 PRO A C 1
ATOM 2714 O O . PRO A 1 350 ? -56.491 -24.289 42.662 1.00 39.84 350 PRO A O 1
ATOM 2717 N N . GLU A 1 351 ? -56.331 -22.779 41.017 1.00 31.58 351 GLU A N 1
ATOM 2718 C CA . GLU A 1 351 ? -57.021 -23.582 39.999 1.00 31.58 351 GLU A CA 1
ATOM 2719 C C . GLU A 1 351 ? -56.314 -23.457 38.641 1.00 31.58 351 GLU A C 1
ATOM 2721 O O . GLU A 1 351 ? -56.003 -22.372 38.147 1.00 31.58 351 GLU A O 1
ATOM 2726 N N . SER A 1 352 ? -56.013 -24.613 38.057 1.00 37.75 352 SER A N 1
ATOM 2727 C CA . SER A 1 352 ? -55.388 -24.817 36.748 1.00 37.75 352 SER A CA 1
ATOM 2728 C C . SE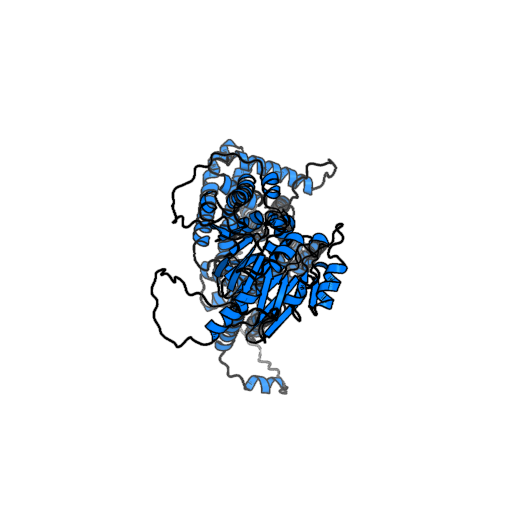R A 1 352 ? -56.370 -24.609 35.585 1.00 37.75 352 SER A C 1
ATOM 2730 O O . SER A 1 352 ? -57.454 -25.189 35.641 1.00 37.75 352 SER A O 1
ATOM 2732 N N . PRO A 1 353 ? -55.994 -23.943 34.471 1.00 35.81 353 PRO A N 1
ATOM 2733 C CA . PRO A 1 353 ? -56.775 -23.986 33.238 1.00 35.81 353 PRO A CA 1
ATOM 2734 C C . PRO A 1 353 ? -56.220 -25.006 32.212 1.00 35.81 353 PRO A C 1
ATOM 2736 O O . PRO A 1 353 ? -55.042 -25.375 32.263 1.00 35.81 353 PRO A O 1
ATOM 2739 N N . PRO A 1 354 ? -57.064 -25.499 31.282 1.00 36.62 354 PRO A N 1
ATOM 2740 C CA . PRO A 1 354 ? -56.837 -26.738 30.539 1.00 36.62 354 PRO A CA 1
ATOM 2741 C C . PRO A 1 354 ? -55.999 -26.570 29.258 1.00 36.62 354 PRO A C 1
ATOM 2743 O O . PRO A 1 354 ? -55.890 -25.495 28.670 1.00 36.62 354 PRO A O 1
ATOM 2746 N N . LYS A 1 355 ? -55.431 -27.697 28.804 1.00 40.88 355 LYS A N 1
ATOM 2747 C CA . LYS A 1 355 ? -54.660 -27.860 27.560 1.00 40.88 355 LYS A CA 1
ATOM 2748 C C . LYS A 1 355 ? -55.525 -27.600 26.316 1.00 40.88 355 LYS A C 1
ATOM 2750 O O . LYS A 1 355 ? -56.424 -28.384 26.027 1.00 40.88 355 LYS A O 1
ATOM 2755 N N . LEU A 1 356 ? -55.163 -26.597 25.514 1.00 32.53 356 LEU A N 1
ATOM 2756 C CA . LEU A 1 356 ? -55.557 -26.490 24.104 1.00 32.53 356 LEU A CA 1
ATOM 2757 C C . LEU A 1 356 ? -54.359 -26.833 23.205 1.00 32.53 356 LEU A C 1
ATOM 2759 O O . LEU A 1 356 ? -53.356 -26.124 23.194 1.00 32.53 356 LEU A O 1
ATOM 2763 N N . MET A 1 357 ? -54.476 -27.911 22.428 1.00 36.84 357 MET A N 1
ATOM 2764 C CA . MET A 1 357 ? -53.631 -28.171 21.257 1.00 36.84 357 MET A CA 1
ATOM 2765 C C . MET A 1 357 ? -54.363 -27.713 19.990 1.00 36.84 357 MET A C 1
ATOM 2767 O O . MET A 1 357 ? -55.500 -28.137 19.784 1.00 36.84 357 MET A O 1
ATOM 2771 N N . PRO A 1 358 ? -53.701 -27.000 19.065 1.00 32.69 358 PRO A N 1
ATOM 2772 C CA . PRO A 1 358 ? -54.067 -27.025 17.660 1.00 32.69 358 PRO A CA 1
ATOM 2773 C C . PRO A 1 358 ? -53.102 -27.921 16.868 1.00 32.69 358 PRO A C 1
ATOM 2775 O O . PRO A 1 358 ? -51.883 -27.745 16.887 1.00 32.69 358 PRO A O 1
ATOM 2778 N N . ARG A 1 359 ? -53.680 -28.897 16.157 1.00 33.72 359 ARG A N 1
ATOM 2779 C CA . ARG A 1 359 ? -53.014 -29.779 15.187 1.00 33.72 359 ARG A CA 1
ATOM 2780 C C . ARG A 1 359 ? -52.393 -28.952 14.051 1.00 33.72 359 ARG A C 1
ATOM 2782 O O . ARG A 1 359 ? -53.097 -28.194 13.390 1.00 33.72 359 ARG A O 1
ATOM 2789 N N . ARG A 1 360 ? -51.097 -29.145 13.779 1.00 30.45 360 ARG A N 1
ATOM 2790 C CA . ARG A 1 360 ? -50.444 -28.695 12.538 1.00 30.45 360 ARG A CA 1
ATOM 2791 C C . ARG A 1 360 ? -50.702 -29.719 11.432 1.00 30.45 360 ARG A C 1
ATOM 2793 O O . ARG A 1 360 ? -50.300 -30.871 11.559 1.00 30.45 360 ARG A O 1
ATOM 2800 N N . PHE A 1 361 ? -51.339 -29.281 10.351 1.00 33.66 361 PHE A N 1
ATOM 2801 C CA . PHE A 1 361 ? -51.253 -29.941 9.051 1.00 33.66 361 PHE A CA 1
ATOM 2802 C C . PHE A 1 361 ? -49.861 -29.663 8.471 1.00 33.66 361 PHE A C 1
ATOM 2804 O O . PHE A 1 361 ? -49.532 -28.511 8.191 1.00 33.66 361 PHE A O 1
ATOM 2811 N N . GLU A 1 362 ? -49.046 -30.700 8.289 1.00 35.62 362 GLU A N 1
ATOM 2812 C CA . GLU A 1 362 ? -47.812 -30.626 7.507 1.00 35.62 362 GLU A CA 1
ATOM 2813 C C . GLU A 1 362 ? -47.985 -31.443 6.230 1.00 35.62 362 GLU A C 1
ATOM 2815 O O . GLU A 1 362 ? -48.190 -32.653 6.267 1.00 35.62 362 GLU A O 1
ATOM 2820 N N . ASN A 1 363 ? -47.900 -30.759 5.091 1.00 34.62 363 ASN A N 1
ATOM 2821 C CA . ASN A 1 363 ? -47.715 -31.378 3.787 1.00 34.62 363 ASN A CA 1
ATOM 2822 C C . ASN A 1 363 ? -46.233 -31.161 3.414 1.00 34.62 363 ASN A C 1
ATOM 2824 O O . ASN A 1 363 ? -45.797 -30.003 3.349 1.00 34.62 363 ASN A O 1
ATOM 2828 N N . PRO A 1 364 ? -45.408 -32.210 3.251 1.00 38.81 364 PRO A N 1
ATOM 2829 C CA . PRO A 1 364 ? -43.966 -32.042 3.131 1.00 38.81 364 PRO A CA 1
ATOM 2830 C C . PRO A 1 364 ? -43.591 -31.583 1.717 1.00 38.81 364 PRO A C 1
ATOM 2832 O O . PRO A 1 364 ? -43.593 -32.353 0.760 1.00 38.81 364 PRO A O 1
ATOM 2835 N N . THR A 1 365 ? -43.230 -30.307 1.583 1.00 44.41 365 THR A N 1
ATOM 2836 C CA . THR A 1 365 ? -42.594 -29.781 0.367 1.00 44.41 365 THR A CA 1
ATOM 2837 C C . THR A 1 365 ? -41.176 -30.345 0.183 1.00 44.41 365 THR A C 1
ATOM 2839 O O . THR A 1 365 ? -40.506 -30.742 1.141 1.00 44.41 365 THR A O 1
ATOM 2842 N N . LEU A 1 366 ? -40.703 -30.324 -1.071 1.00 35.94 366 LEU A N 1
ATOM 2843 C CA . LEU A 1 366 ? -39.405 -30.775 -1.615 1.00 35.94 366 LEU A CA 1
ATOM 2844 C C . LEU A 1 366 ? -38.164 -30.513 -0.723 1.00 35.94 366 LEU A C 1
ATOM 2846 O O . LEU A 1 366 ? -37.177 -31.245 -0.781 1.00 35.94 366 LEU A O 1
ATOM 2850 N N . LYS A 1 367 ? -38.236 -29.508 0.158 1.00 33.78 367 LYS A N 1
ATOM 2851 C CA . LYS A 1 367 ? -37.230 -29.143 1.165 1.00 33.78 367 LYS A CA 1
ATOM 2852 C C . LYS A 1 367 ? -36.897 -30.290 2.133 1.00 33.78 367 LYS A C 1
ATOM 2854 O O . LYS A 1 367 ? -35.746 -30.427 2.540 1.00 33.78 367 LYS A O 1
ATOM 2859 N N . HIS A 1 368 ? -37.872 -31.142 2.457 1.00 38.78 368 HIS A N 1
ATOM 2860 C CA . HIS A 1 368 ? -37.689 -32.234 3.418 1.00 38.78 368 HIS A CA 1
ATOM 2861 C C . HIS A 1 368 ? -36.870 -33.412 2.858 1.00 38.78 368 HIS A C 1
ATOM 2863 O O . HIS A 1 368 ? -36.213 -34.109 3.627 1.00 38.78 368 HIS A O 1
ATOM 2869 N N . ARG A 1 369 ? -36.854 -33.600 1.527 1.00 36.44 369 ARG A N 1
ATOM 2870 C CA . ARG A 1 369 ? -36.067 -34.652 0.852 1.00 36.44 369 ARG A CA 1
ATOM 2871 C C . ARG A 1 369 ? -34.603 -34.263 0.627 1.00 36.44 369 ARG A C 1
ATOM 2873 O O . ARG A 1 369 ? -33.747 -35.135 0.570 1.00 36.44 369 ARG A O 1
ATOM 2880 N N . ILE A 1 370 ? -34.300 -32.966 0.537 1.00 38.19 370 ILE A N 1
ATOM 2881 C CA . ILE A 1 370 ? -32.915 -32.478 0.405 1.00 38.19 370 ILE A CA 1
ATOM 2882 C C . ILE A 1 370 ? -32.214 -32.468 1.776 1.00 38.19 370 ILE A C 1
ATOM 2884 O O . ILE A 1 370 ? -31.026 -32.769 1.872 1.00 38.19 370 ILE A O 1
ATOM 2888 N N . CYS A 1 371 ? -32.947 -32.196 2.862 1.00 34.12 371 CYS A N 1
ATOM 2889 C CA . CYS A 1 371 ? -32.392 -32.185 4.219 1.00 34.12 371 CYS A CA 1
ATOM 2890 C C . CYS A 1 371 ? -32.121 -33.578 4.819 1.00 34.12 371 CYS A C 1
ATOM 2892 O O . CYS A 1 371 ? -31.351 -33.664 5.769 1.00 34.12 371 CYS A O 1
ATOM 2894 N N . SER A 1 372 ? -32.689 -34.662 4.279 1.00 34.78 372 SER A N 1
ATOM 2895 C CA . SER A 1 372 ? -32.483 -36.024 4.803 1.00 34.78 372 SER A CA 1
ATOM 2896 C C . SER A 1 372 ? -31.181 -36.695 4.343 1.00 34.78 372 SER A C 1
ATOM 2898 O O . SER A 1 372 ? -30.873 -37.788 4.805 1.00 34.78 372 SER A O 1
ATOM 2900 N N . ILE A 1 373 ? -30.412 -36.067 3.444 1.00 41.25 373 ILE A N 1
ATOM 2901 C CA . ILE A 1 373 ? -29.162 -36.632 2.897 1.00 41.25 373 ILE A CA 1
ATOM 2902 C C . ILE A 1 373 ? -27.927 -36.206 3.716 1.00 41.25 373 ILE A C 1
ATOM 2904 O O . ILE A 1 373 ? -26.854 -36.786 3.568 1.00 41.25 373 ILE A O 1
ATOM 2908 N N . ILE A 1 374 ? -28.051 -35.234 4.627 1.00 35.78 374 ILE A N 1
ATOM 2909 C CA . ILE A 1 374 ? -26.915 -34.737 5.415 1.00 35.78 374 ILE A CA 1
ATOM 2910 C C . ILE A 1 374 ? -27.127 -35.113 6.889 1.00 35.78 374 ILE A C 1
ATOM 2912 O O . ILE A 1 374 ? -27.962 -34.494 7.550 1.00 35.78 374 ILE A O 1
ATOM 2916 N N . PRO A 1 375 ? -26.401 -36.116 7.420 1.00 34.22 375 PRO A N 1
ATOM 2917 C CA . PRO A 1 375 ? -26.580 -36.559 8.793 1.00 34.22 375 PRO A CA 1
ATOM 2918 C C . PRO A 1 375 ? -26.245 -35.449 9.793 1.00 34.22 375 PRO A C 1
ATOM 2920 O O . PRO A 1 375 ? -25.268 -34.709 9.639 1.00 34.22 375 PRO A O 1
ATOM 2923 N N . ASP A 1 376 ? -27.064 -35.374 10.841 1.00 42.19 376 ASP A N 1
ATOM 2924 C CA . ASP A 1 376 ? -26.999 -34.424 11.947 1.00 42.19 376 ASP A CA 1
ATOM 2925 C C . ASP A 1 376 ? -25.709 -34.615 12.772 1.00 42.19 376 ASP A C 1
ATOM 2927 O O . ASP A 1 376 ? -25.666 -35.289 13.797 1.00 42.19 376 ASP A O 1
ATOM 2931 N N . LYS A 1 377 ? -24.607 -34.028 12.296 1.00 41.41 377 LYS A N 1
ATOM 2932 C CA . LYS A 1 377 ? -23.400 -33.744 13.079 1.00 41.41 377 LYS A CA 1
ATOM 2933 C C . LYS A 1 377 ? -23.214 -32.222 13.066 1.00 41.41 377 LYS A C 1
ATOM 2935 O O . LYS A 1 377 ? -22.636 -31.647 12.148 1.00 41.41 377 LYS A O 1
ATOM 2940 N N . ARG A 1 378 ? -23.742 -31.536 14.084 1.00 49.81 378 ARG A N 1
ATOM 2941 C CA . ARG A 1 378 ? -23.854 -30.056 14.149 1.00 49.81 378 ARG A CA 1
ATOM 2942 C C . ARG A 1 378 ? -22.530 -29.306 14.352 1.00 49.81 378 ARG A C 1
ATOM 2944 O O . ARG A 1 378 ? -22.459 -28.099 14.142 1.00 49.81 378 ARG A O 1
ATOM 2951 N N . VAL A 1 379 ? -21.475 -30.019 14.737 1.00 47.28 379 VAL A N 1
ATOM 2952 C CA . VAL A 1 379 ? -20.111 -29.498 14.912 1.00 47.28 379 VAL A CA 1
ATOM 2953 C C . VAL A 1 379 ? -19.348 -29.436 13.575 1.00 47.28 379 VAL A C 1
ATOM 2955 O O . VAL A 1 379 ? -18.900 -28.346 13.222 1.00 47.28 379 VAL A O 1
ATOM 2958 N N . PRO A 1 380 ? -19.252 -30.505 12.755 1.00 53.69 380 PRO A N 1
ATOM 2959 C CA . PRO A 1 380 ? -18.427 -30.480 11.548 1.00 53.69 380 PRO A CA 1
ATOM 2960 C C . PRO A 1 380 ? -18.799 -29.382 10.555 1.00 53.69 380 PRO A C 1
ATOM 2962 O O . PRO A 1 380 ? -17.891 -28.794 9.992 1.00 53.69 380 PRO A O 1
ATOM 2965 N N . ARG A 1 381 ? -20.072 -29.000 10.379 1.00 51.81 381 ARG A N 1
ATOM 2966 C CA . ARG A 1 381 ? -20.429 -27.941 9.412 1.00 51.81 381 ARG A CA 1
ATOM 2967 C C . ARG A 1 381 ? -19.795 -26.583 9.743 1.00 51.81 381 ARG A C 1
ATOM 2969 O O . ARG A 1 381 ? -19.251 -25.944 8.851 1.00 51.81 381 ARG A O 1
ATOM 2976 N N . LYS A 1 382 ? -19.807 -26.154 11.010 1.00 59.28 382 LYS A N 1
ATOM 2977 C CA . LYS A 1 382 ? -19.200 -24.872 11.424 1.00 59.28 382 LYS A CA 1
ATOM 2978 C C . LYS A 1 382 ? -17.673 -24.908 11.336 1.00 59.28 382 LYS A C 1
ATOM 2980 O O . LYS A 1 382 ? -17.069 -23.935 10.902 1.00 59.28 382 LYS A O 1
ATOM 2985 N N . PHE A 1 383 ? -17.057 -26.042 11.673 1.00 57.16 383 PHE A N 1
ATOM 2986 C CA . PHE A 1 383 ? -15.610 -26.237 11.534 1.00 57.16 383 PHE A CA 1
ATOM 2987 C C . PHE A 1 383 ? -15.165 -26.350 10.069 1.00 57.16 383 PHE A C 1
ATOM 2989 O O . PHE A 1 383 ? -14.146 -25.775 9.711 1.00 57.16 383 PHE A O 1
ATOM 2996 N N . ILE A 1 384 ? -15.949 -27.006 9.208 1.00 56.81 384 ILE A N 1
ATOM 2997 C CA . ILE A 1 384 ? -15.726 -27.064 7.755 1.00 56.81 384 ILE A CA 1
ATOM 2998 C C . ILE A 1 384 ? -15.788 -25.660 7.173 1.00 56.81 384 ILE A C 1
ATOM 3000 O O . ILE A 1 384 ? -14.925 -25.275 6.401 1.00 56.81 384 ILE A O 1
ATOM 3004 N N . MET A 1 385 ? -16.780 -24.868 7.563 1.00 59.84 385 MET A N 1
ATOM 3005 C CA . MET A 1 385 ? -16.951 -23.521 7.040 1.00 59.84 385 MET A CA 1
ATOM 3006 C C . MET A 1 385 ? -15.912 -22.521 7.561 1.00 59.84 385 MET A C 1
ATOM 3008 O O . MET A 1 385 ? -15.421 -21.707 6.785 1.00 59.84 385 MET A O 1
ATOM 3012 N N . LEU A 1 386 ? -15.518 -22.615 8.836 1.00 65.38 386 LEU A N 1
ATOM 3013 C CA . LEU A 1 386 ? -14.362 -21.887 9.363 1.00 65.38 386 LEU A CA 1
ATOM 3014 C C . LEU A 1 386 ? -13.085 -22.322 8.633 1.00 65.38 386 LEU A C 1
ATOM 3016 O O . LEU A 1 386 ? -12.286 -21.480 8.237 1.00 65.38 386 LEU A O 1
ATOM 3020 N N . GLY A 1 387 ? -12.945 -23.624 8.375 1.00 60.78 387 GLY A N 1
ATOM 3021 C CA . GLY A 1 387 ? -11.901 -24.198 7.534 1.00 60.78 387 GLY A CA 1
ATOM 3022 C C . GLY A 1 387 ? -11.907 -23.617 6.121 1.00 60.78 387 GLY A C 1
ATOM 3023 O O . GLY A 1 387 ? -10.854 -23.237 5.635 1.00 60.78 387 GLY A O 1
ATOM 3024 N N . LEU A 1 388 ? -13.071 -23.450 5.487 1.00 67.44 388 LEU A N 1
ATOM 3025 C CA . LEU A 1 388 ? -13.212 -22.843 4.161 1.00 67.44 388 LEU A CA 1
ATOM 3026 C C . LEU A 1 388 ? -12.877 -21.348 4.167 1.00 67.44 388 LEU A C 1
ATOM 3028 O O . LEU A 1 388 ? -12.211 -20.888 3.246 1.00 67.44 388 LEU A O 1
ATOM 3032 N N . CYS A 1 389 ? -13.265 -20.594 5.201 1.00 68.38 389 CYS A N 1
ATOM 3033 C CA . CYS A 1 389 ? -12.817 -19.210 5.378 1.00 68.38 389 CYS A CA 1
ATOM 3034 C C . CYS A 1 389 ? -11.291 -19.139 5.529 1.00 68.38 389 CYS A C 1
ATOM 3036 O O . CYS A 1 389 ? -10.658 -18.319 4.869 1.00 68.38 389 CYS A O 1
ATOM 3038 N N . CYS A 1 390 ? -10.692 -20.024 6.332 1.00 66.94 390 CYS A N 1
ATOM 3039 C CA . CYS A 1 390 ? -9.241 -20.124 6.480 1.00 66.94 390 CYS A CA 1
ATOM 3040 C C . CYS A 1 390 ? -8.560 -20.517 5.163 1.00 66.94 390 CYS A C 1
ATOM 3042 O O . CYS A 1 390 ? -7.585 -19.880 4.784 1.00 66.94 390 CYS A O 1
ATOM 3044 N N . VAL A 1 391 ? -9.087 -21.498 4.427 1.00 67.19 391 VAL A N 1
ATOM 3045 C CA . VAL A 1 391 ? -8.583 -21.909 3.107 1.00 67.19 391 VAL A CA 1
ATOM 3046 C C . VAL A 1 391 ? -8.705 -20.768 2.105 1.00 67.19 391 VAL A C 1
ATOM 3048 O O . VAL A 1 391 ? -7.776 -20.549 1.339 1.00 67.19 391 VAL A O 1
ATOM 3051 N N . LEU A 1 392 ? -9.790 -19.993 2.130 1.00 68.44 392 LEU A N 1
ATOM 3052 C CA . LEU A 1 392 ? -9.954 -18.832 1.260 1.00 68.44 392 LEU A CA 1
ATOM 3053 C C . LEU A 1 392 ? -8.935 -17.737 1.614 1.00 68.44 392 LEU A C 1
ATOM 3055 O O . LEU A 1 392 ? -8.261 -17.232 0.719 1.00 68.44 392 LEU A O 1
ATOM 3059 N N . CYS A 1 393 ? -8.729 -17.442 2.902 1.00 68.06 393 CYS A N 1
ATOM 3060 C CA . CYS A 1 393 ? -7.683 -16.525 3.368 1.00 68.06 393 CYS A CA 1
ATOM 3061 C C . CYS A 1 393 ? -6.275 -17.000 2.982 1.00 68.06 393 CYS A C 1
ATOM 3063 O O . CYS A 1 393 ? -5.472 -16.200 2.507 1.00 68.06 393 CYS A O 1
ATOM 3065 N N . VAL A 1 394 ? -5.992 -18.297 3.128 1.00 67.81 394 VAL A N 1
ATOM 3066 C CA . VAL A 1 394 ? -4.728 -18.912 2.709 1.00 67.81 394 VAL A CA 1
ATOM 3067 C C . VAL A 1 394 ? -4.591 -18.861 1.192 1.00 67.81 394 VAL A C 1
ATOM 3069 O O . VAL A 1 394 ? -3.528 -18.504 0.716 1.00 67.81 394 VAL A O 1
ATOM 3072 N N . SER A 1 395 ? -5.641 -19.120 0.411 1.00 66.38 395 SER A N 1
ATOM 3073 C CA . SER A 1 395 ? -5.599 -19.057 -1.058 1.00 66.38 395 SER A CA 1
ATOM 3074 C C . SER A 1 395 ? -5.333 -17.640 -1.572 1.00 66.38 395 SER A C 1
ATOM 3076 O O . SER A 1 395 ? -4.557 -17.455 -2.508 1.00 66.38 395 SER A O 1
ATOM 3078 N N . VAL A 1 396 ? -5.905 -16.627 -0.910 1.00 67.06 396 VAL A N 1
ATOM 3079 C CA . VAL A 1 396 ? -5.612 -15.216 -1.169 1.00 67.06 396 VAL A CA 1
ATOM 3080 C C . VAL A 1 396 ? -4.155 -14.924 -0.822 1.00 67.06 396 VAL A C 1
ATOM 3082 O O . VAL A 1 396 ? -3.454 -14.359 -1.657 1.00 67.06 396 VAL A O 1
ATOM 3085 N N . GLY A 1 397 ? -3.685 -15.367 0.349 1.00 64.19 397 GLY A N 1
ATOM 3086 C CA . GLY A 1 397 ? -2.288 -15.244 0.768 1.00 64.19 397 GLY A CA 1
ATOM 3087 C C . GLY A 1 397 ? -1.311 -15.984 -0.149 1.00 64.19 397 GLY A C 1
ATOM 3088 O O . GLY A 1 397 ? -0.238 -15.473 -0.431 1.00 64.19 397 GLY A O 1
ATOM 3089 N N . LEU A 1 398 ? -1.687 -17.134 -0.714 1.00 64.38 398 LEU A N 1
ATOM 3090 C CA . LEU A 1 398 ? -0.853 -17.909 -1.634 1.00 64.38 398 LEU A CA 1
ATOM 3091 C C . LEU A 1 398 ? -0.620 -17.188 -2.965 1.00 64.38 398 LEU A C 1
ATOM 3093 O O . LEU A 1 398 ? 0.399 -17.435 -3.599 1.00 64.38 398 LEU A O 1
ATOM 3097 N N . ARG A 1 399 ? -1.487 -16.246 -3.366 1.00 66.00 399 ARG A N 1
ATOM 3098 C CA . ARG A 1 399 ? -1.232 -15.385 -4.539 1.00 66.00 399 ARG A CA 1
ATOM 3099 C C . ARG A 1 399 ? -0.081 -14.406 -4.334 1.00 66.00 399 ARG A C 1
ATOM 3101 O O . ARG A 1 399 ? 0.439 -13.889 -5.319 1.00 66.00 399 ARG A O 1
ATOM 3108 N N . TYR A 1 400 ? 0.330 -14.170 -3.088 1.00 60.47 400 TYR A N 1
ATOM 3109 C CA . TYR A 1 400 ? 1.589 -13.485 -2.811 1.00 60.47 400 TYR A CA 1
ATOM 3110 C C . TYR A 1 400 ? 2.764 -14.220 -3.471 1.00 60.47 400 TYR A C 1
ATOM 3112 O O . TYR A 1 400 ? 3.653 -13.593 -4.054 1.00 60.47 400 TYR A O 1
ATOM 3120 N N . TYR A 1 401 ? 2.734 -15.557 -3.445 1.00 62.09 401 TYR A N 1
ATOM 3121 C CA . TYR A 1 401 ? 3.723 -16.385 -4.114 1.00 62.09 401 TYR A CA 1
ATOM 3122 C C . TYR A 1 401 ? 3.431 -16.415 -5.613 1.00 62.09 401 TYR A C 1
ATOM 3124 O O . TYR A 1 401 ? 2.566 -17.142 -6.105 1.00 62.09 401 TYR A O 1
ATOM 3132 N N . CYS A 1 402 ? 4.179 -15.601 -6.353 1.00 62.22 402 CYS A N 1
ATOM 3133 C CA . CYS A 1 402 ? 4.185 -15.632 -7.806 1.00 62.22 402 CYS A CA 1
ATOM 3134 C C . CYS A 1 402 ? 4.753 -16.989 -8.261 1.00 62.22 402 CYS A C 1
ATOM 3136 O O . CYS A 1 402 ? 5.960 -17.218 -8.206 1.00 62.22 402 CYS A O 1
ATOM 3138 N N . VAL A 1 403 ? 3.874 -17.927 -8.631 1.00 71.06 403 VAL A N 1
ATOM 3139 C CA . VAL A 1 403 ? 4.273 -19.278 -9.076 1.00 71.06 403 VAL A CA 1
ATOM 3140 C C . VAL A 1 403 ? 5.036 -19.215 -10.401 1.00 71.06 403 VAL A C 1
ATOM 3142 O O . VAL A 1 403 ? 5.958 -19.994 -10.621 1.00 71.06 403 VAL A O 1
ATOM 3145 N N . TRP A 1 404 ? 4.660 -18.270 -11.262 1.00 84.44 404 TRP A N 1
ATOM 3146 C CA . TRP A 1 404 ? 5.185 -18.103 -12.612 1.00 84.44 404 TRP A CA 1
ATOM 3147 C C . TRP A 1 404 ? 5.680 -16.674 -12.808 1.00 84.44 404 TRP A C 1
ATOM 3149 O O . TRP A 1 404 ? 4.970 -15.767 -12.374 1.00 84.44 404 TRP A O 1
ATOM 3159 N N . PRO A 1 405 ? 6.828 -16.451 -13.470 1.00 91.25 405 PRO A N 1
ATOM 3160 C CA . PRO A 1 405 ? 7.343 -15.111 -13.686 1.00 91.25 405 PRO A CA 1
ATOM 3161 C C . PRO A 1 405 ? 6.349 -14.178 -14.376 1.00 91.25 405 PRO A C 1
ATOM 3163 O O . PRO A 1 405 ? 5.613 -14.561 -15.293 1.00 91.25 405 PRO A O 1
ATOM 3166 N N . GLN A 1 406 ? 6.347 -12.930 -13.927 1.00 93.50 406 GLN A N 1
ATOM 3167 C CA . GLN A 1 406 ? 5.513 -11.870 -14.463 1.00 93.50 406 GLN A CA 1
ATOM 3168 C C . GLN A 1 406 ? 6.316 -10.576 -14.557 1.00 93.50 406 GLN A C 1
ATOM 3170 O O . GLN A 1 406 ? 7.005 -10.211 -13.610 1.00 93.50 406 GLN A O 1
ATOM 3175 N N . VAL A 1 407 ? 6.163 -9.856 -15.664 1.00 96.38 407 VAL A N 1
ATOM 3176 C CA . VAL A 1 407 ? 6.696 -8.503 -15.850 1.00 96.38 407 VAL A CA 1
ATOM 3177 C C . VAL A 1 407 ? 5.540 -7.550 -16.090 1.00 96.38 407 VAL A C 1
ATOM 3179 O O . VAL A 1 407 ? 4.652 -7.844 -16.888 1.00 96.38 407 VAL A O 1
ATOM 3182 N N . VAL A 1 408 ? 5.511 -6.431 -15.375 1.00 96.88 408 VAL A N 1
ATOM 3183 C CA . VAL A 1 408 ? 4.476 -5.406 -15.525 1.00 96.88 408 VAL A CA 1
ATOM 3184 C C . VAL A 1 408 ? 5.130 -4.074 -15.826 1.00 96.88 408 VAL A C 1
ATOM 3186 O O . VAL A 1 408 ? 5.830 -3.539 -14.976 1.00 96.88 408 VAL A O 1
ATOM 3189 N N . PHE A 1 409 ? 4.858 -3.539 -17.010 1.00 97.50 409 PHE A N 1
ATOM 3190 C CA . PHE A 1 409 ? 5.199 -2.178 -17.406 1.00 97.50 409 PHE A CA 1
ATOM 3191 C C . PHE A 1 409 ? 4.082 -1.260 -16.912 1.00 97.50 409 PHE A C 1
ATOM 3193 O O . PHE A 1 409 ? 2.928 -1.385 -17.342 1.00 97.50 409 PHE A O 1
ATOM 3200 N N . LEU A 1 410 ? 4.389 -0.405 -15.938 1.00 96.00 410 LEU A N 1
ATOM 3201 C CA . LEU A 1 410 ? 3.396 0.453 -15.303 1.00 96.00 410 LEU A CA 1
ATOM 3202 C C . LEU A 1 410 ? 3.128 1.692 -16.160 1.00 96.00 410 LEU A C 1
ATOM 3204 O O . LEU A 1 410 ? 4.033 2.286 -16.731 1.00 96.00 410 LEU A O 1
ATOM 3208 N N . SER A 1 411 ? 1.867 2.123 -16.199 1.00 94.31 411 SER A N 1
ATOM 3209 C CA . SER A 1 411 ? 1.485 3.387 -16.833 1.00 94.31 411 SER A CA 1
ATOM 3210 C C . SER A 1 411 ? 1.791 4.558 -15.897 1.00 94.31 411 SER A C 1
ATOM 3212 O O . SER A 1 411 ? 0.931 4.980 -15.119 1.00 94.31 411 SER A O 1
ATOM 3214 N N . VAL A 1 412 ? 3.019 5.071 -15.969 1.00 91.88 412 VAL A N 1
ATOM 3215 C CA . VAL A 1 412 ? 3.549 6.134 -15.093 1.00 91.88 412 VAL A CA 1
ATOM 3216 C C . VAL A 1 412 ? 3.589 7.527 -15.734 1.00 91.88 412 VAL A C 1
ATOM 3218 O O . VAL A 1 412 ? 4.036 8.482 -15.102 1.00 91.88 412 VAL A O 1
ATOM 3221 N N . GLY A 1 413 ? 3.034 7.677 -16.939 1.00 90.12 413 GLY A N 1
ATOM 3222 C CA . GLY A 1 413 ? 3.074 8.926 -17.700 1.00 90.12 413 GLY A CA 1
ATOM 3223 C C . GLY A 1 413 ? 4.295 8.969 -18.617 1.00 90.12 413 GLY A C 1
ATOM 3224 O O . GLY A 1 413 ? 4.657 7.944 -19.185 1.00 90.12 413 GLY A O 1
ATOM 3225 N N . GLN A 1 414 ? 4.900 10.148 -18.773 1.00 90.56 414 GLN A N 1
ATOM 3226 C CA . GLN A 1 414 ? 6.168 10.316 -19.489 1.00 90.56 414 GLN A CA 1
ATOM 3227 C C . GLN A 1 414 ? 7.331 9.971 -18.549 1.00 90.56 414 GLN A C 1
ATOM 3229 O O . GLN A 1 414 ? 7.941 10.863 -17.969 1.00 90.56 414 GLN A O 1
ATOM 3234 N N . ALA A 1 415 ? 7.477 8.678 -18.269 1.00 93.56 415 ALA A N 1
ATOM 3235 C CA . ALA A 1 415 ? 8.460 8.105 -17.359 1.00 93.56 415 ALA A CA 1
ATOM 3236 C C . ALA A 1 415 ? 8.518 6.586 -17.553 1.00 93.56 415 ALA A C 1
ATOM 3238 O O . ALA A 1 415 ? 7.638 6.001 -18.194 1.00 93.56 415 ALA A O 1
ATOM 3239 N N . ASP A 1 416 ? 9.504 5.944 -16.934 1.00 94.75 416 ASP A N 1
ATOM 3240 C CA . ASP A 1 416 ? 9.691 4.500 -17.002 1.00 94.75 416 ASP A CA 1
ATOM 3241 C C . ASP A 1 416 ? 9.583 3.827 -15.644 1.00 94.75 416 ASP A C 1
ATOM 3243 O O . ASP A 1 416 ? 10.164 4.247 -14.644 1.00 94.75 416 ASP A O 1
ATOM 3247 N N . THR A 1 417 ? 8.831 2.731 -15.605 1.00 97.25 417 THR A N 1
ATOM 3248 C CA . THR A 1 417 ? 8.801 1.830 -14.457 1.00 97.25 417 THR A CA 1
ATOM 3249 C C . THR A 1 417 ? 8.284 0.467 -14.889 1.00 97.25 417 THR A C 1
ATOM 3251 O O . THR A 1 417 ? 7.167 0.341 -15.405 1.00 97.25 417 THR A O 1
ATOM 3254 N N . ALA A 1 418 ? 9.046 -0.579 -14.598 1.00 98.00 418 ALA A N 1
ATOM 3255 C CA . ALA A 1 418 ? 8.606 -1.955 -14.732 1.00 98.00 418 ALA A CA 1
ATOM 3256 C C . ALA A 1 418 ? 8.881 -2.759 -13.459 1.00 98.00 418 ALA A C 1
ATOM 3258 O O . ALA A 1 418 ? 9.843 -2.527 -12.736 1.00 98.00 418 ALA A O 1
ATOM 3259 N N . VAL A 1 419 ? 8.022 -3.737 -13.180 1.00 97.62 419 VAL A N 1
ATOM 3260 C CA . VAL A 1 419 ? 8.168 -4.636 -12.032 1.00 97.62 419 VAL A CA 1
ATOM 3261 C C . VAL A 1 419 ? 8.223 -6.070 -12.530 1.00 97.62 419 VAL A C 1
ATOM 3263 O O . VAL A 1 419 ? 7.261 -6.566 -13.119 1.00 97.62 419 VAL A O 1
ATOM 3266 N N . ILE A 1 420 ? 9.334 -6.745 -12.260 1.00 96.06 420 ILE A N 1
ATOM 3267 C CA . ILE A 1 420 ? 9.549 -8.161 -12.539 1.00 96.06 420 ILE A CA 1
ATOM 3268 C C . ILE A 1 420 ? 9.352 -8.928 -11.234 1.00 96.06 420 ILE A C 1
ATOM 3270 O O . ILE A 1 420 ? 9.971 -8.646 -10.209 1.00 96.06 420 ILE A O 1
ATOM 3274 N N . ARG A 1 421 ? 8.479 -9.927 -11.270 1.00 92.75 421 ARG A N 1
ATOM 3275 C CA . ARG A 1 421 ? 8.226 -10.840 -10.160 1.00 92.75 421 ARG A CA 1
ATOM 3276 C C . ARG A 1 421 ? 8.546 -12.248 -10.601 1.00 92.75 421 ARG A C 1
ATOM 3278 O O . ARG A 1 421 ? 8.035 -12.713 -11.616 1.00 92.75 421 ARG A O 1
ATOM 3285 N N . THR A 1 422 ? 9.336 -12.938 -9.800 1.00 88.94 422 THR A N 1
ATOM 3286 C CA . THR A 1 422 ? 9.574 -14.376 -9.926 1.00 88.94 422 THR A CA 1
ATOM 3287 C C . THR A 1 422 ? 9.250 -15.053 -8.590 1.00 88.94 422 THR A C 1
ATOM 3289 O O . THR A 1 422 ? 8.572 -14.470 -7.735 1.00 88.94 422 THR A O 1
ATOM 3292 N N . LYS A 1 423 ? 9.675 -16.306 -8.386 1.00 81.88 423 LYS A N 1
ATOM 3293 C CA . LYS A 1 423 ? 9.347 -17.077 -7.181 1.00 81.88 423 LYS A CA 1
ATOM 3294 C C . LYS A 1 423 ? 10.036 -16.488 -5.941 1.00 81.88 423 LYS A C 1
ATOM 3296 O O . LYS A 1 423 ? 11.131 -16.893 -5.576 1.00 81.88 423 LYS A O 1
ATOM 3301 N N . GLY A 1 424 ? 9.350 -15.563 -5.268 1.00 78.25 424 GLY A N 1
ATOM 3302 C CA . GLY A 1 424 ? 9.814 -14.939 -4.024 1.00 78.25 424 GLY A CA 1
ATOM 3303 C C . GLY A 1 424 ? 10.807 -13.787 -4.204 1.00 78.25 424 GLY A C 1
ATOM 3304 O O . GLY A 1 424 ? 11.332 -13.305 -3.199 1.00 78.25 424 GLY A O 1
ATOM 3305 N N . THR A 1 425 ? 11.025 -13.341 -5.444 1.00 88.56 425 THR A N 1
ATOM 3306 C CA . THR A 1 425 ? 11.924 -12.233 -5.782 1.00 88.56 425 THR A CA 1
ATOM 3307 C C . THR A 1 425 ? 11.164 -11.138 -6.516 1.00 88.56 425 THR A C 1
ATOM 3309 O O . THR A 1 425 ? 10.344 -11.418 -7.397 1.00 88.56 425 THR A O 1
ATOM 3312 N N . VAL A 1 426 ? 11.446 -9.891 -6.142 1.00 93.62 426 VAL A N 1
ATOM 3313 C CA . VAL A 1 426 ? 10.917 -8.692 -6.795 1.00 93.62 426 VAL A CA 1
ATOM 3314 C C . VAL A 1 426 ? 12.075 -7.843 -7.296 1.00 93.62 426 VAL A C 1
ATOM 3316 O O . VAL A 1 426 ? 12.937 -7.445 -6.513 1.00 93.62 426 VAL A O 1
ATOM 3319 N N . ILE A 1 427 ? 12.053 -7.547 -8.592 1.00 96.62 427 ILE A N 1
ATOM 3320 C CA . ILE A 1 427 ? 12.979 -6.630 -9.248 1.00 96.62 427 ILE A CA 1
ATOM 3321 C C . ILE A 1 427 ? 12.162 -5.455 -9.781 1.00 96.62 427 ILE A C 1
ATOM 3323 O O . ILE A 1 427 ? 11.126 -5.654 -10.418 1.00 96.62 427 ILE A O 1
ATOM 3327 N N . VAL A 1 428 ? 12.610 -4.238 -9.515 1.00 97.94 428 VAL A N 1
ATOM 3328 C CA . VAL A 1 428 ? 12.044 -3.015 -10.093 1.00 97.94 428 VAL A CA 1
ATOM 3329 C C . VAL A 1 428 ? 13.050 -2.481 -11.104 1.00 97.94 428 VAL A C 1
ATOM 3331 O O . VAL A 1 428 ? 14.231 -2.421 -10.787 1.00 97.94 428 VAL A O 1
ATOM 3334 N N . VAL A 1 429 ? 12.600 -2.152 -12.313 1.00 98.06 429 VAL A N 1
ATOM 3335 C CA . VAL A 1 429 ? 13.411 -1.534 -13.370 1.00 98.06 429 VAL A CA 1
ATOM 3336 C C . VAL A 1 429 ? 12.871 -0.136 -13.599 1.00 98.06 429 VAL A C 1
ATOM 3338 O O . VAL A 1 429 ? 11.733 0.012 -14.046 1.00 98.06 429 VAL A O 1
ATOM 3341 N N . ASP A 1 430 ? 13.688 0.853 -13.264 1.00 97.75 430 ASP A N 1
ATOM 3342 C CA . ASP A 1 430 ? 13.342 2.261 -13.127 1.00 97.75 430 ASP A CA 1
ATOM 3343 C C . ASP A 1 430 ? 12.189 2.525 -12.146 1.00 97.75 430 ASP A C 1
ATOM 3345 O O . ASP A 1 430 ? 11.367 1.671 -11.809 1.00 97.75 430 ASP A O 1
ATOM 3349 N N . THR A 1 431 ? 12.166 3.735 -11.606 1.00 96.12 431 THR A N 1
ATOM 3350 C CA . THR A 1 431 ? 11.251 4.150 -10.532 1.00 96.12 431 THR A CA 1
ATOM 3351 C C . THR A 1 431 ? 10.313 5.274 -10.947 1.00 96.12 431 THR A C 1
ATOM 3353 O O . THR A 1 431 ? 9.422 5.649 -10.180 1.00 96.12 431 THR A O 1
ATOM 3356 N N . GLY A 1 432 ? 10.490 5.790 -12.162 1.00 94.31 432 GLY A N 1
ATOM 3357 C CA . GLY A 1 432 ? 9.771 6.942 -12.663 1.00 94.31 432 GLY A CA 1
ATOM 3358 C C . GLY A 1 432 ? 10.195 8.241 -11.974 1.00 94.31 432 GLY A C 1
ATOM 3359 O O . GLY A 1 432 ? 11.189 8.304 -11.251 1.00 94.31 432 GLY A O 1
ATOM 3360 N N . THR A 1 433 ? 9.375 9.279 -12.134 1.00 92.81 433 THR A N 1
ATOM 3361 C CA . THR A 1 433 ? 9.437 10.501 -11.310 1.00 92.81 433 THR A CA 1
ATOM 3362 C C . THR A 1 433 ? 8.958 10.251 -9.882 1.00 92.81 433 THR A C 1
ATOM 3364 O O . THR A 1 433 ? 8.121 9.372 -9.662 1.00 92.81 433 THR A O 1
ATOM 3367 N N . GLU A 1 434 ? 9.349 11.099 -8.923 1.00 88.06 434 GLU A N 1
ATOM 3368 C CA . GLU A 1 434 ? 8.852 11.042 -7.534 1.00 88.06 434 GLU A CA 1
ATOM 3369 C C . GLU A 1 434 ? 7.313 10.997 -7.473 1.00 88.06 434 GLU A C 1
ATOM 3371 O O . GLU A 1 434 ? 6.702 10.202 -6.751 1.00 88.06 434 GLU A O 1
ATOM 3376 N N . THR A 1 435 ? 6.655 11.814 -8.302 1.00 89.12 435 THR A N 1
ATOM 3377 C CA . THR A 1 435 ? 5.190 11.864 -8.366 1.00 89.12 435 THR A CA 1
ATOM 3378 C C . THR A 1 435 ? 4.606 10.555 -8.886 1.00 89.12 435 THR A C 1
ATOM 3380 O O . THR A 1 435 ? 3.609 10.067 -8.343 1.00 89.12 435 THR A O 1
ATOM 3383 N N . SER A 1 436 ? 5.203 9.979 -9.929 1.00 92.25 436 SER A N 1
ATOM 3384 C CA . SER A 1 436 ? 4.750 8.706 -10.484 1.00 92.25 436 SER A CA 1
ATOM 3385 C C . SER A 1 436 ? 4.996 7.540 -9.524 1.00 92.25 436 SER A C 1
ATOM 3387 O O . SER A 1 436 ? 4.094 6.723 -9.323 1.00 92.25 436 SER A O 1
ATOM 3389 N N . ALA A 1 437 ? 6.129 7.532 -8.815 1.00 90.94 437 ALA A N 1
ATOM 3390 C CA . ALA A 1 437 ? 6.434 6.546 -7.792 1.00 90.94 437 ALA A CA 1
ATOM 3391 C C . ALA A 1 437 ? 5.387 6.580 -6.675 1.00 90.94 437 ALA A C 1
ATOM 3393 O O . ALA A 1 437 ? 4.750 5.571 -6.363 1.00 90.94 437 ALA A O 1
ATOM 3394 N N . ARG A 1 438 ? 5.115 7.774 -6.139 1.00 87.31 438 ARG A N 1
ATOM 3395 C CA . ARG A 1 438 ? 4.148 7.992 -5.057 1.00 87.31 438 ARG A CA 1
ATOM 3396 C C . ARG A 1 438 ? 2.708 7.649 -5.446 1.00 87.31 438 ARG A C 1
ATOM 3398 O O . ARG A 1 438 ? 1.925 7.219 -4.596 1.00 87.31 438 ARG A O 1
ATOM 3405 N N . ARG A 1 439 ? 2.319 7.880 -6.706 1.00 88.00 439 ARG A N 1
ATOM 3406 C CA . ARG A 1 439 ? 0.929 7.713 -7.181 1.00 88.00 439 ARG A CA 1
ATOM 3407 C C . ARG A 1 439 ? 0.643 6.364 -7.834 1.00 88.00 439 ARG A C 1
ATOM 3409 O O . ARG A 1 439 ? -0.520 5.963 -7.844 1.00 88.00 439 ARG A O 1
ATOM 3416 N N . VAL A 1 440 ? 1.655 5.694 -8.382 1.00 92.62 440 VAL A N 1
ATOM 3417 C CA . VAL A 1 440 ? 1.490 4.476 -9.187 1.00 92.62 440 VAL A CA 1
ATOM 3418 C C . VAL A 1 440 ? 2.336 3.332 -8.636 1.00 92.62 440 VAL A C 1
ATOM 3420 O O . VAL A 1 440 ? 1.751 2.358 -8.170 1.00 92.62 440 VAL A O 1
ATOM 3423 N N . LEU A 1 441 ? 3.671 3.446 -8.623 1.00 94.31 441 LEU A N 1
ATOM 3424 C CA . LEU A 1 441 ? 4.561 2.339 -8.237 1.00 94.31 441 LEU A CA 1
ATOM 3425 C C . LEU A 1 441 ? 4.351 1.895 -6.784 1.00 94.31 441 LEU A C 1
ATOM 3427 O O . LEU A 1 441 ? 4.076 0.723 -6.539 1.00 94.31 441 LEU A O 1
ATOM 3431 N N . VAL A 1 442 ? 4.429 2.813 -5.817 1.00 90.06 442 VAL A N 1
ATOM 3432 C CA . VAL A 1 442 ? 4.263 2.487 -4.393 1.00 90.06 442 VAL A CA 1
ATOM 3433 C C . VAL A 1 442 ? 2.873 1.897 -4.115 1.00 90.06 442 VAL A C 1
ATOM 3435 O O . VAL A 1 442 ? 2.806 0.836 -3.487 1.00 90.06 442 VAL A O 1
ATOM 3438 N N . PRO A 1 443 ? 1.755 2.495 -4.581 1.00 86.62 443 PRO A N 1
ATOM 3439 C CA . PRO A 1 443 ? 0.439 1.876 -4.441 1.00 86.62 443 PRO A CA 1
ATOM 3440 C C . PRO A 1 443 ? 0.322 0.511 -5.125 1.00 86.62 443 PRO A C 1
ATOM 3442 O O . PRO A 1 443 ? -0.300 -0.382 -4.556 1.00 86.62 443 PRO A O 1
ATOM 3445 N N . TYR A 1 444 ? 0.925 0.325 -6.304 1.00 90.44 444 TYR A N 1
ATOM 3446 C CA . TYR A 1 444 ? 0.923 -0.953 -7.019 1.00 90.44 444 TYR A CA 1
ATOM 3447 C C . TYR A 1 444 ? 1.670 -2.043 -6.241 1.00 90.44 444 TYR A C 1
ATOM 3449 O O . TYR A 1 444 ? 1.122 -3.119 -6.012 1.00 90.44 444 TYR A O 1
ATOM 3457 N N . LEU A 1 445 ? 2.887 -1.761 -5.771 1.00 88.88 445 LEU A N 1
ATOM 3458 C CA . LEU A 1 445 ? 3.671 -2.712 -4.981 1.00 88.88 445 LEU A CA 1
ATOM 3459 C C . LEU A 1 445 ? 2.927 -3.108 -3.695 1.00 88.88 445 LEU A C 1
ATOM 3461 O O . LEU A 1 445 ? 2.834 -4.296 -3.384 1.00 88.88 445 LEU A O 1
ATOM 3465 N N . LYS A 1 446 ? 2.315 -2.137 -2.999 1.00 83.19 446 LYS A N 1
ATOM 3466 C CA . LYS A 1 446 ? 1.460 -2.408 -1.829 1.00 83.19 446 LYS A CA 1
ATOM 3467 C C . LYS A 1 446 ? 0.244 -3.265 -2.205 1.00 83.19 446 LYS A C 1
ATOM 3469 O O . LYS A 1 446 ? -0.048 -4.237 -1.511 1.00 83.19 446 LYS A O 1
ATOM 3474 N N . HIS A 1 447 ? -0.409 -2.980 -3.336 1.00 80.56 447 HIS A N 1
ATOM 3475 C CA . HIS A 1 447 ? -1.541 -3.760 -3.857 1.00 80.56 447 HIS A CA 1
ATOM 3476 C C . HIS A 1 447 ? -1.212 -5.225 -4.118 1.00 80.56 447 HIS A C 1
ATOM 3478 O O . HIS A 1 447 ? -1.994 -6.113 -3.767 1.00 80.56 447 HIS A O 1
ATOM 3484 N N . GLU A 1 448 ? -0.022 -5.477 -4.650 1.00 80.31 448 GLU A N 1
ATOM 3485 C CA . GLU A 1 448 ? 0.507 -6.821 -4.865 1.00 80.31 448 GLU A CA 1
ATOM 3486 C C . GLU A 1 448 ? 1.020 -7.491 -3.573 1.00 80.31 448 GLU A C 1
ATOM 3488 O O . GLU A 1 448 ? 1.472 -8.639 -3.606 1.00 80.31 448 GLU A O 1
ATOM 3493 N N . GLY A 1 449 ? 0.933 -6.804 -2.428 1.00 76.38 449 GLY A N 1
ATOM 3494 C CA . GLY A 1 449 ? 1.376 -7.275 -1.115 1.00 76.38 449 GLY A CA 1
ATOM 3495 C C . GLY A 1 449 ? 2.895 -7.265 -0.926 1.00 76.38 449 GLY A C 1
ATOM 3496 O O . GLY A 1 449 ? 3.388 -7.870 0.022 1.00 76.38 449 GLY A O 1
ATOM 3497 N N . ILE A 1 450 ? 3.647 -6.623 -1.824 1.00 82.88 450 ILE A N 1
ATOM 3498 C CA . ILE A 1 450 ? 5.114 -6.608 -1.825 1.00 82.88 450 ILE A CA 1
ATOM 3499 C C . ILE A 1 450 ? 5.621 -5.781 -0.641 1.00 82.88 450 ILE A C 1
ATOM 3501 O O . ILE A 1 450 ? 5.166 -4.666 -0.413 1.00 82.88 450 ILE A O 1
ATOM 3505 N N . ARG A 1 451 ? 6.587 -6.326 0.108 1.00 77.31 451 ARG A N 1
ATOM 3506 C CA . ARG A 1 451 ? 7.205 -5.661 1.276 1.00 77.31 451 ARG A CA 1
ATOM 3507 C C . ARG A 1 451 ? 8.698 -5.377 1.115 1.00 77.31 451 ARG A C 1
ATOM 3509 O O . ARG A 1 451 ? 9.250 -4.544 1.829 1.00 77.31 451 ARG A O 1
ATOM 3516 N N . LYS A 1 452 ? 9.348 -6.088 0.198 1.00 84.94 452 LYS A N 1
ATOM 3517 C CA . LYS A 1 452 ? 10.772 -5.950 -0.097 1.00 84.94 452 LYS A CA 1
ATOM 3518 C C . LYS A 1 452 ? 10.997 -5.930 -1.600 1.00 84.94 452 LYS A C 1
ATOM 3520 O O . LYS A 1 452 ? 10.237 -6.550 -2.343 1.00 84.94 452 LYS A O 1
ATOM 3525 N N . ILE A 1 453 ? 12.053 -5.246 -2.004 1.00 91.44 453 ILE A N 1
ATOM 3526 C CA . ILE A 1 453 ? 12.568 -5.223 -3.366 1.00 91.44 453 ILE A CA 1
ATOM 3527 C C . ILE A 1 453 ? 13.977 -5.799 -3.283 1.00 91.44 453 ILE A C 1
ATOM 3529 O O . ILE A 1 453 ? 14.838 -5.264 -2.586 1.00 91.44 453 ILE A O 1
ATOM 3533 N N . ASP A 1 454 ? 14.191 -6.937 -3.933 1.00 91.31 454 ASP A N 1
ATOM 3534 C CA . ASP A 1 454 ? 15.480 -7.620 -3.888 1.00 91.31 454 ASP A CA 1
ATOM 3535 C C . ASP A 1 454 ? 16.509 -6.888 -4.758 1.00 91.31 454 ASP A C 1
ATOM 3537 O O . ASP A 1 454 ? 17.668 -6.790 -4.370 1.00 91.31 454 ASP A O 1
ATOM 3541 N N . LEU A 1 455 ? 16.069 -6.318 -5.884 1.00 94.50 455 LEU A N 1
ATOM 3542 C CA . LEU A 1 455 ? 16.906 -5.526 -6.779 1.00 94.50 455 LEU A CA 1
ATOM 3543 C C . LEU A 1 455 ? 16.115 -4.355 -7.376 1.00 94.50 455 LEU A C 1
ATOM 3545 O O . LEU A 1 455 ? 15.053 -4.551 -7.961 1.00 94.50 455 LEU A O 1
ATOM 3549 N N . CYS A 1 456 ? 16.631 -3.139 -7.244 1.00 96.75 456 CYS A N 1
ATOM 3550 C CA . CYS A 1 456 ? 16.128 -1.957 -7.936 1.00 96.75 456 CYS A CA 1
ATOM 3551 C C . CYS A 1 456 ? 17.159 -1.535 -8.980 1.00 96.75 456 CYS A C 1
ATOM 3553 O O . CYS A 1 456 ? 18.256 -1.122 -8.628 1.00 96.75 456 CYS A O 1
ATOM 3555 N N . ILE A 1 457 ? 16.831 -1.671 -10.254 1.00 97.38 457 ILE A N 1
ATOM 3556 C CA . ILE A 1 457 ? 17.690 -1.308 -11.373 1.00 97.38 457 ILE A CA 1
ATOM 3557 C C . ILE A 1 457 ? 17.320 0.105 -11.803 1.00 97.38 457 ILE A C 1
ATOM 3559 O O . ILE A 1 457 ? 16.152 0.361 -12.078 1.00 97.38 457 ILE A O 1
ATOM 3563 N N . ILE A 1 458 ? 18.302 0.993 -11.870 1.00 96.69 458 ILE A N 1
ATOM 3564 C CA . ILE A 1 458 ? 18.169 2.340 -12.413 1.00 96.69 458 ILE A CA 1
ATOM 3565 C C . ILE A 1 458 ? 18.964 2.385 -13.711 1.00 96.69 458 ILE A C 1
ATOM 3567 O O . ILE A 1 458 ? 20.180 2.198 -13.696 1.00 96.69 458 ILE A O 1
ATOM 3571 N N . SER A 1 459 ? 18.275 2.579 -14.832 1.00 94.31 459 SER A N 1
ATOM 3572 C CA . SER A 1 459 ? 18.897 2.583 -16.152 1.00 94.31 459 SER A CA 1
ATOM 3573 C C . SER A 1 459 ? 19.895 3.728 -16.280 1.00 94.31 459 SER A C 1
ATOM 3575 O O . SER A 1 459 ? 21.048 3.496 -16.626 1.00 94.31 459 SER A O 1
ATOM 3577 N N . HIS A 1 460 ? 19.470 4.940 -15.946 1.00 92.56 460 HIS A N 1
ATOM 3578 C CA . HIS A 1 460 ? 20.289 6.145 -15.876 1.00 92.56 460 HIS A CA 1
ATOM 3579 C C . HIS A 1 460 ? 19.647 7.144 -14.908 1.00 92.56 460 HIS A C 1
ATOM 3581 O O . HIS A 1 460 ? 18.564 6.900 -14.367 1.00 92.56 460 HIS A O 1
ATOM 3587 N N . LEU A 1 461 ? 20.317 8.266 -14.657 1.00 90.38 461 LEU A N 1
ATOM 3588 C CA . LEU A 1 461 ? 19.941 9.166 -13.573 1.00 90.38 461 LEU A CA 1
ATOM 3589 C C . LEU A 1 461 ? 19.027 10.314 -14.015 1.00 90.38 461 LEU A C 1
ATOM 3591 O O . LEU A 1 461 ? 19.012 11.347 -13.371 1.00 90.38 461 LEU A O 1
ATOM 3595 N N . HIS A 1 462 ? 18.209 10.186 -15.056 1.00 90.19 462 HIS A N 1
ATOM 3596 C CA . HIS A 1 462 ? 17.192 11.216 -15.287 1.00 90.19 462 HIS A CA 1
ATOM 3597 C C . HIS A 1 462 ? 16.031 11.117 -14.289 1.00 90.19 462 HIS A C 1
ATOM 3599 O O . HIS A 1 462 ? 15.726 10.058 -13.731 1.00 90.19 462 HIS A O 1
ATOM 3605 N N . ALA A 1 463 ? 15.375 12.252 -14.037 1.00 88.00 463 ALA A N 1
ATOM 3606 C CA . ALA A 1 463 ? 14.331 12.368 -13.021 1.00 88.00 463 ALA A CA 1
ATOM 3607 C C . ALA A 1 463 ? 13.121 11.458 -13.291 1.00 88.00 463 ALA A C 1
ATOM 3609 O O . ALA A 1 463 ? 12.449 11.038 -12.357 1.00 88.00 463 ALA A O 1
ATOM 3610 N N . ASP A 1 464 ? 12.841 11.138 -14.546 1.00 89.50 464 ASP A N 1
ATOM 3611 C CA . ASP A 1 464 ? 11.780 10.249 -15.013 1.00 89.50 464 ASP A CA 1
ATOM 3612 C C . ASP A 1 464 ? 12.151 8.757 -15.009 1.00 89.50 464 ASP A C 1
ATOM 3614 O O . ASP A 1 464 ? 11.306 7.918 -15.322 1.00 89.50 464 ASP A O 1
ATOM 3618 N N . HIS A 1 465 ? 13.351 8.421 -14.525 1.00 94.12 465 HIS A N 1
ATOM 3619 C CA . HIS A 1 465 ? 13.813 7.053 -14.266 1.00 94.12 465 HIS A CA 1
ATOM 3620 C C . HIS A 1 465 ? 14.220 6.861 -12.797 1.00 94.12 465 HIS A C 1
ATOM 3622 O O . HIS A 1 465 ? 13.722 5.960 -12.117 1.00 94.12 465 HIS A O 1
ATOM 3628 N N . ALA A 1 466 ? 15.086 7.729 -12.271 1.00 93.19 466 ALA A N 1
ATOM 3629 C CA . ALA A 1 466 ? 15.655 7.638 -10.926 1.00 93.19 466 ALA A CA 1
ATOM 3630 C C . ALA A 1 466 ? 14.934 8.499 -9.873 1.00 93.19 466 ALA A C 1
ATOM 3632 O O . ALA A 1 466 ? 15.147 8.305 -8.675 1.00 93.19 466 ALA A O 1
ATOM 3633 N N . GLY A 1 467 ? 14.078 9.444 -10.279 1.00 88.75 467 GLY A N 1
ATOM 3634 C CA . GLY A 1 467 ? 13.472 10.417 -9.360 1.00 88.75 467 GLY A CA 1
ATOM 3635 C C . GLY A 1 467 ? 12.524 9.806 -8.323 1.00 88.75 467 GLY A C 1
ATOM 3636 O O . GLY A 1 467 ? 12.234 10.423 -7.304 1.00 88.75 467 GLY A O 1
ATOM 3637 N N . GLY A 1 468 ? 12.032 8.591 -8.558 1.00 89.81 468 GLY A N 1
ATOM 3638 C CA . GLY A 1 468 ? 11.210 7.825 -7.626 1.00 89.81 468 GLY A CA 1
ATOM 3639 C C . GLY A 1 468 ? 11.986 7.039 -6.569 1.00 89.81 468 GLY A C 1
ATOM 3640 O O . GLY A 1 468 ? 11.366 6.513 -5.639 1.00 89.81 468 GLY A O 1
ATOM 3641 N N . LEU A 1 469 ? 13.314 6.939 -6.683 1.00 90.69 469 LEU A N 1
ATOM 3642 C CA . LEU A 1 469 ? 14.125 6.000 -5.910 1.00 90.69 469 LEU A CA 1
ATOM 3643 C C . LEU A 1 469 ? 14.005 6.216 -4.396 1.00 90.69 469 LEU A C 1
ATOM 3645 O O . LEU A 1 469 ? 13.772 5.256 -3.658 1.00 90.69 469 LEU A O 1
ATOM 3649 N N . GLY A 1 470 ? 14.083 7.455 -3.908 1.00 84.94 470 GLY A N 1
ATOM 3650 C CA . GLY A 1 470 ? 13.933 7.704 -2.475 1.00 84.94 470 GLY A CA 1
ATOM 3651 C C . GLY A 1 470 ? 12.516 7.481 -1.955 1.00 84.94 470 GLY A C 1
ATOM 3652 O O . GLY A 1 470 ? 12.347 7.016 -0.830 1.00 84.94 470 GLY A O 1
ATOM 3653 N N . GLU A 1 471 ? 11.467 7.728 -2.748 1.00 82.94 471 GLU A N 1
ATOM 3654 C CA . GLU A 1 471 ? 10.092 7.359 -2.368 1.00 82.94 471 GLU A CA 1
ATOM 3655 C C . GLU A 1 471 ? 9.944 5.831 -2.241 1.00 82.94 471 GLU A C 1
ATOM 3657 O O . GLU A 1 471 ? 9.302 5.343 -1.307 1.00 82.94 471 GLU A O 1
ATOM 3662 N N . VAL A 1 472 ? 10.588 5.060 -3.122 1.00 88.06 472 VAL A N 1
ATOM 3663 C CA . VAL A 1 472 ? 10.621 3.593 -3.040 1.00 88.06 472 VAL A CA 1
ATOM 3664 C C . VAL A 1 472 ? 11.363 3.130 -1.783 1.00 88.06 472 VAL A C 1
ATOM 3666 O O . VAL A 1 472 ? 10.792 2.375 -0.991 1.00 88.06 472 VAL A O 1
ATOM 3669 N N . CYS A 1 473 ? 12.578 3.627 -1.540 1.00 84.56 473 CYS A N 1
ATOM 3670 C CA . CYS A 1 473 ? 13.383 3.281 -0.363 1.00 84.56 473 CYS A CA 1
ATOM 3671 C C . CYS A 1 473 ? 12.739 3.715 0.969 1.00 84.56 473 CYS A C 1
ATOM 3673 O O . CYS A 1 473 ? 12.955 3.068 1.992 1.00 84.56 473 CYS A O 1
ATOM 3675 N N . ARG A 1 474 ? 11.900 4.763 0.971 1.00 76.19 474 ARG A N 1
ATOM 3676 C CA . ARG A 1 474 ? 11.095 5.176 2.139 1.00 76.19 474 ARG A CA 1
ATOM 3677 C C . ARG A 1 474 ? 9.954 4.211 2.466 1.00 76.19 474 ARG A C 1
ATOM 3679 O O . ARG A 1 474 ? 9.508 4.151 3.612 1.00 76.19 474 ARG A O 1
ATOM 3686 N N . ASN A 1 475 ? 9.432 3.493 1.474 1.00 76.38 475 ASN A N 1
ATOM 3687 C CA . ASN A 1 475 ? 8.249 2.646 1.638 1.00 76.38 475 ASN A CA 1
ATOM 3688 C C . ASN A 1 475 ? 8.568 1.145 1.692 1.00 76.38 475 ASN A C 1
ATOM 3690 O O . ASN A 1 475 ? 7.746 0.389 2.210 1.00 76.38 475 ASN A O 1
ATOM 3694 N N . PHE A 1 476 ? 9.712 0.707 1.160 1.00 80.81 476 PHE A N 1
ATOM 3695 C CA . PHE A 1 476 ? 10.074 -0.706 1.049 1.00 80.81 476 PHE A CA 1
ATOM 3696 C C . PHE A 1 476 ? 11.527 -0.951 1.446 1.00 80.81 476 PHE A C 1
ATOM 3698 O O . PHE A 1 476 ? 12.408 -0.138 1.177 1.00 80.81 476 PHE A O 1
ATOM 3705 N N . LYS A 1 477 ? 11.800 -2.134 2.012 1.00 82.31 477 LYS A N 1
ATOM 3706 C CA . LYS A 1 477 ? 13.177 -2.616 2.167 1.00 82.31 477 LYS A CA 1
ATOM 3707 C C . LYS A 1 477 ? 13.741 -2.953 0.786 1.00 82.31 477 LYS A C 1
ATOM 3709 O O . LYS A 1 477 ? 13.328 -3.949 0.192 1.00 82.31 477 LYS A O 1
ATOM 3714 N N . VAL A 1 478 ? 14.673 -2.137 0.303 1.00 87.00 478 VAL A N 1
ATOM 3715 C CA . VAL A 1 478 ? 15.462 -2.404 -0.906 1.00 87.00 478 VAL A CA 1
ATOM 3716 C C . VAL A 1 478 ? 16.785 -3.035 -0.479 1.00 87.00 478 VAL A C 1
ATOM 3718 O O . VAL A 1 478 ? 17.466 -2.485 0.384 1.00 87.00 478 VAL A O 1
ATOM 3721 N N . ASN A 1 479 ? 17.125 -4.203 -1.025 1.00 85.56 479 ASN A N 1
ATOM 3722 C CA . ASN A 1 479 ? 18.379 -4.888 -0.685 1.00 85.56 479 ASN A CA 1
ATOM 3723 C C . ASN A 1 479 ? 19.549 -4.379 -1.534 1.00 85.56 479 ASN A C 1
ATOM 3725 O O . ASN A 1 479 ? 20.638 -4.142 -1.014 1.00 85.56 479 ASN A O 1
ATOM 3729 N N . THR A 1 480 ? 19.322 -4.216 -2.838 1.00 89.88 480 THR A N 1
ATOM 3730 C CA . THR A 1 480 ? 20.359 -3.812 -3.788 1.00 89.88 480 THR A CA 1
ATOM 3731 C C . THR A 1 480 ? 19.806 -2.808 -4.790 1.00 89.88 480 THR A C 1
ATOM 3733 O O . THR A 1 480 ? 18.714 -3.004 -5.324 1.00 89.88 480 THR A O 1
ATOM 3736 N N . VAL A 1 481 ? 20.569 -1.751 -5.060 1.00 93.88 481 VAL A N 1
ATOM 3737 C CA . VAL A 1 481 ? 20.351 -0.837 -6.185 1.00 93.88 481 VAL A CA 1
ATOM 3738 C C . VAL A 1 481 ? 21.432 -1.104 -7.225 1.00 93.88 481 VAL A C 1
ATOM 3740 O O . VAL A 1 481 ? 22.611 -1.054 -6.895 1.00 93.88 481 VAL A O 1
ATOM 3743 N N . MET A 1 482 ? 21.044 -1.405 -8.460 1.00 93.81 482 MET A N 1
ATOM 3744 C CA . MET A 1 482 ? 21.952 -1.532 -9.599 1.00 93.81 482 MET A CA 1
ATOM 3745 C C . MET A 1 482 ? 21.868 -0.271 -10.452 1.00 93.81 482 MET A C 1
ATOM 3747 O O . MET A 1 482 ? 20.768 0.195 -10.739 1.00 93.81 482 MET A O 1
ATOM 3751 N N . THR A 1 483 ? 23.012 0.267 -10.856 1.00 93.69 483 THR A N 1
ATOM 3752 C CA . THR A 1 483 ? 23.113 1.504 -11.638 1.00 93.69 483 THR A CA 1
ATOM 3753 C C . THR A 1 483 ? 24.257 1.425 -12.654 1.00 93.69 483 THR A C 1
ATOM 3755 O O . THR A 1 483 ? 25.040 0.471 -12.646 1.00 93.69 483 THR A O 1
ATOM 3758 N N . CYS A 1 484 ? 24.343 2.403 -13.554 1.00 88.00 484 CYS A N 1
ATOM 3759 C CA . CYS A 1 484 ? 25.403 2.471 -14.558 1.00 88.00 484 CYS A CA 1
ATOM 3760 C C . CYS A 1 484 ? 26.798 2.710 -13.931 1.00 88.00 484 CYS A C 1
ATOM 3762 O O . CYS A 1 484 ? 26.896 3.252 -12.823 1.00 88.00 484 CYS A O 1
ATOM 3764 N N . PRO A 1 485 ? 27.894 2.305 -14.595 1.00 85.69 485 PRO A N 1
ATOM 3765 C CA . PRO A 1 485 ? 29.243 2.445 -14.053 1.00 85.69 485 PRO A CA 1
ATOM 3766 C C . PRO A 1 485 ? 29.633 3.901 -13.772 1.00 85.69 485 PRO A C 1
ATOM 3768 O O . PRO A 1 485 ? 29.326 4.790 -14.560 1.00 85.69 485 PRO A O 1
ATOM 3771 N N . GLY A 1 486 ? 30.306 4.142 -12.644 1.00 82.62 486 GLY A N 1
ATOM 3772 C CA . GLY A 1 486 ? 30.681 5.478 -12.166 1.00 82.62 486 GLY A CA 1
ATOM 3773 C C . GLY A 1 486 ? 29.574 6.251 -11.432 1.00 82.62 486 GLY A C 1
ATOM 3774 O O . GLY A 1 486 ? 29.864 7.254 -10.781 1.00 82.62 486 GLY A O 1
ATOM 3775 N N . SER A 1 487 ? 28.316 5.800 -11.479 1.00 85.56 487 SER A N 1
ATOM 3776 C CA . SER A 1 487 ? 27.169 6.548 -10.940 1.00 85.56 487 SER A CA 1
ATOM 3777 C C . SER A 1 487 ? 26.824 6.248 -9.475 1.00 85.56 487 SER A C 1
ATOM 3779 O O . SER A 1 487 ? 25.912 6.858 -8.908 1.00 85.56 487 SER A O 1
ATOM 3781 N N . LYS A 1 488 ? 27.553 5.344 -8.807 1.00 86.06 488 LYS A N 1
ATOM 3782 C CA . LYS A 1 488 ? 27.289 4.936 -7.417 1.00 86.06 488 LYS A CA 1
ATOM 3783 C C . LYS A 1 488 ? 27.215 6.114 -6.448 1.00 86.06 488 LYS A C 1
ATOM 3785 O O . LYS A 1 488 ? 26.317 6.158 -5.605 1.00 86.06 488 LYS A O 1
ATOM 3790 N N . GLN A 1 489 ? 28.133 7.073 -6.567 1.00 82.44 489 GLN A N 1
ATOM 3791 C CA . GLN A 1 489 ? 28.161 8.236 -5.678 1.00 82.44 489 GLN A CA 1
ATOM 3792 C C . GLN A 1 489 ? 26.950 9.149 -5.902 1.00 82.44 489 GLN A C 1
ATOM 3794 O O . GLN A 1 489 ? 26.370 9.643 -4.936 1.00 82.44 489 GLN A O 1
ATOM 3799 N N . ALA A 1 490 ? 26.522 9.328 -7.153 1.00 82.75 490 ALA A N 1
ATOM 3800 C CA . ALA A 1 490 ? 25.331 10.098 -7.492 1.00 82.75 490 ALA A CA 1
ATOM 3801 C C . ALA A 1 490 ? 24.054 9.455 -6.922 1.00 82.75 490 ALA A C 1
ATOM 3803 O O . ALA A 1 490 ? 23.248 10.139 -6.291 1.00 82.75 490 ALA A O 1
ATOM 3804 N N . VAL A 1 491 ? 23.916 8.127 -7.027 1.00 85.62 491 VAL A N 1
ATOM 3805 C CA . VAL A 1 491 ? 22.819 7.377 -6.386 1.00 85.62 491 VAL A CA 1
ATOM 3806 C C . VAL A 1 491 ? 22.824 7.565 -4.869 1.00 85.62 491 VAL A C 1
ATOM 3808 O O . VAL A 1 491 ? 21.772 7.801 -4.270 1.00 85.62 491 VAL A O 1
ATOM 3811 N N . TYR A 1 492 ? 24.000 7.517 -4.237 1.00 82.69 492 TYR A N 1
ATOM 3812 C CA . TYR A 1 492 ? 24.118 7.769 -2.802 1.00 82.69 492 TYR A CA 1
ATOM 3813 C C . TYR A 1 492 ? 23.647 9.182 -2.427 1.00 82.69 492 TYR A C 1
ATOM 3815 O O . TYR A 1 492 ? 22.957 9.347 -1.423 1.00 82.69 492 TYR A O 1
ATOM 3823 N N . GLN A 1 493 ? 23.952 10.198 -3.242 1.00 78.75 493 GLN A N 1
ATOM 3824 C CA . GLN A 1 493 ? 23.482 11.567 -3.003 1.00 78.75 493 GLN A CA 1
ATOM 3825 C C . GLN A 1 493 ? 21.968 11.711 -3.152 1.00 78.75 493 GLN A C 1
ATOM 3827 O O . GLN A 1 493 ? 21.365 12.364 -2.305 1.00 78.75 493 GLN A O 1
ATOM 3832 N N . ILE A 1 494 ? 21.345 11.080 -4.154 1.00 79.00 494 ILE A N 1
ATOM 3833 C CA . ILE A 1 494 ? 19.876 11.064 -4.302 1.00 79.00 494 ILE A CA 1
ATOM 3834 C C . ILE A 1 494 ? 19.237 10.534 -3.011 1.00 79.00 494 ILE A C 1
ATOM 3836 O O . ILE A 1 494 ? 18.395 11.187 -2.397 1.00 79.00 494 ILE A O 1
ATOM 3840 N N . LEU A 1 495 ? 19.721 9.388 -2.529 1.00 79.62 495 LEU A N 1
ATOM 3841 C CA . LEU A 1 495 ? 19.215 8.762 -1.309 1.00 79.62 495 LEU A CA 1
ATOM 3842 C C . LEU A 1 495 ? 19.504 9.588 -0.048 1.00 79.62 495 LEU A C 1
ATOM 3844 O O . LEU A 1 495 ? 18.668 9.655 0.854 1.00 79.62 495 LEU A O 1
ATOM 3848 N N . LYS A 1 496 ? 20.676 10.228 0.028 1.00 71.12 496 LYS A N 1
ATOM 3849 C CA . LYS A 1 496 ? 21.079 11.056 1.170 1.00 71.12 496 LYS A CA 1
ATOM 3850 C C . LYS A 1 496 ? 20.313 12.373 1.220 1.00 71.12 496 LYS A C 1
ATOM 3852 O O . LYS A 1 496 ? 19.958 12.801 2.312 1.00 71.12 496 LYS A O 1
ATOM 3857 N N . GLN A 1 497 ? 20.043 13.014 0.086 1.00 64.12 497 GLN A N 1
ATOM 3858 C CA . GLN A 1 497 ? 19.214 14.218 0.038 1.00 64.12 497 GLN A CA 1
ATOM 3859 C C . GLN A 1 497 ? 17.779 13.916 0.465 1.00 64.12 497 GLN A C 1
ATOM 3861 O O . GLN A 1 497 ? 17.226 14.657 1.275 1.00 64.12 497 GLN A O 1
ATOM 3866 N N . ASP A 1 498 ? 17.227 12.783 0.034 1.00 57.69 498 ASP A N 1
ATOM 3867 C CA . ASP A 1 498 ? 15.909 12.335 0.483 1.00 57.69 498 ASP A CA 1
ATOM 3868 C C . ASP A 1 498 ? 15.892 11.956 1.974 1.00 57.69 498 ASP A C 1
ATOM 3870 O O . ASP A 1 498 ? 14.886 12.163 2.657 1.00 57.69 498 ASP A O 1
ATOM 3874 N N . ALA A 1 499 ? 17.012 11.465 2.516 1.00 53.22 499 ALA A N 1
ATOM 3875 C CA . ALA A 1 499 ? 17.176 11.221 3.949 1.00 53.22 499 ALA A CA 1
ATOM 3876 C C . ALA A 1 499 ? 17.376 12.516 4.768 1.00 53.22 499 ALA A C 1
ATOM 3878 O O . ALA A 1 499 ? 16.851 12.630 5.874 1.00 53.22 499 ALA A O 1
ATOM 3879 N N . LEU A 1 500 ? 18.100 13.510 4.240 1.00 42.03 500 LEU A N 1
ATOM 3880 C CA . LEU A 1 500 ? 18.351 14.809 4.883 1.00 42.03 500 LEU A CA 1
ATOM 3881 C C . LEU A 1 500 ? 17.143 15.753 4.797 1.00 42.03 500 LEU A C 1
ATOM 3883 O O . LEU A 1 500 ? 16.943 16.570 5.694 1.00 42.03 500 LEU A O 1
ATOM 3887 N N . GLY A 1 501 ? 16.305 15.616 3.768 1.00 42.47 501 GLY A N 1
ATOM 3888 C CA . GLY A 1 501 ? 15.032 16.326 3.644 1.00 42.47 501 GLY A CA 1
ATOM 3889 C C . GLY A 1 501 ? 13.946 15.824 4.600 1.00 42.47 501 GLY A C 1
ATOM 3890 O O . GLY A 1 501 ? 12.887 16.445 4.701 1.00 42.47 501 GLY A O 1
ATOM 3891 N N . LEU A 1 502 ? 14.167 14.703 5.303 1.00 40.66 502 LEU A N 1
ATOM 3892 C CA . LEU A 1 502 ? 13.131 14.025 6.076 1.00 40.66 502 LEU A CA 1
ATOM 3893 C C . LEU A 1 502 ? 13.683 13.386 7.359 1.00 40.66 502 LEU A C 1
ATOM 3895 O O . LEU A 1 502 ? 14.106 12.235 7.380 1.00 40.66 502 LEU A O 1
ATOM 3899 N N . ALA A 1 503 ? 13.398 14.039 8.487 1.00 34.84 503 ALA A N 1
ATOM 3900 C CA . ALA A 1 503 ? 13.178 13.390 9.787 1.00 34.84 503 ALA A CA 1
ATOM 3901 C C . ALA A 1 503 ? 11.950 12.430 9.787 1.00 34.84 503 ALA A C 1
ATOM 3903 O O . ALA A 1 503 ? 11.299 12.232 10.811 1.00 34.84 503 ALA A O 1
ATOM 3904 N N . SER A 1 504 ? 11.563 11.880 8.628 1.00 39.41 504 SER A N 1
ATOM 3905 C CA . SER A 1 504 ? 10.270 11.223 8.395 1.00 39.41 504 SER A CA 1
ATOM 3906 C C . SER A 1 504 ? 10.314 10.044 7.404 1.00 39.41 504 SER A C 1
ATOM 3908 O O . SER A 1 504 ? 9.298 9.687 6.806 1.00 39.41 504 SER A O 1
ATOM 3910 N N . GLY A 1 505 ? 11.450 9.343 7.316 1.00 38.66 505 GLY A N 1
ATOM 3911 C CA . GLY A 1 505 ? 11.542 7.999 6.723 1.00 38.66 505 GLY A CA 1
ATOM 3912 C C . GLY A 1 505 ? 11.509 6.860 7.756 1.00 38.66 505 GLY A C 1
ATOM 3913 O O . GLY A 1 505 ? 11.849 7.039 8.922 1.00 38.66 505 GLY A O 1
ATOM 3914 N N . THR A 1 506 ? 11.113 5.663 7.321 1.00 39.47 506 THR A N 1
ATOM 3915 C CA . THR A 1 506 ? 11.141 4.378 8.064 1.00 39.47 506 THR A CA 1
ATOM 3916 C C . THR A 1 506 ? 12.545 3.908 8.455 1.00 39.47 506 THR A C 1
ATOM 3918 O O . THR A 1 506 ? 12.677 2.966 9.233 1.00 39.47 506 THR A O 1
ATOM 3921 N N . ARG A 1 507 ? 13.586 4.569 7.948 1.00 45.00 507 ARG A N 1
ATOM 3922 C CA . ARG A 1 507 ? 14.983 4.173 8.083 1.00 45.00 507 ARG A CA 1
ATOM 3923 C C . ARG A 1 507 ? 15.806 5.258 8.768 1.00 45.00 507 ARG A C 1
ATOM 3925 O O . ARG A 1 507 ? 15.674 6.434 8.434 1.00 45.00 507 ARG A O 1
ATOM 3932 N N . THR A 1 508 ? 16.633 4.869 9.735 1.00 41.09 508 THR A N 1
ATOM 3933 C CA . THR A 1 508 ? 17.665 5.754 10.302 1.00 41.09 508 THR A CA 1
ATOM 3934 C C . THR A 1 508 ? 18.839 5.847 9.328 1.00 41.09 508 THR A C 1
ATOM 3936 O O . THR A 1 508 ? 18.975 5.008 8.440 1.00 41.09 508 THR A O 1
ATOM 3939 N N . ALA A 1 509 ? 19.716 6.844 9.485 1.00 40.19 509 ALA A N 1
ATOM 3940 C CA . ALA A 1 509 ? 20.932 6.978 8.671 1.00 40.19 509 ALA A CA 1
ATOM 3941 C C . ALA A 1 509 ? 21.758 5.671 8.584 1.00 40.19 509 ALA A C 1
ATOM 3943 O O . ALA A 1 509 ? 22.360 5.400 7.555 1.00 40.19 509 ALA A O 1
ATOM 3944 N N . THR A 1 510 ? 21.686 4.822 9.614 1.00 41.38 510 THR A N 1
ATOM 3945 C CA . THR A 1 510 ? 22.319 3.494 9.698 1.00 41.38 510 THR A CA 1
ATOM 3946 C C . THR A 1 510 ? 21.758 2.436 8.736 1.00 41.38 510 THR A C 1
ATOM 3948 O O . THR A 1 510 ? 22.433 1.455 8.465 1.00 41.38 510 THR A O 1
ATOM 3951 N N . ASP A 1 511 ? 20.534 2.584 8.216 1.00 48.81 511 ASP A N 1
ATOM 3952 C CA . ASP A 1 511 ? 19.952 1.620 7.263 1.00 48.81 511 ASP A CA 1
ATOM 3953 C C . ASP A 1 511 ? 20.343 1.917 5.801 1.00 48.81 511 ASP A C 1
ATOM 3955 O O . ASP A 1 511 ? 20.092 1.098 4.911 1.00 48.81 511 ASP A O 1
ATOM 3959 N N . LEU A 1 512 ? 20.911 3.100 5.530 1.00 53.50 512 LEU A N 1
ATOM 3960 C CA . LEU A 1 512 ? 21.562 3.397 4.249 1.00 53.50 512 LEU A CA 1
ATOM 3961 C C . LEU A 1 512 ? 22.921 2.692 4.151 1.00 53.50 512 LEU A C 1
ATOM 3963 O O . LEU A 1 512 ? 23.320 2.334 3.048 1.00 53.50 512 LEU A O 1
ATOM 3967 N N . ASP A 1 513 ? 23.570 2.415 5.287 1.00 49.53 513 ASP A N 1
ATOM 3968 C CA . ASP A 1 513 ? 24.844 1.687 5.336 1.00 49.53 513 ASP A CA 1
ATOM 3969 C C . ASP A 1 513 ? 24.684 0.197 4.957 1.00 49.53 513 ASP A C 1
ATOM 3971 O O . ASP A 1 513 ? 25.623 -0.421 4.461 1.00 49.53 513 ASP A O 1
ATOM 3975 N N . GLU A 1 514 ? 23.486 -0.386 5.125 1.00 56.97 514 GLU A N 1
ATOM 3976 C CA . GLU A 1 514 ? 23.163 -1.752 4.668 1.00 56.97 514 GLU A CA 1
ATOM 3977 C C . GLU A 1 514 ? 22.751 -1.831 3.183 1.00 56.97 514 GLU A C 1
ATOM 3979 O O . GLU A 1 514 ? 22.604 -2.930 2.640 1.00 56.97 514 GLU A O 1
ATOM 3984 N N . LEU A 1 515 ? 22.498 -0.697 2.518 1.00 71.44 515 LEU A N 1
ATOM 3985 C CA . LEU A 1 515 ? 22.045 -0.690 1.129 1.00 71.44 515 LEU A CA 1
ATOM 3986 C C . LEU A 1 515 ? 23.223 -0.940 0.183 1.00 71.44 515 LEU A C 1
ATOM 3988 O O . LEU A 1 515 ? 24.129 -0.119 0.051 1.00 71.44 515 LEU A O 1
ATOM 3992 N N . VAL A 1 516 ? 23.177 -2.052 -0.548 1.00 84.44 516 VAL A N 1
ATOM 3993 C CA . VAL A 1 516 ? 24.213 -2.367 -1.534 1.00 84.44 516 VAL A CA 1
ATOM 3994 C C . VAL A 1 516 ? 23.934 -1.603 -2.827 1.00 84.44 516 VAL A C 1
ATOM 3996 O O . VAL A 1 516 ? 22.922 -1.849 -3.479 1.00 84.44 516 VAL A O 1
ATOM 3999 N N . ILE A 1 517 ? 24.838 -0.706 -3.225 1.00 87.88 517 ILE A N 1
ATOM 4000 C CA . ILE A 1 517 ? 24.820 -0.085 -4.558 1.00 87.88 517 ILE A CA 1
ATOM 4001 C C . ILE A 1 517 ? 25.852 -0.793 -5.438 1.00 87.88 517 ILE A C 1
ATOM 4003 O O . ILE A 1 517 ? 27.054 -0.762 -5.147 1.00 87.88 517 ILE A O 1
ATOM 4007 N N . LEU A 1 518 ? 25.353 -1.439 -6.489 1.00 88.62 518 LEU A N 1
ATOM 4008 C CA . LEU A 1 518 ? 26.092 -2.196 -7.489 1.00 88.62 518 LEU A CA 1
ATOM 4009 C C . LEU A 1 518 ? 26.153 -1.397 -8.793 1.00 88.62 518 LEU A C 1
ATOM 4011 O O . LEU A 1 518 ? 25.136 -0.917 -9.286 1.00 88.62 518 LEU A O 1
ATOM 4015 N N . GLU A 1 519 ? 27.339 -1.302 -9.371 1.00 89.62 519 GLU A N 1
ATOM 4016 C CA . GLU A 1 519 ? 27.528 -0.796 -10.726 1.00 89.62 519 GLU A CA 1
ATOM 4017 C C . GLU A 1 519 ? 27.653 -1.976 -11.681 1.00 89.62 519 GLU A C 1
ATOM 4019 O O . GLU A 1 519 ? 28.286 -2.973 -11.331 1.00 89.62 519 GLU A O 1
ATOM 4024 N N . ALA A 1 520 ? 27.032 -1.876 -12.852 1.00 86.81 520 ALA A N 1
ATOM 4025 C CA . ALA A 1 520 ? 26.996 -2.968 -13.814 1.00 86.81 520 ALA A CA 1
ATOM 4026 C C . ALA A 1 520 ? 27.337 -2.471 -15.223 1.00 86.81 520 ALA A C 1
ATOM 4028 O O . ALA A 1 520 ? 26.857 -1.419 -15.645 1.00 86.81 520 ALA A O 1
ATOM 4029 N N . GLY A 1 521 ? 28.168 -3.223 -15.940 1.00 84.69 521 GLY A N 1
ATOM 4030 C CA . GLY A 1 521 ? 28.642 -2.900 -17.283 1.00 84.69 521 GLY A CA 1
ATOM 4031 C C . GLY A 1 521 ? 28.418 -4.035 -18.280 1.00 84.69 521 GLY A C 1
ATOM 4032 O O . GLY A 1 521 ? 28.075 -5.160 -17.926 1.00 84.69 521 GLY A O 1
ATOM 4033 N N . ALA A 1 522 ? 28.596 -3.730 -19.562 1.00 83.56 522 ALA A N 1
ATOM 4034 C CA . ALA A 1 522 ? 28.384 -4.663 -20.660 1.00 83.56 522 ALA A CA 1
ATOM 4035 C C . ALA A 1 522 ? 29.192 -5.957 -20.468 1.00 83.56 522 ALA A C 1
ATOM 4037 O O . ALA A 1 522 ? 30.405 -5.915 -20.270 1.00 83.56 522 ALA A O 1
ATOM 4038 N N . GLY A 1 523 ? 28.512 -7.098 -20.575 1.00 78.56 523 GLY A N 1
ATOM 4039 C CA . GLY A 1 523 ? 29.073 -8.430 -20.349 1.00 78.56 523 GLY A CA 1
ATOM 4040 C C . GLY A 1 523 ? 28.765 -9.014 -18.968 1.00 78.56 523 GLY A C 1
ATOM 4041 O O . GLY A 1 523 ? 28.849 -10.233 -18.811 1.00 78.56 523 GLY A O 1
ATOM 4042 N N . ASP A 1 524 ? 28.346 -8.199 -17.997 1.00 79.56 524 ASP A N 1
ATOM 4043 C CA . ASP A 1 524 ? 27.969 -8.697 -16.675 1.00 79.56 524 ASP A CA 1
ATOM 4044 C C . ASP A 1 524 ? 26.682 -9.535 -16.735 1.00 79.56 524 ASP A C 1
ATOM 4046 O O . ASP A 1 524 ? 25.704 -9.192 -17.413 1.00 79.56 524 ASP A O 1
ATOM 4050 N N . VAL A 1 525 ? 26.666 -10.646 -15.990 1.00 83.75 525 VAL A N 1
ATOM 4051 C CA . VAL A 1 525 ? 25.521 -11.559 -15.896 1.00 83.75 525 VAL A CA 1
ATOM 4052 C C . VAL A 1 525 ? 25.179 -11.830 -14.435 1.00 83.75 525 VAL A C 1
ATOM 4054 O O . VAL A 1 525 ? 26.024 -12.269 -13.658 1.00 83.75 525 VAL A O 1
ATOM 4057 N N . TYR A 1 526 ? 23.912 -11.633 -14.071 1.00 85.19 526 TYR A N 1
ATOM 4058 C CA . TYR A 1 526 ? 23.416 -11.825 -12.709 1.00 85.19 526 TYR A CA 1
ATOM 4059 C C . TYR A 1 526 ? 22.224 -12.777 -12.685 1.00 85.19 526 TYR A C 1
ATOM 4061 O O . TYR A 1 526 ? 21.218 -12.553 -13.357 1.00 85.19 526 TYR A O 1
ATOM 4069 N N . ALA A 1 527 ? 22.298 -13.822 -11.863 1.00 86.19 527 ALA A N 1
ATOM 4070 C CA . ALA A 1 527 ? 21.175 -14.717 -11.604 1.00 86.19 527 ALA A CA 1
ATOM 4071 C C . ALA A 1 527 ? 20.483 -14.328 -10.291 1.00 86.19 527 ALA A C 1
ATOM 4073 O O . ALA A 1 527 ? 21.093 -14.360 -9.224 1.00 86.19 527 ALA A O 1
ATOM 4074 N N . ILE A 1 528 ? 19.196 -13.984 -10.353 1.00 84.81 528 ILE A N 1
ATOM 4075 C CA . ILE A 1 528 ? 18.417 -13.563 -9.186 1.00 84.81 528 ILE A CA 1
ATOM 4076 C C . ILE A 1 528 ? 16.987 -14.110 -9.262 1.00 84.81 528 ILE A C 1
ATOM 4078 O O . ILE A 1 528 ? 16.226 -13.843 -10.189 1.00 84.81 528 ILE A O 1
ATOM 4082 N N . GLY A 1 529 ? 16.602 -14.935 -8.284 1.00 79.06 529 GLY A N 1
ATOM 4083 C CA . GLY A 1 529 ? 15.225 -15.432 -8.167 1.00 79.06 529 GLY A CA 1
ATOM 4084 C C . GLY A 1 529 ? 14.716 -16.256 -9.356 1.00 79.06 529 GLY A C 1
ATOM 4085 O O . GLY A 1 529 ? 13.511 -16.290 -9.596 1.00 79.06 529 GLY A O 1
ATOM 4086 N N . GLY A 1 530 ? 15.598 -16.885 -10.137 1.00 83.06 530 GLY A N 1
ATOM 4087 C CA . GLY A 1 530 ? 15.232 -17.595 -11.370 1.00 83.06 530 GLY A CA 1
ATOM 4088 C C . GLY A 1 530 ? 15.095 -16.704 -12.612 1.00 83.06 530 GLY A C 1
ATOM 4089 O O . GLY A 1 530 ? 14.735 -17.217 -13.670 1.00 83.06 530 GLY A O 1
ATOM 4090 N N . ALA A 1 531 ? 15.385 -15.404 -12.500 1.00 88.38 531 ALA A N 1
ATOM 4091 C CA . ALA A 1 531 ? 15.696 -14.545 -13.636 1.00 88.38 531 ALA A CA 1
ATOM 4092 C C . ALA A 1 531 ? 17.218 -14.492 -13.846 1.00 88.38 531 ALA A C 1
ATOM 4094 O O . ALA A 1 531 ? 17.979 -14.503 -12.877 1.00 88.38 531 ALA A O 1
ATOM 4095 N N . VAL A 1 532 ? 17.650 -14.422 -15.102 1.00 89.12 532 VAL A N 1
ATOM 4096 C CA . VAL A 1 532 ? 19.040 -14.155 -15.488 1.00 89.12 532 VAL A CA 1
ATOM 4097 C C . VAL A 1 532 ? 19.060 -12.827 -16.229 1.00 89.12 532 VAL A C 1
ATOM 4099 O O . VAL A 1 532 ? 18.399 -12.685 -17.259 1.00 89.12 532 VAL A O 1
ATOM 4102 N N . LEU A 1 533 ? 19.780 -11.866 -15.662 1.00 88.88 533 LEU A N 1
ATOM 4103 C CA . LEU A 1 533 ? 19.991 -10.522 -16.180 1.00 88.88 533 LEU A CA 1
ATOM 4104 C C . LEU A 1 533 ? 21.329 -10.498 -16.915 1.00 88.88 533 LEU A C 1
ATOM 4106 O O . LEU A 1 533 ? 22.337 -10.904 -16.344 1.00 88.88 533 LEU A O 1
ATOM 4110 N N . THR A 1 534 ? 21.344 -10.003 -18.143 1.00 88.81 534 THR A N 1
ATOM 4111 C CA . THR A 1 534 ? 22.557 -9.788 -18.936 1.00 88.81 534 THR A CA 1
ATOM 4112 C C . THR A 1 534 ? 22.647 -8.315 -19.279 1.00 88.81 534 THR A C 1
ATOM 4114 O O . THR A 1 534 ? 21.733 -7.772 -19.901 1.00 88.81 534 THR A O 1
ATOM 4117 N N . VAL A 1 535 ? 23.739 -7.673 -18.884 1.00 86.75 535 VAL A N 1
ATOM 4118 C CA . VAL A 1 535 ? 23.983 -6.262 -19.171 1.00 86.75 535 VAL A CA 1
ATOM 4119 C C . VAL A 1 535 ? 24.638 -6.154 -20.543 1.00 86.75 535 VAL A C 1
ATOM 4121 O O . VAL A 1 535 ? 25.680 -6.748 -20.805 1.00 86.75 535 VAL A O 1
ATOM 4124 N N . ILE A 1 536 ? 23.992 -5.425 -21.447 1.00 87.62 536 ILE A N 1
ATOM 4125 C CA . ILE A 1 536 ? 24.399 -5.258 -22.849 1.00 87.62 536 ILE A CA 1
ATOM 4126 C C . ILE A 1 536 ? 25.179 -3.946 -23.025 1.00 87.62 536 ILE A C 1
ATOM 4128 O O . ILE A 1 536 ? 26.075 -3.859 -23.860 1.00 87.62 536 ILE A O 1
ATOM 4132 N N . HIS A 1 537 ? 24.844 -2.929 -22.234 1.00 87.06 537 HIS A N 1
ATOM 4133 C CA . HIS A 1 537 ? 25.376 -1.569 -22.308 1.00 87.06 537 HIS A CA 1
ATOM 4134 C C . HIS A 1 537 ? 25.174 -0.883 -20.942 1.00 87.06 537 HIS A C 1
ATOM 4136 O O . HIS A 1 537 ? 24.227 -1.274 -20.250 1.00 87.06 537 HIS A O 1
ATOM 4142 N N . PRO A 1 538 ? 25.992 0.111 -20.536 1.00 84.62 538 PRO A N 1
ATOM 4143 C CA . PRO A 1 538 ? 27.164 0.694 -21.205 1.00 84.62 538 PRO A CA 1
ATOM 4144 C C . PRO A 1 538 ? 28.428 -0.159 -21.055 1.00 84.62 538 PRO A C 1
ATOM 4146 O O . PRO A 1 538 ? 28.428 -1.089 -20.252 1.00 84.62 538 PRO A O 1
ATOM 4149 N N . PRO A 1 539 ? 29.511 0.113 -21.810 1.00 72.75 539 PRO A N 1
ATOM 4150 C CA . PRO A 1 539 ? 30.805 -0.526 -21.574 1.00 72.75 539 PRO A CA 1
ATOM 4151 C C . PRO A 1 539 ? 31.207 -0.407 -20.099 1.00 72.75 539 PRO A C 1
ATOM 4153 O O . PRO A 1 539 ? 31.056 0.657 -19.499 1.00 72.75 539 PRO A O 1
ATOM 4156 N N . GLY A 1 540 ? 31.703 -1.495 -19.507 1.00 61.06 540 GLY A N 1
ATOM 4157 C CA . GLY A 1 540 ? 32.226 -1.447 -18.142 1.00 61.06 540 GLY A CA 1
ATOM 4158 C C . GLY A 1 540 ? 33.427 -0.503 -18.029 1.00 61.06 540 GLY A C 1
ATOM 4159 O O . GLY A 1 540 ? 34.180 -0.315 -18.988 1.00 61.06 540 GLY A O 1
ATOM 4160 N N . VAL A 1 541 ? 33.639 0.070 -16.843 1.00 51.59 541 VAL A N 1
ATOM 4161 C CA . VAL A 1 541 ? 34.907 0.743 -16.522 1.00 51.59 541 VAL A CA 1
ATOM 4162 C C . VAL A 1 541 ? 35.980 -0.351 -16.505 1.00 51.59 541 VAL A C 1
ATOM 4164 O O . VAL A 1 541 ? 35.827 -1.341 -15.793 1.00 51.59 541 VAL A O 1
ATOM 4167 N N . GLY A 1 542 ? 36.998 -0.239 -17.364 1.00 35.75 542 GLY A N 1
ATOM 4168 C CA . GLY A 1 542 ? 37.929 -1.331 -17.684 1.00 35.75 542 GLY A CA 1
ATOM 4169 C C . GLY A 1 542 ? 38.503 -2.086 -16.473 1.00 35.75 542 GLY A C 1
ATOM 4170 O O . GLY A 1 542 ? 38.764 -1.485 -15.438 1.00 35.75 542 GLY A O 1
ATOM 4171 N N . ASN A 1 543 ? 38.696 -3.405 -16.643 1.00 31.30 543 ASN A N 1
ATOM 4172 C CA . ASN A 1 543 ? 39.345 -4.372 -15.740 1.00 31.30 543 ASN A CA 1
ATOM 4173 C C . ASN A 1 543 ? 39.616 -3.883 -14.309 1.00 31.30 543 ASN A C 1
ATOM 4175 O O . ASN A 1 543 ? 40.713 -3.416 -14.006 1.00 31.30 543 ASN A O 1
ATOM 4179 N N . ASN A 1 544 ? 38.677 -4.141 -13.398 1.00 32.19 544 ASN A N 1
ATOM 4180 C CA . ASN A 1 544 ? 38.984 -4.156 -11.976 1.00 32.19 544 ASN A CA 1
ATOM 4181 C C . ASN A 1 544 ? 38.823 -5.573 -11.415 1.00 32.19 544 ASN A C 1
ATOM 4183 O O . ASN A 1 544 ? 37.870 -5.905 -10.718 1.00 32.19 544 ASN A O 1
ATOM 4187 N N . THR A 1 545 ? 39.848 -6.397 -11.640 1.00 29.78 545 THR A N 1
ATOM 4188 C CA . THR A 1 545 ? 40.296 -7.383 -10.647 1.00 29.78 545 THR A CA 1
ATOM 4189 C C . THR A 1 545 ? 40.919 -6.653 -9.448 1.00 29.78 545 THR A C 1
ATOM 4191 O O . THR A 1 545 ? 42.066 -6.903 -9.083 1.00 29.78 545 THR A O 1
ATOM 4194 N N . GLN A 1 546 ? 40.189 -5.721 -8.832 1.00 27.73 546 GLN A N 1
ATOM 4195 C CA . GLN A 1 546 ? 40.459 -5.320 -7.460 1.00 27.73 546 GLN A CA 1
ATOM 4196 C C . GLN A 1 546 ? 39.523 -6.125 -6.582 1.00 27.73 546 GLN A C 1
ATOM 4198 O O . GLN A 1 546 ? 38.313 -5.910 -6.535 1.00 27.73 546 GLN A O 1
ATOM 4203 N N . ALA A 1 547 ? 40.132 -7.101 -5.918 1.00 25.59 547 ALA A N 1
ATOM 4204 C CA . ALA A 1 547 ? 39.558 -7.775 -4.780 1.00 25.59 547 ALA A CA 1
ATOM 4205 C C . ALA A 1 547 ? 38.876 -6.757 -3.859 1.00 25.59 547 ALA A C 1
ATOM 4207 O O . ALA A 1 547 ? 39.439 -5.704 -3.549 1.00 25.59 547 ALA A O 1
ATOM 4208 N N . TRP A 1 548 ? 37.672 -7.127 -3.431 1.00 27.77 548 TRP A N 1
ATOM 4209 C CA . TRP A 1 548 ? 36.968 -6.580 -2.285 1.00 27.77 548 TRP A CA 1
ATOM 4210 C C . TRP A 1 548 ? 37.954 -6.083 -1.219 1.00 27.77 548 TRP A C 1
ATOM 4212 O O . TRP A 1 548 ? 38.625 -6.884 -0.569 1.00 27.77 548 TRP A O 1
ATOM 4222 N N . ARG A 1 549 ? 38.037 -4.764 -1.032 1.00 23.83 549 ARG A N 1
ATOM 4223 C CA . ARG A 1 549 ? 38.598 -4.169 0.181 1.00 23.83 549 ARG A CA 1
ATOM 4224 C C . ARG A 1 549 ? 37.498 -3.406 0.892 1.00 23.83 549 ARG A C 1
ATOM 4226 O O . ARG A 1 549 ? 36.951 -2.436 0.378 1.00 23.83 549 ARG A O 1
ATOM 4233 N N . SER A 1 550 ? 37.176 -3.909 2.072 1.00 28.22 550 SER A N 1
ATOM 4234 C CA . SER A 1 550 ? 36.259 -3.360 3.060 1.00 28.22 550 SER A CA 1
ATOM 4235 C C . SER A 1 550 ? 36.901 -2.216 3.847 1.00 28.22 550 SER A C 1
ATOM 4237 O O . SER A 1 550 ? 36.834 -2.224 5.071 1.00 28.22 550 SER A O 1
ATOM 4239 N N . ASP A 1 551 ? 37.541 -1.260 3.175 1.00 26.48 551 ASP A N 1
ATOM 4240 C CA . ASP A 1 551 ? 38.159 -0.124 3.857 1.00 26.48 551 ASP A CA 1
ATOM 4241 C C . ASP A 1 551 ? 37.484 1.168 3.404 1.00 26.48 551 ASP A C 1
ATOM 4243 O O . ASP A 1 551 ? 37.447 1.503 2.219 1.00 26.48 551 ASP A O 1
ATOM 4247 N N . GLY A 1 552 ? 36.871 1.838 4.382 1.00 33.50 552 GLY A N 1
ATOM 4248 C CA . GLY A 1 552 ? 36.043 3.019 4.204 1.00 33.50 552 GLY A CA 1
ATOM 4249 C C . GLY A 1 552 ? 36.759 4.116 3.428 1.00 33.50 552 GLY A C 1
ATOM 4250 O O . GLY A 1 552 ? 37.792 4.632 3.853 1.00 33.50 552 GLY A O 1
ATOM 4251 N N . VAL A 1 553 ? 36.172 4.502 2.299 1.00 30.00 553 VAL A N 1
ATOM 4252 C CA . VAL A 1 553 ? 36.602 5.685 1.560 1.00 30.00 553 VAL A CA 1
ATOM 4253 C C . VAL A 1 553 ? 35.999 6.904 2.250 1.00 30.00 553 VAL A C 1
ATOM 4255 O O . VAL A 1 553 ? 34.779 7.048 2.342 1.00 30.00 553 VAL A O 1
ATOM 4258 N N . GLN A 1 554 ? 36.883 7.754 2.772 1.00 27.00 554 GLN A N 1
ATOM 4259 C CA . GLN A 1 554 ? 36.553 9.059 3.331 1.00 27.00 554 GLN A CA 1
ATOM 4260 C C . GLN A 1 554 ? 35.829 9.926 2.296 1.00 27.00 554 GLN A C 1
ATOM 4262 O O . GLN A 1 554 ? 36.226 10.029 1.135 1.00 27.00 554 GLN A O 1
ATOM 4267 N N . ALA A 1 555 ? 34.746 10.544 2.753 1.00 31.34 555 ALA A N 1
ATOM 4268 C CA . ALA A 1 555 ? 33.866 11.401 1.982 1.00 31.34 555 ALA A CA 1
ATOM 4269 C C . ALA A 1 555 ? 34.427 12.828 1.875 1.00 31.34 555 ALA A C 1
ATOM 4271 O O . ALA A 1 555 ? 33.847 13.735 2.454 1.00 31.34 555 ALA A O 1
ATOM 4272 N N . ASP A 1 556 ? 35.511 13.036 1.128 1.00 30.22 556 ASP A N 1
ATOM 4273 C CA . ASP A 1 556 ? 36.090 14.374 0.934 1.00 30.22 556 ASP A CA 1
ATOM 4274 C C . ASP A 1 556 ? 36.327 14.691 -0.551 1.00 30.22 556 ASP A C 1
ATOM 4276 O O . ASP A 1 556 ? 37.451 14.759 -1.037 1.00 30.22 556 ASP A O 1
ATOM 4280 N N . ALA A 1 557 ? 35.228 14.898 -1.279 1.00 30.77 557 ALA A N 1
ATOM 4281 C CA . ALA A 1 557 ? 35.160 15.793 -2.435 1.00 30.77 557 ALA A CA 1
ATOM 4282 C C . ALA A 1 557 ? 33.683 16.135 -2.689 1.00 30.77 557 ALA A C 1
ATOM 4284 O O . ALA A 1 557 ? 32.899 15.302 -3.146 1.00 30.77 557 ALA A O 1
ATOM 4285 N N . LEU A 1 558 ? 33.283 17.355 -2.327 1.00 35.19 558 LEU A N 1
ATOM 4286 C CA . LEU A 1 558 ? 31.962 17.910 -2.620 1.00 35.19 558 LEU A CA 1
ATOM 4287 C C . LEU A 1 558 ? 31.817 18.089 -4.139 1.00 35.19 558 LEU A C 1
ATOM 4289 O O . LEU A 1 558 ? 32.289 19.077 -4.695 1.00 35.19 558 LEU A O 1
ATOM 4293 N N . MET A 1 559 ? 31.166 17.129 -4.795 1.00 34.41 559 MET A N 1
ATOM 4294 C CA . MET A 1 559 ? 30.513 17.356 -6.084 1.00 34.41 559 MET A CA 1
ATOM 4295 C C . MET A 1 559 ? 29.188 18.110 -5.854 1.00 34.41 559 MET A C 1
ATOM 4297 O O . MET A 1 559 ? 28.592 17.985 -4.777 1.00 34.41 559 MET A O 1
ATOM 4301 N N . PRO A 1 560 ? 28.747 18.931 -6.818 1.00 32.66 560 PRO A N 1
ATOM 4302 C CA . PRO A 1 560 ? 27.604 19.827 -6.654 1.00 32.66 560 PRO A CA 1
ATOM 4303 C C . PRO A 1 560 ? 26.256 19.091 -6.487 1.00 32.66 560 PRO A C 1
ATOM 4305 O O . PRO A 1 560 ? 26.167 17.869 -6.597 1.00 32.66 560 PRO A O 1
ATOM 4308 N N . ALA A 1 561 ? 25.208 19.838 -6.110 1.00 39.59 561 ALA A N 1
ATOM 4309 C CA . ALA A 1 561 ? 23.895 19.331 -5.676 1.00 39.59 561 ALA A CA 1
ATOM 4310 C C . ALA A 1 561 ? 23.290 18.277 -6.634 1.00 39.59 561 ALA A C 1
ATOM 4312 O O . ALA A 1 561 ? 23.524 18.353 -7.830 1.00 39.59 561 ALA A O 1
ATOM 4313 N N . ALA A 1 562 ? 22.456 17.336 -6.150 1.00 41.16 562 ALA A N 1
ATOM 4314 C CA . ALA A 1 562 ? 21.905 16.208 -6.936 1.00 41.16 562 ALA A CA 1
ATOM 4315 C C . ALA A 1 562 ? 21.270 16.562 -8.295 1.00 41.16 562 ALA A C 1
ATOM 4317 O O . ALA A 1 562 ? 21.180 15.705 -9.167 1.00 41.16 562 ALA A O 1
ATOM 4318 N N . GLN A 1 563 ? 20.871 17.817 -8.498 1.00 40.31 563 GLN A N 1
ATOM 4319 C CA . GLN A 1 563 ? 20.406 18.323 -9.787 1.00 40.31 563 GLN A CA 1
ATOM 4320 C C . GLN A 1 563 ? 21.499 18.308 -10.874 1.00 40.31 563 GLN A C 1
ATOM 4322 O O . GLN A 1 563 ? 21.185 18.109 -12.042 1.00 40.31 563 GLN A O 1
ATOM 4327 N N . GLU A 1 564 ? 22.770 18.446 -10.491 1.00 38.78 564 GLU A N 1
ATOM 4328 C CA . GLU A 1 564 ? 23.938 18.320 -11.370 1.00 38.78 564 GLU A CA 1
ATOM 4329 C C . GLU A 1 564 ? 24.344 16.849 -11.572 1.00 38.78 564 GLU A C 1
ATOM 4331 O O . GLU A 1 564 ? 24.727 16.469 -12.677 1.00 38.78 564 GLU A O 1
ATOM 4336 N N . ALA A 1 565 ? 24.130 15.978 -10.577 1.00 43.69 565 ALA A N 1
ATOM 4337 C CA . ALA A 1 565 ? 24.372 14.534 -10.699 1.00 43.69 565 ALA A CA 1
ATOM 4338 C C . ALA A 1 565 ? 23.461 13.851 -11.745 1.00 43.69 565 ALA A C 1
ATOM 4340 O O . ALA A 1 565 ? 23.858 12.878 -12.385 1.00 43.69 565 ALA A O 1
ATOM 4341 N N . PHE A 1 566 ? 22.254 14.390 -11.954 1.00 51.12 566 PHE A N 1
ATOM 4342 C CA . PHE A 1 566 ? 21.337 13.962 -13.015 1.00 51.12 566 PHE A CA 1
ATOM 4343 C C . PHE A 1 566 ? 21.825 14.317 -14.433 1.00 51.12 566 PHE A C 1
ATOM 4345 O O . PHE A 1 566 ? 21.343 13.728 -15.394 1.00 51.12 566 PHE A O 1
ATOM 4352 N N . SER A 1 567 ? 22.766 15.260 -14.581 1.00 51.06 567 SER A N 1
ATOM 4353 C CA . SER A 1 567 ? 23.253 15.719 -15.893 1.00 51.06 567 SER A CA 1
ATOM 4354 C C . SER A 1 567 ? 24.471 14.952 -16.417 1.00 51.06 567 SER A C 1
ATOM 4356 O O . SER A 1 567 ? 24.681 14.896 -17.626 1.00 51.06 567 SER A O 1
ATOM 4358 N N . GLU A 1 568 ? 25.251 14.332 -15.526 1.00 61.09 568 GLU A N 1
ATOM 4359 C CA . GLU A 1 568 ? 26.475 13.599 -15.879 1.00 61.09 568 GLU A CA 1
ATOM 4360 C C . GLU A 1 568 ? 26.174 12.190 -16.424 1.00 61.09 568 GLU A C 1
ATOM 4362 O O . GLU A 1 568 ? 26.828 11.726 -17.353 1.00 61.09 568 GLU A O 1
ATOM 4367 N N . PHE A 1 569 ? 25.128 11.531 -15.911 1.00 72.25 569 PHE A N 1
ATOM 4368 C CA . PHE A 1 569 ? 24.722 10.173 -16.299 1.00 72.25 569 PHE A CA 1
ATOM 4369 C C . PHE A 1 569 ? 23.419 10.181 -17.108 1.00 72.25 569 PHE A C 1
ATOM 4371 O O . PHE A 1 569 ? 22.385 9.681 -16.656 1.00 72.25 569 PHE A O 1
ATOM 4378 N N . GLY A 1 570 ? 23.479 10.787 -18.295 1.00 78.81 570 GLY A N 1
ATOM 4379 C CA . GLY A 1 570 ? 22.342 10.913 -19.208 1.00 78.81 570 GLY A CA 1
ATOM 4380 C C . GLY A 1 570 ? 22.072 9.676 -20.074 1.00 78.81 570 GLY A C 1
ATOM 4381 O O . GLY A 1 570 ? 22.589 8.582 -19.843 1.00 78.81 570 GLY A O 1
ATOM 4382 N N . ASN A 1 571 ? 21.272 9.870 -21.122 1.00 87.38 571 ASN A N 1
ATOM 4383 C CA . ASN A 1 571 ? 20.755 8.819 -22.008 1.00 87.38 571 ASN A CA 1
ATOM 4384 C C . ASN A 1 571 ? 21.823 7.853 -22.560 1.00 87.38 571 ASN A C 1
ATOM 4386 O O . ASN A 1 571 ? 21.579 6.646 -22.632 1.00 87.38 571 ASN A O 1
ATOM 4390 N N . GLU A 1 572 ? 23.012 8.358 -22.906 1.00 85.56 572 GLU A N 1
ATOM 4391 C CA . GLU A 1 572 ? 24.134 7.564 -23.435 1.00 85.56 572 GLU A CA 1
ATOM 4392 C C . GLU A 1 572 ? 24.764 6.604 -22.420 1.00 85.56 572 GLU A C 1
ATOM 4394 O O . GLU A 1 572 ? 25.539 5.743 -22.815 1.00 85.56 572 GLU A O 1
ATOM 4399 N N . HIS A 1 573 ? 24.430 6.711 -21.133 1.00 86.38 573 HIS A N 1
ATOM 4400 C CA . HIS A 1 573 ? 24.911 5.816 -20.076 1.00 86.38 573 HIS A CA 1
ATOM 4401 C C . 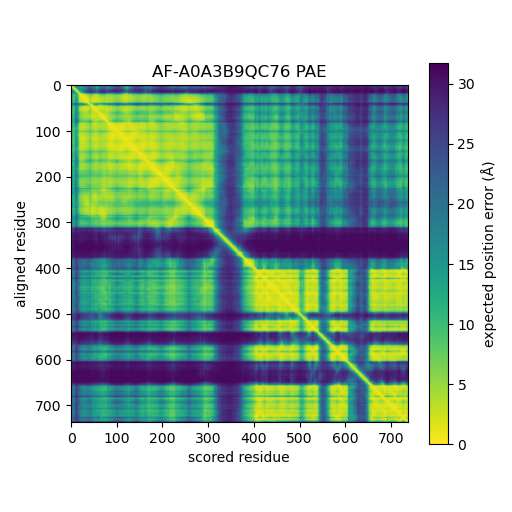HIS A 1 573 ? 23.857 4.799 -19.625 1.00 86.38 573 HIS A C 1
ATOM 4403 O O . HIS A 1 573 ? 24.127 3.994 -18.733 1.00 86.38 573 HIS A O 1
ATOM 4409 N N . SER A 1 574 ? 22.674 4.804 -20.250 1.00 89.25 574 SER A N 1
ATOM 4410 C CA . SER A 1 574 ? 21.564 3.925 -19.879 1.00 89.25 574 SER A CA 1
ATOM 4411 C C . SER A 1 574 ? 21.972 2.453 -19.866 1.00 89.25 574 SER A C 1
ATOM 4413 O O . SER A 1 574 ? 22.478 1.928 -20.863 1.00 89.25 574 SER A O 1
ATOM 4415 N N . LEU A 1 575 ? 21.689 1.762 -18.760 1.00 91.50 575 LEU A N 1
ATOM 4416 C CA . LEU A 1 575 ? 21.778 0.309 -18.704 1.00 91.50 575 LEU A CA 1
ATOM 4417 C C . LEU A 1 575 ? 20.807 -0.300 -19.718 1.00 91.50 575 LEU A C 1
ATOM 4419 O O . LEU A 1 575 ? 19.594 -0.096 -19.625 1.00 91.50 575 LEU A O 1
ATOM 4423 N N . VAL A 1 576 ? 21.337 -1.099 -20.643 1.00 93.44 576 VAL A N 1
ATOM 4424 C CA . VAL A 1 576 ? 20.525 -1.982 -21.486 1.00 93.44 576 VAL A CA 1
ATOM 4425 C C . VAL A 1 576 ? 20.630 -3.381 -20.923 1.00 93.44 576 VAL A C 1
ATOM 4427 O O . VAL A 1 576 ? 21.729 -3.927 -20.817 1.00 93.44 576 VAL A O 1
ATOM 4430 N N . ILE A 1 577 ? 19.495 -3.966 -20.549 1.00 92.06 577 ILE A N 1
ATOM 4431 C CA . ILE A 1 577 ? 19.469 -5.247 -19.843 1.00 92.06 577 ILE A CA 1
ATOM 4432 C C . ILE A 1 577 ? 18.534 -6.213 -20.551 1.00 92.06 577 ILE A C 1
ATOM 4434 O O . ILE A 1 577 ? 17.352 -5.933 -20.743 1.00 92.06 577 ILE A O 1
ATOM 4438 N N . GLY A 1 578 ? 19.070 -7.380 -20.889 1.00 92.44 578 GLY A N 1
ATOM 4439 C CA . GLY A 1 578 ? 18.299 -8.540 -21.305 1.00 92.44 578 GLY A CA 1
ATOM 4440 C C . GLY A 1 578 ? 17.934 -9.408 -20.107 1.00 92.44 578 GLY A C 1
ATOM 4441 O O . GLY A 1 578 ? 18.771 -9.671 -19.246 1.00 92.44 578 GLY A O 1
ATOM 4442 N N . VAL A 1 579 ? 16.694 -9.883 -20.051 1.00 93.25 579 VAL A N 1
ATOM 4443 C CA . VAL A 1 579 ? 16.186 -10.726 -18.966 1.00 93.25 579 VAL A CA 1
ATOM 4444 C C . VAL A 1 579 ? 15.616 -12.017 -19.530 1.00 93.25 579 VAL A C 1
ATOM 4446 O O . VAL A 1 579 ? 14.709 -11.994 -20.362 1.00 93.25 579 VAL A O 1
ATOM 4449 N N . SER A 1 580 ? 16.109 -13.149 -19.033 1.00 90.62 580 SER A N 1
ATOM 4450 C CA . SER A 1 580 ? 15.566 -14.484 -19.311 1.00 90.62 580 SER A CA 1
ATOM 4451 C C . SER A 1 580 ? 15.123 -15.183 -18.024 1.00 90.62 580 SER A C 1
ATOM 4453 O O . SER A 1 580 ? 15.502 -14.788 -16.922 1.00 90.62 580 SER A O 1
ATOM 4455 N N . PHE A 1 581 ? 14.299 -16.226 -18.149 1.00 88.75 581 PHE A N 1
ATOM 4456 C CA . PHE A 1 581 ? 13.676 -16.911 -17.008 1.00 88.75 581 PHE A CA 1
ATOM 4457 C C . PHE A 1 581 ? 13.925 -18.428 -17.046 1.00 88.75 581 PHE A C 1
ATOM 4459 O O . PHE A 1 581 ? 12.995 -19.239 -16.997 1.00 88.75 581 PHE A O 1
ATOM 4466 N N . GLY A 1 582 ? 15.193 -18.825 -17.183 1.00 82.44 582 GLY A N 1
ATOM 4467 C CA . GLY A 1 582 ? 15.593 -20.229 -17.301 1.00 82.44 582 GLY A CA 1
ATOM 4468 C C . GLY A 1 582 ? 15.027 -20.882 -18.566 1.00 82.44 582 GLY A C 1
ATOM 4469 O O . GLY A 1 582 ? 15.196 -20.362 -19.661 1.00 82.44 582 GLY A O 1
ATOM 4470 N N . ARG A 1 583 ? 14.322 -22.014 -18.422 1.00 81.94 583 ARG A N 1
ATOM 4471 C CA . ARG A 1 583 ? 13.698 -22.750 -19.548 1.00 81.94 583 ARG A CA 1
ATOM 4472 C C . ARG A 1 583 ? 12.373 -22.151 -20.036 1.00 81.94 583 ARG A C 1
ATOM 4474 O O . ARG A 1 583 ? 11.667 -22.774 -20.828 1.00 81.94 583 ARG A O 1
ATOM 4481 N N . LEU A 1 584 ? 11.965 -21.000 -19.506 1.00 87.75 584 LEU A N 1
ATOM 4482 C CA . LEU A 1 584 ? 10.700 -20.386 -19.881 1.00 87.75 584 LEU A CA 1
ATOM 4483 C C . LEU A 1 584 ? 10.822 -19.593 -21.196 1.00 87.75 584 LEU A C 1
ATOM 4485 O O . LEU A 1 584 ? 11.853 -18.974 -21.444 1.00 87.75 584 LEU A O 1
ATOM 4489 N N . PRO A 1 585 ? 9.762 -19.572 -22.024 1.00 88.69 585 PRO A N 1
ATOM 4490 C CA . PRO A 1 585 ? 9.810 -19.097 -23.409 1.00 88.69 585 PRO A CA 1
ATOM 4491 C C . PRO A 1 585 ? 9.730 -17.566 -23.541 1.00 88.69 585 PRO A C 1
ATOM 4493 O O . PRO A 1 585 ? 8.920 -17.052 -24.310 1.00 88.69 585 PRO A O 1
ATOM 4496 N N . ALA A 1 586 ? 10.520 -16.812 -22.777 1.00 90.88 586 ALA A N 1
ATOM 4497 C CA . ALA A 1 586 ? 10.497 -15.351 -22.816 1.00 90.88 586 ALA A CA 1
ATOM 4498 C C . ALA A 1 586 ? 11.890 -14.741 -22.655 1.00 90.88 586 ALA A C 1
ATOM 4500 O O . ALA A 1 586 ? 12.636 -15.121 -21.749 1.00 90.88 586 ALA A O 1
ATOM 4501 N N . TYR A 1 587 ? 12.175 -13.745 -23.491 1.00 91.75 587 TYR A N 1
ATOM 4502 C CA . TYR A 1 587 ? 13.337 -12.874 -23.377 1.00 91.75 587 TYR A CA 1
ATOM 4503 C C . TYR A 1 587 ? 12.885 -11.418 -23.467 1.00 91.75 587 TYR A C 1
ATOM 4505 O O . TYR A 1 587 ? 12.135 -11.063 -24.375 1.00 91.75 587 TYR A O 1
ATOM 4513 N N . ILE A 1 588 ? 13.284 -10.597 -22.497 1.00 94.81 588 ILE A N 1
ATOM 4514 C CA . ILE A 1 588 ? 12.807 -9.217 -22.366 1.00 94.81 588 ILE A CA 1
ATOM 4515 C C . ILE A 1 588 ? 13.996 -8.266 -22.337 1.00 94.81 588 ILE A C 1
ATOM 4517 O O . ILE A 1 588 ? 14.851 -8.400 -21.469 1.00 94.81 588 ILE A O 1
ATOM 4521 N N . GLU A 1 589 ? 14.028 -7.296 -23.243 1.00 94.62 589 GLU A N 1
ATOM 4522 C CA . GLU A 1 589 ? 15.055 -6.256 -23.286 1.00 94.62 589 GLU A CA 1
ATOM 4523 C C . GLU A 1 589 ? 14.513 -4.931 -22.729 1.00 94.62 589 GLU A C 1
ATOM 4525 O O . GLU A 1 589 ? 13.480 -4.428 -23.182 1.00 94.62 589 GLU A O 1
ATOM 4530 N N . PHE A 1 590 ? 15.227 -4.345 -21.769 1.00 96.44 590 PHE A N 1
ATOM 4531 C CA . PHE A 1 590 ? 14.986 -3.005 -21.238 1.00 96.44 590 PHE A CA 1
ATOM 4532 C C . PHE A 1 590 ? 16.052 -2.059 -21.773 1.00 96.44 590 PHE A C 1
ATOM 4534 O O . PHE A 1 590 ? 17.226 -2.242 -21.470 1.00 96.44 590 PHE A O 1
ATOM 4541 N N . TRP A 1 591 ? 15.641 -1.070 -22.566 1.00 94.75 591 TRP A N 1
ATOM 4542 C CA . TRP A 1 591 ? 16.567 -0.186 -23.280 1.00 94.75 591 TRP A CA 1
ATOM 4543 C C . TRP A 1 591 ? 16.745 1.202 -22.662 1.00 94.75 591 TRP A C 1
ATOM 4545 O O . TRP A 1 591 ? 17.496 1.997 -23.218 1.00 94.75 591 TRP A O 1
ATOM 4555 N N . GLY A 1 592 ? 16.057 1.519 -21.557 1.00 92.25 592 GLY A N 1
ATOM 4556 C CA . GLY A 1 592 ? 16.065 2.871 -20.986 1.00 92.25 592 GLY A CA 1
ATOM 4557 C C . GLY A 1 592 ? 15.820 3.923 -22.069 1.00 92.25 592 GLY A C 1
ATOM 4558 O O . GLY A 1 592 ? 14.945 3.729 -22.926 1.00 92.25 592 GLY A O 1
ATOM 4559 N N . ASP A 1 593 ? 16.657 4.959 -22.080 1.00 94.31 593 ASP A N 1
ATOM 4560 C CA . ASP A 1 593 ? 16.559 6.088 -23.009 1.00 94.31 593 ASP A CA 1
ATOM 4561 C C . ASP A 1 593 ? 17.745 6.187 -23.973 1.00 94.31 593 ASP A C 1
ATOM 4563 O O . ASP A 1 593 ? 18.087 7.260 -24.467 1.00 94.31 593 ASP A O 1
ATOM 4567 N N . VAL A 1 594 ? 18.357 5.042 -24.287 1.00 91.38 594 VAL A N 1
ATOM 4568 C CA . VAL A 1 594 ? 19.496 4.972 -25.208 1.00 91.38 594 VAL A CA 1
ATOM 4569 C C . VAL A 1 594 ? 19.180 5.658 -26.554 1.00 91.38 594 VAL A C 1
ATOM 4571 O O . VAL A 1 594 ? 18.185 5.310 -27.202 1.00 91.38 594 VAL A O 1
ATOM 4574 N N . PRO A 1 595 ? 20.029 6.599 -27.015 1.00 91.50 595 PRO A N 1
ATOM 4575 C CA . PRO A 1 595 ? 19.840 7.293 -28.284 1.00 91.50 595 PRO A CA 1
ATOM 4576 C C . PRO A 1 595 ? 20.278 6.451 -29.492 1.00 91.50 595 PRO A C 1
ATOM 4578 O O . PRO A 1 595 ? 21.016 5.468 -29.384 1.00 91.50 595 PRO A O 1
ATOM 4581 N N . GLY A 1 596 ? 19.823 6.841 -30.683 1.00 87.31 596 GLY A N 1
ATOM 4582 C CA . GLY A 1 596 ? 19.983 6.077 -31.920 1.00 87.31 596 GLY A CA 1
ATOM 4583 C C . GLY A 1 596 ? 21.437 5.860 -32.344 1.00 87.31 596 GLY A C 1
ATOM 4584 O O . GLY A 1 596 ? 21.756 4.820 -32.913 1.00 87.31 596 GLY A O 1
ATOM 4585 N N . ASN A 1 597 ? 22.352 6.781 -32.024 1.00 85.19 597 ASN A N 1
ATOM 4586 C CA . ASN A 1 597 ? 23.797 6.609 -32.236 1.00 85.19 597 ASN A CA 1
ATOM 4587 C C . ASN A 1 597 ? 24.354 5.417 -31.440 1.00 85.19 597 ASN A C 1
ATOM 4589 O O . ASN A 1 597 ? 25.108 4.613 -31.991 1.00 85.19 597 ASN A O 1
ATOM 4593 N N . VAL A 1 598 ? 23.946 5.265 -30.179 1.00 85.94 598 VAL A N 1
ATOM 4594 C CA . VAL A 1 598 ? 24.350 4.143 -29.324 1.00 85.94 598 VAL A CA 1
ATOM 4595 C C . VAL A 1 598 ? 23.676 2.851 -29.785 1.00 85.94 598 VAL A C 1
ATOM 4597 O 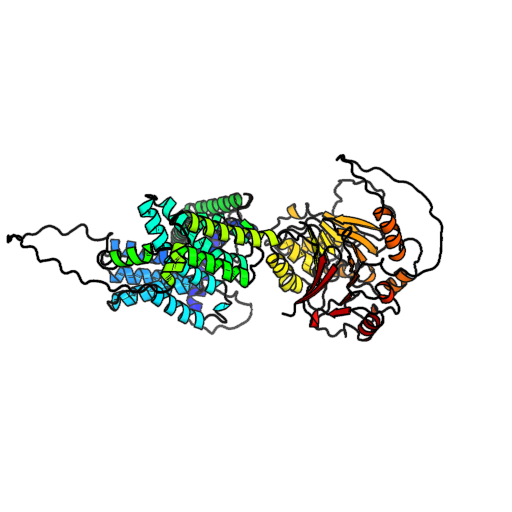O . VAL A 1 598 ? 24.353 1.833 -29.924 1.00 85.94 598 VAL A O 1
ATOM 4600 N N . VAL A 1 599 ? 22.381 2.891 -30.129 1.00 86.00 599 VAL A N 1
ATOM 4601 C CA . VAL A 1 599 ? 21.680 1.743 -30.736 1.00 86.00 599 VAL A CA 1
ATOM 4602 C C . VAL A 1 599 ? 22.414 1.264 -31.996 1.00 86.00 599 VAL A C 1
ATOM 4604 O O . VAL A 1 599 ? 22.734 0.083 -32.119 1.00 86.00 599 VAL A O 1
ATOM 4607 N N . MET A 1 600 ? 22.746 2.177 -32.912 1.00 84.50 600 MET A N 1
ATOM 4608 C CA . MET A 1 600 ? 23.526 1.878 -34.116 1.00 84.50 600 MET A CA 1
ATOM 4609 C C . MET A 1 600 ? 24.909 1.313 -33.793 1.00 84.50 600 MET A C 1
ATOM 4611 O O . MET A 1 600 ? 25.360 0.392 -34.474 1.00 84.50 600 MET A O 1
ATOM 4615 N N . GLY A 1 601 ? 25.588 1.853 -32.778 1.00 78.56 601 GLY A N 1
ATOM 4616 C CA . GLY A 1 601 ? 26.883 1.362 -32.312 1.00 78.56 601 GLY A CA 1
ATOM 4617 C C . GLY A 1 601 ? 26.813 -0.093 -31.850 1.00 78.56 601 GLY A C 1
ATOM 4618 O O . GLY A 1 601 ? 27.612 -0.914 -32.295 1.00 78.56 601 GLY A O 1
ATOM 4619 N N . LEU A 1 602 ? 25.801 -0.432 -31.047 1.00 80.81 602 LEU A N 1
ATOM 4620 C CA . LEU A 1 602 ? 25.550 -1.796 -30.570 1.00 80.81 602 LEU A CA 1
ATOM 4621 C C . LEU A 1 602 ? 25.169 -2.759 -31.707 1.00 80.81 602 LEU A C 1
ATOM 4623 O O . LEU A 1 602 ? 25.548 -3.928 -31.672 1.00 80.81 602 LEU A O 1
ATOM 4627 N N . LEU A 1 603 ? 24.468 -2.282 -32.743 1.00 76.69 603 LEU A N 1
ATOM 4628 C CA . LEU A 1 603 ? 24.164 -3.081 -33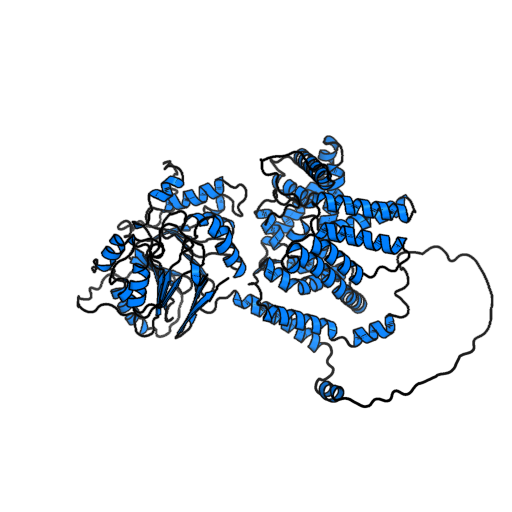.938 1.00 76.69 603 LEU A CA 1
ATOM 4629 C C . LEU A 1 603 ? 25.400 -3.327 -34.819 1.00 76.69 603 LEU A C 1
ATOM 4631 O O . LEU A 1 603 ? 25.570 -4.423 -35.348 1.00 76.69 603 LEU A O 1
ATOM 4635 N N . ARG A 1 604 ? 26.257 -2.311 -34.998 1.00 68.81 604 ARG A N 1
ATOM 4636 C CA . ARG A 1 604 ? 27.452 -2.374 -35.862 1.00 68.81 604 ARG A CA 1
ATOM 4637 C C . ARG A 1 604 ? 28.642 -3.073 -35.202 1.00 68.81 604 ARG A C 1
ATOM 4639 O O . ARG A 1 604 ? 29.465 -3.655 -35.906 1.00 68.81 604 ARG A O 1
ATOM 4646 N N . GLY A 1 605 ? 28.748 -3.017 -33.877 1.00 54.44 605 GLY A N 1
ATOM 4647 C CA . GLY A 1 605 ? 29.855 -3.541 -33.074 1.00 54.44 605 GLY A CA 1
ATOM 4648 C C . GLY A 1 605 ? 29.905 -5.066 -32.950 1.00 54.44 605 GLY A C 1
ATOM 4649 O O . GLY A 1 605 ? 30.115 -5.571 -31.856 1.00 54.44 605 GLY A O 1
ATOM 4650 N N . GLY A 1 606 ? 29.752 -5.814 -34.050 1.00 43.00 606 GLY A N 1
ATOM 4651 C CA . GLY A 1 606 ? 29.797 -7.285 -34.131 1.00 43.00 606 GLY A CA 1
ATOM 4652 C C . GLY A 1 606 ? 31.128 -7.959 -33.736 1.00 43.00 606 GLY A C 1
ATOM 4653 O O . GLY A 1 606 ? 31.492 -8.982 -34.311 1.00 43.00 606 GLY A O 1
ATOM 4654 N N . GLY A 1 607 ? 31.867 -7.410 -32.772 1.00 35.53 607 GLY A N 1
ATOM 4655 C CA . GLY A 1 607 ? 32.980 -8.037 -32.074 1.00 35.53 607 GLY A CA 1
ATOM 4656 C C . GLY A 1 607 ? 32.604 -8.282 -30.612 1.00 35.53 607 GLY A C 1
ATOM 4657 O O . GLY A 1 607 ? 32.535 -7.353 -29.822 1.00 35.53 607 GLY A O 1
ATOM 4658 N N . THR A 1 608 ? 32.409 -9.549 -30.248 1.00 34.72 608 THR A N 1
ATOM 4659 C CA . THR A 1 608 ? 32.290 -10.111 -28.881 1.00 34.72 608 THR A CA 1
ATOM 4660 C C . THR A 1 608 ? 30.996 -9.952 -28.061 1.00 34.72 608 THR A C 1
ATOM 4662 O O . THR A 1 608 ? 30.778 -10.817 -27.219 1.00 34.72 608 THR A O 1
ATOM 4665 N N . THR A 1 609 ? 30.076 -9.016 -28.327 1.00 38.50 609 THR A N 1
ATOM 4666 C CA . THR A 1 609 ? 28.836 -8.874 -27.509 1.00 38.50 609 THR A CA 1
ATOM 4667 C C . THR A 1 609 ? 27.573 -8.533 -28.314 1.00 38.50 609 THR A C 1
ATOM 4669 O O . THR A 1 609 ? 26.806 -7.636 -27.972 1.00 38.50 609 THR A O 1
ATOM 4672 N N . SER A 1 610 ? 27.295 -9.271 -29.392 1.00 34.88 610 SER A N 1
ATOM 4673 C CA . SER A 1 610 ? 25.958 -9.219 -30.001 1.00 34.88 610 SER A CA 1
ATOM 4674 C C . SER A 1 610 ? 24.969 -10.050 -29.163 1.00 34.88 610 SER A C 1
ATOM 4676 O O . SER A 1 610 ? 25.304 -11.187 -28.821 1.00 34.88 610 SER A O 1
ATOM 4678 N N . PRO A 1 611 ? 23.721 -9.594 -28.917 1.00 38.81 611 PRO A N 1
ATOM 4679 C CA . PRO A 1 611 ? 22.657 -10.446 -28.363 1.00 38.81 611 PRO A CA 1
ATOM 4680 C C . PRO A 1 611 ? 22.478 -11.762 -29.153 1.00 38.81 611 PRO A C 1
ATOM 4682 O O . PRO A 1 611 ? 22.047 -12.776 -28.605 1.00 38.81 611 PRO A O 1
ATOM 4685 N N . ALA A 1 612 ? 22.886 -11.761 -30.432 1.00 36.53 612 ALA A N 1
ATOM 4686 C CA . ALA A 1 612 ? 22.924 -12.908 -31.335 1.00 36.53 612 ALA A CA 1
ATOM 4687 C C . ALA A 1 612 ? 23.793 -14.073 -30.843 1.00 36.53 612 ALA A C 1
ATOM 4689 O O . ALA A 1 612 ? 23.394 -15.231 -30.953 1.00 36.53 612 ALA A O 1
ATOM 4690 N N . SER A 1 613 ? 24.995 -13.786 -30.328 1.00 36.50 613 SER A N 1
ATOM 4691 C CA . SER A 1 613 ? 25.979 -14.822 -29.990 1.00 36.50 613 SER A CA 1
ATOM 4692 C C . SER A 1 613 ? 25.693 -15.479 -28.639 1.00 36.50 613 SER A C 1
ATOM 4694 O O . SER A 1 613 ? 26.141 -16.596 -28.387 1.00 36.50 613 SER A O 1
ATOM 4696 N N . HIS A 1 614 ? 24.901 -14.838 -27.776 1.00 38.06 614 HIS A N 1
ATOM 4697 C CA . HIS A 1 614 ? 24.505 -15.396 -26.479 1.00 38.06 614 HIS A CA 1
ATOM 4698 C C . HIS A 1 614 ? 23.289 -16.331 -26.554 1.00 38.06 614 HIS A C 1
ATOM 4700 O O . HIS A 1 614 ? 23.201 -17.268 -25.760 1.00 38.06 614 HIS A O 1
ATOM 4706 N N . LEU A 1 615 ? 22.408 -16.173 -27.550 1.00 35.84 615 LEU A N 1
ATOM 4707 C CA . LEU A 1 615 ? 21.318 -17.127 -27.803 1.00 35.84 615 LEU A CA 1
ATOM 4708 C C . LEU A 1 615 ? 21.839 -18.508 -28.249 1.00 35.84 615 LEU A C 1
ATOM 4710 O O . LEU A 1 615 ? 21.261 -19.526 -27.871 1.00 35.84 615 LEU A O 1
ATOM 4714 N N . GLY A 1 616 ? 22.954 -18.554 -28.990 1.00 31.42 616 GLY A N 1
ATOM 4715 C CA . GLY A 1 616 ? 23.608 -19.802 -29.407 1.00 31.42 616 GLY A CA 1
ATOM 4716 C C . GLY A 1 616 ? 24.302 -20.553 -28.262 1.00 31.42 616 GLY A C 1
ATOM 4717 O O . GLY A 1 616 ? 24.164 -21.770 -28.157 1.00 31.42 616 GLY A O 1
ATOM 4718 N N . ASN A 1 617 ? 24.976 -19.838 -27.352 1.00 33.94 617 ASN A N 1
ATOM 4719 C CA . ASN A 1 617 ? 25.663 -20.455 -26.206 1.00 33.94 617 ASN A CA 1
ATOM 4720 C C . ASN A 1 617 ? 24.701 -20.998 -25.137 1.00 33.94 617 ASN A C 1
ATOM 4722 O O . ASN A 1 617 ? 25.026 -21.970 -24.456 1.00 33.94 617 ASN A O 1
ATOM 4726 N N . LEU A 1 618 ? 23.496 -20.432 -25.016 1.00 34.50 618 LEU A N 1
ATOM 4727 C CA . LEU A 1 618 ? 22.473 -20.975 -24.123 1.00 34.50 618 LEU A CA 1
ATOM 4728 C C . LEU A 1 618 ? 21.929 -22.320 -24.624 1.00 34.50 618 LEU A C 1
ATOM 4730 O O . LEU A 1 618 ? 21.686 -23.189 -23.798 1.00 34.50 618 LEU A O 1
ATOM 4734 N N . ALA A 1 619 ? 21.816 -22.553 -25.937 1.00 30.88 619 ALA A N 1
ATOM 4735 C CA . ALA A 1 619 ? 21.336 -23.830 -26.479 1.00 30.88 619 ALA A CA 1
ATOM 4736 C C . ALA A 1 619 ? 22.261 -25.025 -26.147 1.00 30.88 619 ALA A C 1
ATOM 4738 O O . ALA A 1 619 ? 21.775 -26.139 -25.958 1.00 30.88 619 ALA A O 1
ATOM 4739 N N . GLY A 1 620 ? 23.574 -24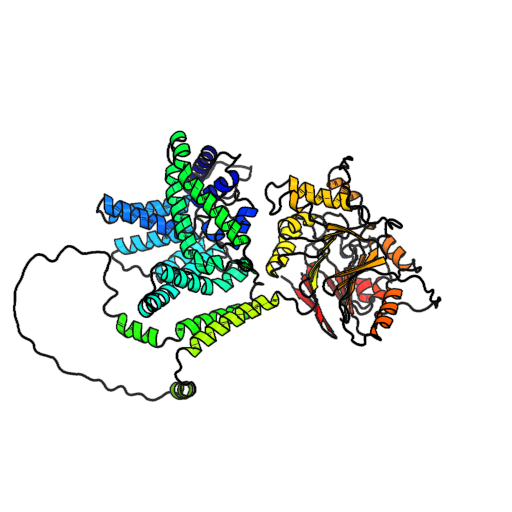.802 -25.999 1.00 29.66 620 GLY A N 1
ATOM 4740 C CA . GLY A 1 620 ? 24.531 -25.840 -25.583 1.00 29.66 620 GLY A CA 1
ATOM 4741 C C . GLY A 1 620 ? 24.326 -26.316 -24.138 1.00 29.66 620 GLY A C 1
ATOM 4742 O O . GLY A 1 620 ? 24.423 -27.508 -23.855 1.00 29.66 620 GLY A O 1
ATOM 4743 N N . GLN A 1 621 ? 23.917 -25.417 -23.237 1.00 34.53 621 GLN A N 1
ATOM 4744 C CA . GLN A 1 621 ? 23.575 -25.754 -21.847 1.00 34.53 621 GLN A CA 1
ATOM 4745 C C . GLN A 1 621 ? 22.191 -26.413 -21.697 1.00 34.53 621 GLN A C 1
ATOM 4747 O O . GLN A 1 621 ? 21.789 -26.776 -20.592 1.00 34.53 621 GLN A O 1
ATOM 4752 N N . TRP A 1 622 ? 21.428 -26.572 -22.786 1.00 33.06 622 TRP A N 1
ATOM 4753 C CA . TRP A 1 622 ? 20.111 -27.218 -22.750 1.00 33.06 622 TRP A CA 1
ATOM 4754 C C . TRP A 1 622 ? 20.188 -28.746 -22.880 1.00 33.06 622 TRP A C 1
ATOM 4756 O O . TRP A 1 622 ? 19.180 -29.402 -22.612 1.00 33.06 622 TRP A O 1
ATOM 4766 N N . SER A 1 623 ? 21.347 -29.318 -23.245 1.00 27.69 623 SER A N 1
ATOM 4767 C CA . SER A 1 623 ? 21.468 -30.759 -23.527 1.00 27.69 623 SER A CA 1
ATOM 4768 C C . SER A 1 623 ? 22.103 -31.619 -22.426 1.00 27.69 623 SER A C 1
ATOM 4770 O O . SER A 1 623 ? 21.862 -32.823 -22.420 1.00 27.69 623 SER A O 1
ATOM 4772 N N . GLU A 1 624 ? 22.800 -31.053 -21.435 1.00 34.22 624 GLU A N 1
ATOM 4773 C CA . GLU A 1 624 ? 23.443 -31.858 -20.386 1.00 34.22 624 GLU A CA 1
ATOM 4774 C C . GLU A 1 624 ? 23.101 -31.369 -18.979 1.00 34.22 624 GLU A C 1
ATOM 4776 O O . GLU A 1 624 ? 23.389 -30.251 -18.565 1.00 34.22 624 GLU A O 1
ATOM 4781 N N . GLY A 1 625 ? 22.436 -32.247 -18.235 1.00 27.80 625 GLY A N 1
ATOM 4782 C CA . GLY A 1 625 ? 22.066 -32.045 -16.843 1.00 27.80 625 GLY A CA 1
ATOM 4783 C C . GLY A 1 625 ? 21.513 -33.337 -16.266 1.00 27.80 625 GLY A C 1
ATOM 4784 O O . GLY A 1 625 ? 20.360 -33.385 -15.836 1.00 27.80 625 GLY A O 1
ATOM 4785 N N . GLN A 1 626 ? 22.321 -34.401 -16.328 1.00 27.53 626 GLN A N 1
ATOM 4786 C CA . GLN A 1 626 ? 22.128 -35.579 -15.491 1.00 27.53 626 GLN A CA 1
ATOM 4787 C C . GLN A 1 626 ? 22.228 -35.179 -14.016 1.00 27.53 626 GLN A C 1
ATOM 4789 O O . GLN A 1 626 ? 23.020 -34.331 -13.612 1.00 27.53 626 GLN A O 1
ATOM 4794 N N . ALA A 1 627 ? 21.363 -35.796 -13.222 1.00 30.25 627 ALA A N 1
ATOM 4795 C CA . ALA A 1 627 ? 21.218 -35.563 -11.803 1.00 30.25 627 ALA A CA 1
ATOM 4796 C C . ALA A 1 627 ? 22.382 -36.152 -10.988 1.00 30.25 627 ALA A C 1
ATOM 4798 O O . ALA A 1 627 ? 22.586 -37.360 -10.988 1.00 30.25 627 ALA A O 1
ATOM 4799 N N . SER A 1 628 ? 23.038 -35.299 -10.206 1.00 24.97 628 SER A N 1
ATOM 4800 C CA . SER A 1 628 ? 23.624 -35.578 -8.883 1.00 24.97 628 SER A CA 1
ATOM 4801 C C . SER A 1 628 ? 24.041 -34.210 -8.326 1.00 24.97 628 SER A C 1
ATOM 4803 O O . SER A 1 628 ? 24.757 -33.484 -8.994 1.00 24.97 628 SER A O 1
ATOM 4805 N N . GLY A 1 629 ? 23.547 -33.684 -7.210 1.00 26.61 629 GLY A N 1
ATOM 4806 C CA . GLY A 1 629 ? 23.435 -34.343 -5.923 1.00 26.61 629 GLY A CA 1
ATOM 4807 C C . GLY A 1 629 ? 24.667 -34.038 -5.071 1.00 26.61 629 GLY A C 1
ATOM 4808 O O . GLY A 1 629 ? 25.362 -34.981 -4.742 1.00 26.61 629 GLY A O 1
ATOM 4809 N N . GLN A 1 630 ? 24.942 -32.764 -4.748 1.00 22.86 630 GLN A N 1
ATOM 4810 C CA . GLN A 1 630 ? 25.558 -32.303 -3.488 1.00 22.86 630 GLN A CA 1
ATOM 4811 C C . GLN A 1 630 ? 25.797 -30.786 -3.511 1.00 22.86 630 GLN A C 1
ATOM 4813 O O . GLN A 1 630 ? 26.214 -30.213 -4.511 1.00 22.86 630 GLN A O 1
ATOM 4818 N N . ALA A 1 631 ? 25.477 -30.142 -2.391 1.00 28.83 631 ALA A N 1
ATOM 4819 C CA . ALA A 1 631 ? 25.801 -28.754 -2.113 1.00 28.83 631 ALA A CA 1
ATOM 4820 C C . ALA A 1 631 ? 27.249 -28.657 -1.619 1.00 28.83 631 ALA A C 1
ATOM 4822 O O . ALA A 1 631 ? 27.607 -29.364 -0.679 1.00 28.83 631 ALA A O 1
ATOM 4823 N N . SER A 1 632 ? 28.034 -27.740 -2.177 1.00 23.56 632 SER A N 1
ATOM 4824 C CA . SER A 1 632 ? 29.221 -27.191 -1.519 1.00 23.56 632 SER A CA 1
ATOM 4825 C C . SER A 1 632 ? 29.651 -25.882 -2.174 1.00 23.56 632 SER A C 1
ATOM 4827 O O . SER A 1 632 ? 29.392 -25.637 -3.349 1.00 23.56 632 SER A O 1
ATOM 4829 N N . ASN A 1 633 ? 30.244 -25.045 -1.332 1.00 26.33 633 ASN A N 1
ATOM 4830 C CA . ASN A 1 633 ? 30.697 -23.686 -1.568 1.00 26.33 633 ASN A CA 1
ATOM 4831 C C . ASN A 1 633 ? 31.843 -23.586 -2.588 1.00 26.33 633 ASN A C 1
ATOM 4833 O O . ASN A 1 633 ? 32.476 -24.576 -2.931 1.00 26.33 633 ASN A O 1
ATOM 4837 N N . GLU A 1 634 ? 32.145 -22.325 -2.893 1.00 26.00 634 GLU A N 1
ATOM 4838 C CA . GLU A 1 634 ? 33.378 -21.788 -3.470 1.00 26.00 634 GLU A CA 1
ATOM 4839 C C . GLU A 1 634 ? 33.479 -21.670 -4.992 1.00 26.00 634 GLU A C 1
ATOM 4841 O O . GLU A 1 634 ? 33.171 -22.550 -5.789 1.00 26.00 634 GLU A O 1
ATOM 4846 N N . VAL A 1 635 ? 33.895 -20.452 -5.331 1.00 30.47 635 VAL A N 1
ATOM 4847 C CA . VAL A 1 635 ? 34.266 -19.911 -6.624 1.00 30.47 635 VAL A CA 1
ATOM 4848 C C . VAL A 1 635 ? 35.462 -20.694 -7.135 1.00 30.47 635 VAL A C 1
ATOM 4850 O O . VAL A 1 635 ? 36.503 -20.678 -6.484 1.00 30.47 635 VAL A O 1
ATOM 4853 N N . ASP A 1 636 ? 35.354 -21.290 -8.321 1.00 25.42 636 ASP A N 1
ATOM 4854 C CA . ASP A 1 636 ? 36.553 -21.642 -9.063 1.00 25.42 636 ASP A CA 1
ATOM 4855 C C . ASP A 1 636 ? 36.404 -21.511 -10.580 1.00 25.42 636 ASP A C 1
ATOM 4857 O O . ASP A 1 636 ? 35.327 -21.597 -11.169 1.00 25.42 636 ASP A O 1
ATOM 4861 N N . LYS A 1 637 ? 37.555 -21.173 -11.152 1.00 29.25 637 LYS A N 1
ATOM 4862 C CA . LYS A 1 637 ? 37.834 -20.589 -12.464 1.00 29.25 637 LYS A CA 1
ATOM 4863 C C . LYS A 1 637 ? 37.470 -21.496 -13.637 1.00 29.25 637 LYS A C 1
ATOM 4865 O O . LYS A 1 637 ? 37.701 -22.697 -13.577 1.00 29.25 637 LYS A O 1
ATOM 4870 N N . LEU A 1 638 ? 37.142 -20.885 -14.779 1.00 25.14 638 LEU A N 1
ATOM 4871 C CA . LEU A 1 638 ? 37.412 -21.486 -16.088 1.00 25.14 638 LEU A CA 1
ATOM 4872 C C . LEU A 1 638 ? 38.052 -20.467 -17.037 1.00 25.14 638 LEU A C 1
ATOM 4874 O O . LEU A 1 638 ? 37.444 -19.501 -17.492 1.00 25.14 638 LEU A O 1
ATOM 4878 N N . THR A 1 639 ? 39.333 -20.714 -17.288 1.00 26.02 639 THR A N 1
ATOM 4879 C CA . THR A 1 639 ? 40.162 -20.166 -18.355 1.00 26.02 639 THR A CA 1
ATOM 4880 C C . THR A 1 639 ? 39.830 -20.832 -19.690 1.00 26.02 639 THR A C 1
ATOM 4882 O O . THR A 1 639 ? 39.807 -22.053 -19.755 1.00 26.02 639 THR A O 1
ATOM 4885 N N . GLY A 1 640 ? 39.678 -20.012 -20.733 1.00 27.16 640 GLY A N 1
ATOM 4886 C 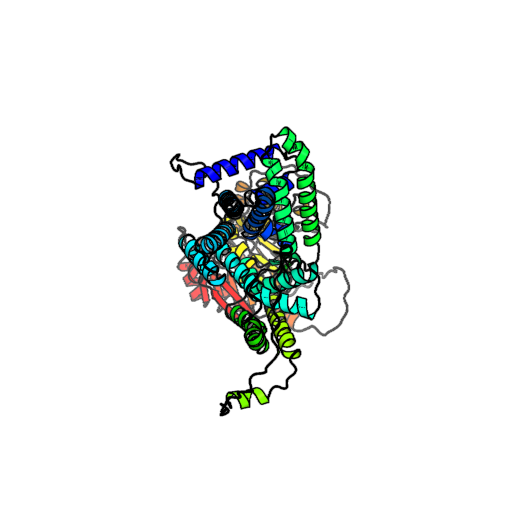CA . GLY A 1 640 ? 40.137 -20.248 -22.108 1.00 27.16 640 GLY A CA 1
ATOM 4887 C C . GLY A 1 640 ? 39.698 -21.511 -22.854 1.00 27.16 640 GLY A C 1
ATOM 4888 O O . GLY A 1 640 ? 40.298 -22.562 -22.683 1.00 27.16 640 GLY A O 1
ATOM 4889 N N . GLU A 1 641 ? 38.840 -21.334 -23.861 1.00 25.22 641 GLU A N 1
ATOM 4890 C CA . GLU A 1 641 ? 38.988 -22.060 -25.127 1.00 25.22 641 GLU A CA 1
ATOM 4891 C C . GLU A 1 641 ? 38.453 -21.216 -26.295 1.00 25.22 641 GLU A C 1
ATOM 4893 O O . GLU A 1 641 ? 37.339 -20.690 -26.262 1.00 25.22 641 GLU A O 1
ATOM 4898 N N . GLN A 1 642 ? 39.299 -21.012 -27.308 1.00 29.36 642 GLN A N 1
ATOM 4899 C CA . GLN A 1 642 ? 38.965 -20.302 -28.540 1.00 29.36 642 GLN A CA 1
ATOM 4900 C C . GLN A 1 642 ? 38.073 -21.190 -29.418 1.00 29.36 642 GLN A C 1
ATOM 4902 O O . GLN A 1 642 ? 38.527 -22.224 -29.898 1.00 29.36 642 GLN A O 1
ATOM 4907 N N . ALA A 1 643 ? 36.843 -20.754 -29.701 1.00 26.20 643 ALA A N 1
ATOM 4908 C CA . ALA A 1 643 ? 35.994 -21.358 -30.728 1.00 26.20 643 ALA A CA 1
ATOM 4909 C C . ALA A 1 643 ? 35.864 -20.416 -31.938 1.00 26.20 643 ALA A C 1
ATOM 4911 O O . ALA A 1 643 ? 35.599 -19.220 -31.805 1.00 26.20 643 ALA A O 1
ATOM 4912 N N . GLY A 1 644 ? 36.137 -20.972 -33.119 1.00 25.17 644 GLY A N 1
ATOM 4913 C CA . GLY A 1 644 ? 36.367 -20.267 -34.376 1.00 25.17 644 GLY A CA 1
ATOM 4914 C C . GLY A 1 644 ? 35.182 -19.485 -34.951 1.00 25.17 644 GLY A C 1
ATOM 4915 O O . GLY A 1 644 ? 34.011 -19.776 -34.722 1.00 25.17 644 GLY A O 1
ATOM 4916 N N . LYS A 1 645 ? 35.536 -18.487 -35.769 1.00 27.73 645 LYS A N 1
ATOM 4917 C CA . LYS A 1 645 ? 34.632 -17.688 -36.601 1.00 27.73 645 LYS A CA 1
ATOM 4918 C C . LYS A 1 645 ? 33.971 -18.557 -37.678 1.00 27.73 645 LYS A C 1
ATOM 4920 O O . LYS A 1 645 ? 34.645 -18.991 -38.608 1.00 27.73 645 LYS A O 1
ATOM 4925 N N . GLN A 1 646 ? 32.648 -18.668 -37.634 1.00 26.23 646 GLN A N 1
ATOM 4926 C CA . GLN A 1 646 ? 31.831 -18.760 -38.844 1.00 26.23 646 GLN A CA 1
ATOM 4927 C C . GLN A 1 646 ? 30.902 -17.548 -38.898 1.00 26.23 646 GLN A C 1
ATOM 4929 O O . GLN A 1 646 ? 30.148 -17.271 -37.969 1.00 26.23 646 GLN A O 1
ATOM 4934 N N . ALA A 1 647 ? 31.035 -16.787 -39.981 1.00 30.41 647 ALA A N 1
ATOM 4935 C CA . ALA A 1 647 ? 30.219 -15.630 -40.295 1.00 30.41 647 ALA A CA 1
ATOM 4936 C C . ALA A 1 647 ? 28.991 -16.066 -41.104 1.00 30.41 647 ALA A C 1
ATOM 4938 O O . ALA A 1 647 ? 29.126 -16.854 -42.037 1.00 30.41 647 ALA A O 1
ATOM 4939 N N . GLY A 1 648 ? 27.832 -15.483 -40.785 1.00 29.39 648 GLY A N 1
ATOM 4940 C CA . GLY A 1 648 ? 26.685 -15.416 -41.693 1.00 29.39 648 GLY A CA 1
ATOM 4941 C C . GLY A 1 648 ? 25.416 -16.124 -41.222 1.00 29.39 648 GLY A C 1
ATOM 4942 O O . GLY A 1 648 ? 25.107 -17.188 -41.736 1.00 29.39 648 GLY A O 1
ATOM 4943 N N . MET A 1 649 ? 24.658 -15.504 -40.308 1.00 31.38 649 MET A N 1
ATOM 4944 C CA . MET A 1 649 ? 23.195 -15.311 -40.407 1.00 31.38 649 MET A CA 1
ATOM 4945 C C . MET A 1 649 ? 22.709 -14.469 -39.215 1.00 31.38 649 MET A C 1
ATOM 4947 O O . MET A 1 649 ? 23.130 -14.699 -38.084 1.00 31.38 649 MET A O 1
ATOM 4951 N N . GLU A 1 650 ? 21.855 -13.475 -39.461 1.00 35.41 650 GLU A N 1
ATOM 4952 C CA . GLU A 1 650 ? 21.234 -12.645 -38.416 1.00 35.41 650 GLU A CA 1
ATOM 4953 C C . GLU A 1 650 ? 20.405 -13.498 -37.431 1.00 35.41 650 GLU A C 1
ATOM 4955 O O . GLU A 1 650 ? 19.734 -14.443 -37.859 1.00 35.41 650 GLU A O 1
ATOM 4960 N N . PRO A 1 651 ? 20.403 -13.196 -36.117 1.00 41.28 651 PRO A N 1
ATOM 4961 C CA . PRO A 1 651 ? 19.689 -14.012 -35.143 1.00 41.28 651 PRO A CA 1
ATOM 4962 C C . PRO A 1 651 ? 18.177 -13.766 -35.222 1.00 41.28 651 PRO A C 1
ATOM 4964 O O . PRO A 1 651 ? 17.675 -12.703 -34.861 1.00 41.28 651 PRO A O 1
ATOM 4967 N N . LYS A 1 652 ? 17.417 -14.792 -35.598 1.00 41.91 652 LYS A N 1
ATOM 4968 C CA . LYS A 1 652 ? 16.043 -14.928 -35.099 1.00 41.91 652 LYS A CA 1
ATOM 4969 C C . LYS A 1 652 ? 16.101 -15.474 -33.667 1.00 41.91 652 LYS A C 1
ATOM 4971 O O . LYS A 1 652 ? 16.980 -16.295 -33.387 1.00 41.91 652 LYS A O 1
ATOM 4976 N N . PRO A 1 653 ? 15.191 -15.071 -32.760 1.00 48.44 653 PRO A N 1
ATOM 4977 C CA . PRO A 1 653 ? 15.076 -15.727 -31.463 1.00 48.44 653 PRO A CA 1
ATOM 4978 C C . PRO A 1 653 ? 14.883 -17.241 -31.660 1.00 48.44 653 PRO A C 1
ATOM 4980 O O . PRO A 1 653 ? 14.222 -17.649 -32.624 1.00 48.44 653 PRO A O 1
ATOM 4983 N N . PRO A 1 654 ? 15.469 -18.090 -30.793 1.00 51.34 654 PRO A N 1
ATOM 4984 C CA . PRO A 1 654 ? 15.361 -19.535 -30.928 1.00 51.34 654 PRO A CA 1
ATOM 4985 C C . PRO A 1 654 ? 13.883 -19.958 -30.971 1.00 51.34 654 PRO A C 1
ATOM 4987 O O . PRO A 1 654 ? 13.049 -19.336 -30.300 1.00 51.34 654 PRO A O 1
ATOM 4990 N N . PRO A 1 655 ? 13.531 -20.997 -31.754 1.00 54.88 655 PRO A N 1
ATOM 4991 C CA . PRO A 1 655 ? 12.147 -21.426 -31.918 1.00 54.88 655 PRO A CA 1
ATOM 4992 C C . PRO A 1 655 ? 11.445 -21.607 -30.566 1.00 54.88 655 PRO A C 1
ATOM 4994 O O . PRO A 1 655 ? 11.898 -22.370 -29.717 1.00 54.88 655 PRO A O 1
ATOM 4997 N N . GLY A 1 656 ? 10.333 -20.896 -30.366 1.00 64.75 656 GLY A N 1
ATOM 4998 C CA . GLY A 1 656 ? 9.525 -20.984 -29.148 1.00 64.75 656 GLY A CA 1
ATOM 4999 C C . GLY A 1 656 ? 9.836 -19.956 -28.055 1.00 64.75 656 GLY A C 1
ATOM 5000 O O . GLY A 1 656 ? 9.134 -19.974 -27.050 1.00 64.75 656 GLY A O 1
ATOM 5001 N N . VAL A 1 657 ? 10.807 -19.049 -28.225 1.00 81.81 657 VAL A N 1
ATOM 5002 C CA . VAL A 1 657 ? 11.020 -17.906 -27.313 1.00 81.81 657 VAL A CA 1
ATOM 5003 C C . VAL A 1 657 ? 10.310 -16.663 -27.841 1.00 81.81 657 VAL A C 1
ATOM 5005 O O . VAL A 1 657 ? 10.497 -16.267 -28.987 1.00 81.81 657 VAL A O 1
ATOM 5008 N N . VAL A 1 658 ? 9.506 -16.023 -26.991 1.00 85.81 658 VAL A N 1
ATOM 5009 C CA . VAL A 1 658 ? 8.876 -14.736 -27.304 1.00 85.81 658 VAL A CA 1
ATOM 5010 C C . VAL A 1 658 ? 9.804 -13.605 -26.870 1.00 85.81 658 VAL A C 1
ATOM 5012 O O . VAL A 1 658 ? 10.062 -13.440 -25.674 1.00 85.81 658 VAL A O 1
ATOM 5015 N N . SER A 1 659 ? 10.277 -12.821 -27.837 1.00 91.12 659 SER A N 1
ATOM 5016 C CA . SER A 1 659 ? 11.058 -11.607 -27.588 1.00 91.12 659 SER A CA 1
ATOM 5017 C C . SER A 1 659 ? 10.147 -10.428 -27.267 1.00 91.12 659 SER A C 1
ATOM 5019 O O . SER A 1 659 ? 9.145 -10.193 -27.946 1.00 91.12 659 SER A O 1
ATOM 5021 N N . ILE A 1 660 ? 10.493 -9.673 -26.231 1.00 94.69 660 ILE A N 1
ATOM 5022 C CA . ILE A 1 660 ? 9.758 -8.489 -25.793 1.00 94.69 660 ILE A CA 1
ATOM 5023 C C . ILE A 1 660 ? 10.758 -7.358 -25.613 1.00 94.69 660 ILE A C 1
ATOM 5025 O O . ILE A 1 660 ? 11.794 -7.547 -24.986 1.00 94.69 660 ILE A O 1
ATOM 5029 N N . ILE A 1 661 ? 10.444 -6.178 -26.128 1.00 95.19 661 ILE A N 1
ATOM 5030 C CA . ILE A 1 661 ? 11.306 -5.006 -26.020 1.00 95.19 661 ILE A CA 1
ATOM 5031 C C . ILE A 1 661 ? 10.552 -3.860 -25.349 1.00 95.19 661 ILE A C 1
ATOM 5033 O O . ILE A 1 661 ? 9.472 -3.476 -25.805 1.00 95.19 661 ILE A O 1
ATOM 5037 N N . LYS A 1 662 ? 11.115 -3.295 -24.273 1.00 96.50 662 LYS A N 1
ATOM 5038 C CA . LYS A 1 662 ? 10.773 -1.929 -23.862 1.00 96.50 662 LYS A CA 1
ATOM 5039 C C . LYS A 1 662 ? 11.455 -1.000 -24.845 1.00 96.50 662 LYS A C 1
ATOM 5041 O O . LYS A 1 662 ? 12.682 -0.950 -24.893 1.00 96.50 662 LYS A O 1
ATOM 5046 N N . VAL A 1 663 ? 10.649 -0.313 -25.641 1.00 96.44 663 VAL A N 1
ATOM 5047 C CA . VAL A 1 663 ? 11.118 0.579 -26.700 1.00 96.44 663 VAL A CA 1
ATOM 5048 C C . VAL A 1 663 ? 11.986 1.689 -26.096 1.00 96.44 663 VAL A C 1
ATOM 5050 O O . VAL A 1 663 ? 11.561 2.285 -25.102 1.00 96.44 663 VAL A O 1
ATOM 5053 N N . PRO A 1 664 ? 13.177 1.975 -26.656 1.00 94.81 664 PRO A N 1
ATOM 5054 C CA . PRO A 1 664 ? 14.045 3.018 -26.124 1.00 94.81 664 PRO A CA 1
ATOM 5055 C C . PRO A 1 664 ? 13.357 4.393 -26.094 1.00 94.81 664 PRO A C 1
ATOM 5057 O O . PRO A 1 664 ? 12.541 4.712 -26.963 1.00 94.81 664 PRO A O 1
ATOM 5060 N N . HIS A 1 665 ? 13.691 5.206 -25.093 1.00 94.19 665 HIS A N 1
ATOM 5061 C CA . HIS A 1 665 ? 13.416 6.648 -25.047 1.00 94.19 665 HIS A CA 1
ATOM 5062 C C . HIS A 1 665 ? 11.957 7.038 -25.320 1.00 94.19 665 HIS A C 1
ATOM 5064 O O . HIS A 1 665 ? 11.665 7.956 -26.086 1.00 94.19 665 HIS A O 1
ATOM 5070 N N . HIS A 1 666 ? 11.012 6.285 -24.750 1.00 95.25 666 HIS A N 1
ATOM 5071 C CA . HIS A 1 666 ? 9.564 6.472 -24.929 1.00 95.25 666 HIS A CA 1
ATOM 5072 C C . HIS A 1 666 ? 9.085 6.447 -26.397 1.00 95.25 666 HIS A C 1
ATOM 5074 O O . HIS A 1 666 ? 7.984 6.905 -26.713 1.00 95.25 666 HIS A O 1
ATOM 5080 N N . GLY A 1 667 ? 9.898 5.905 -27.309 1.00 94.12 667 GLY A N 1
ATOM 5081 C CA . GLY A 1 667 ? 9.670 5.958 -28.750 1.00 94.12 667 GLY A CA 1
ATOM 5082 C C . GLY A 1 667 ? 10.020 7.307 -29.383 1.00 94.12 667 GLY A C 1
ATOM 5083 O O . GLY A 1 667 ? 9.352 7.719 -30.333 1.00 94.12 667 GLY A O 1
ATOM 5084 N N . SER A 1 668 ? 11.028 8.004 -28.854 1.00 94.06 668 SER A N 1
ATOM 5085 C CA . SER A 1 668 ? 11.588 9.228 -29.434 1.00 94.06 668 SER A CA 1
ATOM 5086 C C . SER A 1 668 ? 12.107 8.990 -30.858 1.00 94.06 668 SER A C 1
ATOM 5088 O O . SER A 1 668 ? 12.724 7.944 -31.103 1.00 94.06 668 SER A O 1
ATOM 5090 N N . PRO A 1 669 ? 11.937 9.947 -31.794 1.00 91.56 669 PRO A N 1
ATOM 5091 C CA . PRO A 1 669 ? 12.598 9.879 -33.097 1.00 91.56 669 PRO A CA 1
ATOM 5092 C C . PRO A 1 669 ? 14.128 9.792 -32.975 1.00 91.56 669 PRO A C 1
ATOM 5094 O O . PRO A 1 669 ? 14.754 9.152 -33.813 1.00 91.56 669 PRO A O 1
ATOM 5097 N N . ASP A 1 670 ? 14.723 10.331 -31.907 1.00 90.75 670 ASP A N 1
ATOM 5098 C CA . ASP A 1 670 ? 16.175 10.287 -31.680 1.00 90.75 670 ASP A CA 1
ATOM 5099 C C . ASP A 1 670 ? 16.685 8.872 -31.392 1.00 90.75 670 ASP A C 1
ATOM 5101 O O . ASP A 1 670 ? 17.869 8.591 -31.552 1.00 90.75 670 ASP A O 1
ATOM 5105 N N . SER A 1 671 ? 15.798 7.970 -30.961 1.00 90.19 671 SER A N 1
ATOM 5106 C CA . SER A 1 671 ? 16.107 6.554 -30.741 1.00 90.19 671 SER A CA 1
ATOM 5107 C C . SER A 1 671 ? 15.831 5.669 -31.960 1.00 90.19 671 SER A C 1
ATOM 5109 O O . SER A 1 671 ? 16.137 4.475 -31.941 1.00 90.19 671 SER A O 1
ATOM 5111 N N . LEU A 1 672 ? 15.238 6.231 -33.021 1.00 91.44 672 LEU A N 1
ATOM 5112 C CA . LEU A 1 672 ? 14.847 5.469 -34.197 1.00 91.44 672 LEU A CA 1
ATOM 5113 C C . LEU A 1 672 ? 16.077 5.008 -34.973 1.00 91.44 672 LEU A C 1
ATOM 5115 O O . LEU A 1 672 ? 16.877 5.801 -35.466 1.00 91.44 672 LEU A O 1
ATOM 5119 N N . VAL A 1 673 ? 16.157 3.697 -35.158 1.00 90.69 673 VAL A N 1
ATOM 5120 C CA . VAL A 1 673 ? 17.135 3.051 -36.017 1.00 90.69 673 VAL A CA 1
ATOM 5121 C C . VAL A 1 673 ? 16.410 2.051 -36.906 1.00 90.69 673 VAL A C 1
ATOM 5123 O O . VAL A 1 673 ? 15.851 1.070 -36.417 1.00 90.69 673 VAL A O 1
ATOM 5126 N N . TYR A 1 674 ? 16.418 2.286 -38.216 1.00 87.56 674 TYR A N 1
ATOM 5127 C CA . TYR A 1 674 ? 15.820 1.362 -39.180 1.00 87.56 674 TYR A CA 1
ATOM 5128 C C . TYR A 1 674 ? 16.532 0.002 -39.148 1.00 87.56 674 TYR A C 1
ATOM 5130 O O . TYR A 1 674 ? 17.761 -0.066 -39.105 1.00 87.56 674 TYR A O 1
ATOM 5138 N N . GLY A 1 675 ? 15.757 -1.082 -39.137 1.00 82.62 675 GLY A N 1
ATOM 5139 C CA . GLY A 1 675 ? 16.241 -2.458 -38.999 1.00 82.62 675 GLY A CA 1
ATOM 5140 C C . GLY A 1 675 ? 16.454 -2.917 -37.552 1.00 82.62 675 GLY A C 1
ATOM 5141 O O . GLY A 1 675 ? 16.572 -4.115 -37.299 1.00 82.62 675 GLY A O 1
ATOM 5142 N N . PHE A 1 676 ? 16.435 -2.013 -36.567 1.00 86.44 676 PHE A N 1
ATOM 5143 C CA . PHE A 1 676 ? 16.662 -2.354 -35.157 1.00 86.44 676 PHE A CA 1
ATOM 5144 C C . PHE A 1 676 ? 15.676 -3.396 -34.614 1.00 86.44 676 PHE A C 1
ATOM 5146 O O . PHE A 1 676 ? 16.078 -4.316 -33.890 1.00 86.44 676 PHE A O 1
ATOM 5153 N N . TYR A 1 677 ? 14.399 -3.252 -34.973 1.00 87.88 677 TYR A N 1
ATOM 5154 C CA . TYR A 1 677 ? 13.299 -4.085 -34.487 1.00 87.88 677 TYR A CA 1
ATOM 5155 C C . TYR A 1 677 ? 13.204 -5.445 -35.190 1.00 87.88 677 TYR A C 1
ATOM 5157 O O . TYR A 1 677 ? 12.564 -6.357 -34.667 1.00 87.88 677 TYR A O 1
ATOM 5165 N N . GLN A 1 678 ? 13.902 -5.645 -36.312 1.00 83.31 678 GLN A N 1
ATOM 5166 C CA . GLN A 1 678 ? 13.918 -6.930 -37.021 1.00 83.31 678 GLN A CA 1
ATOM 5167 C C . GLN A 1 678 ? 14.558 -8.050 -36.181 1.00 83.31 678 GLN A C 1
ATOM 5169 O O . GLN A 1 678 ? 14.183 -9.214 -36.309 1.00 83.31 678 GLN A O 1
ATOM 5174 N N . ARG A 1 679 ? 15.442 -7.705 -35.232 1.00 82.00 679 ARG A N 1
ATOM 5175 C CA . ARG A 1 679 ? 16.055 -8.653 -34.276 1.00 82.00 679 ARG A CA 1
ATOM 5176 C C . ARG A 1 679 ? 15.040 -9.330 -33.352 1.00 82.00 679 ARG A C 1
ATOM 5178 O O . ARG A 1 679 ? 15.297 -10.410 -32.829 1.00 82.00 679 ARG A O 1
ATOM 5185 N N . VAL A 1 680 ? 13.895 -8.687 -33.131 1.00 78.50 680 VAL A N 1
ATOM 5186 C CA . VAL A 1 680 ? 12.824 -9.177 -32.253 1.00 78.50 680 VAL A CA 1
ATOM 5187 C C . VAL A 1 680 ? 11.577 -9.597 -33.042 1.00 78.50 680 VAL A C 1
ATOM 5189 O O . VAL A 1 680 ? 10.501 -9.696 -32.459 1.00 78.50 680 VAL A O 1
ATOM 5192 N N . TRP A 1 681 ? 11.721 -9.867 -34.350 1.00 73.38 681 TRP A N 1
ATOM 5193 C CA . TRP A 1 681 ? 10.628 -10.179 -35.282 1.00 73.38 681 TRP A CA 1
ATOM 5194 C C . TRP A 1 681 ? 9.586 -11.154 -34.715 1.00 73.38 681 TRP A C 1
ATOM 5196 O O . TRP A 1 681 ? 9.924 -12.232 -34.221 1.00 73.38 681 TRP A O 1
ATOM 5206 N N . GLY A 1 682 ? 8.302 -10.800 -34.841 1.00 70.38 682 GLY A N 1
ATOM 5207 C CA . GLY A 1 682 ? 7.180 -11.601 -34.330 1.00 70.38 682 GLY A CA 1
ATOM 5208 C C . GLY A 1 682 ? 6.997 -11.545 -32.806 1.00 70.38 682 GLY A C 1
ATOM 5209 O O . GLY A 1 682 ? 6.204 -12.309 -32.253 1.00 70.38 682 GLY A O 1
ATOM 5210 N N . GLY A 1 683 ? 7.742 -10.669 -32.129 1.00 88.12 683 GLY A N 1
ATOM 5211 C CA . GLY A 1 683 ? 7.666 -10.409 -30.698 1.00 88.12 683 GLY A CA 1
ATOM 5212 C C . GLY A 1 683 ? 6.700 -9.284 -30.314 1.00 88.12 683 GLY A C 1
ATOM 5213 O O . GLY A 1 683 ? 5.707 -8.995 -30.987 1.00 88.12 683 GLY A O 1
ATOM 5214 N N . VAL A 1 684 ? 6.994 -8.640 -29.186 1.00 94.56 684 VAL A N 1
ATOM 5215 C CA . VAL A 1 684 ? 6.159 -7.591 -28.586 1.00 94.56 684 VAL A CA 1
ATOM 5216 C C . VAL A 1 684 ? 6.989 -6.340 -28.327 1.00 94.56 684 VAL A C 1
ATOM 5218 O O . VAL A 1 684 ? 8.041 -6.419 -27.700 1.00 94.56 684 VAL A O 1
ATOM 5221 N N . ALA A 1 685 ? 6.489 -5.181 -28.745 1.00 96.56 685 ALA A N 1
ATOM 5222 C CA . ALA A 1 685 ? 7.051 -3.883 -28.392 1.00 96.56 685 ALA A CA 1
ATOM 5223 C C . ALA A 1 685 ? 6.168 -3.214 -27.337 1.00 96.56 685 ALA A C 1
ATOM 5225 O O . ALA A 1 685 ? 4.963 -3.061 -27.535 1.00 96.56 685 ALA A O 1
ATOM 5226 N N . VAL A 1 686 ? 6.760 -2.799 -26.221 1.00 97.31 686 VAL A N 1
ATOM 5227 C CA . VAL A 1 686 ? 6.079 -2.017 -25.187 1.00 97.31 686 VAL A CA 1
ATOM 5228 C C . VAL A 1 686 ? 6.677 -0.620 -25.162 1.00 97.31 686 VAL A C 1
ATOM 5230 O O . VAL A 1 686 ? 7.859 -0.442 -24.879 1.00 97.31 686 VAL A O 1
ATOM 5233 N N . ILE A 1 687 ? 5.847 0.374 -25.454 1.00 97.38 687 ILE A N 1
ATOM 5234 C CA . ILE A 1 687 ? 6.203 1.786 -25.396 1.00 97.38 687 ILE A CA 1
ATOM 5235 C C . ILE A 1 687 ? 5.635 2.361 -24.095 1.00 97.38 687 ILE A C 1
ATOM 5237 O O . ILE A 1 687 ? 4.432 2.626 -23.990 1.00 97.38 687 ILE A O 1
ATOM 5241 N N . SER A 1 688 ? 6.506 2.547 -23.105 1.00 95.50 688 SER A N 1
ATOM 5242 C CA . SER A 1 688 ? 6.205 3.341 -21.912 1.00 95.50 688 SER A CA 1
ATOM 5243 C C . SER A 1 688 ? 6.130 4.808 -22.318 1.00 95.50 688 SER A C 1
ATOM 5245 O O . SER A 1 688 ? 7.131 5.383 -22.729 1.00 95.50 688 SER A O 1
ATOM 5247 N N . VAL A 1 689 ? 4.941 5.393 -22.285 1.00 95.19 689 VAL A N 1
ATOM 5248 C CA . VAL A 1 689 ? 4.685 6.774 -22.704 1.00 95.19 689 VAL A CA 1
ATOM 5249 C C . VAL A 1 689 ? 3.414 7.307 -22.046 1.00 95.19 689 VAL A C 1
ATOM 5251 O O . VAL A 1 689 ? 2.501 6.544 -21.704 1.00 95.19 689 VAL A O 1
ATOM 5254 N N . GLY A 1 690 ? 3.347 8.626 -21.884 1.00 91.31 690 GLY A N 1
ATOM 5255 C CA . GLY A 1 690 ? 2.175 9.348 -21.398 1.00 91.31 690 GLY A CA 1
ATOM 5256 C C . GLY A 1 690 ? 1.879 10.587 -22.238 1.00 91.31 690 GLY A C 1
ATOM 5257 O O . GLY A 1 690 ? 2.587 10.862 -23.206 1.00 91.31 690 GLY A O 1
ATOM 5258 N N . PRO A 1 691 ? 0.849 11.369 -21.873 1.00 87.56 691 PRO A N 1
ATOM 5259 C CA . PRO A 1 691 ? 0.599 12.662 -22.501 1.00 87.56 691 PRO A CA 1
ATOM 5260 C C . PRO A 1 691 ? 1.845 13.551 -22.428 1.00 87.56 691 PRO A C 1
ATOM 5262 O O . PRO A 1 691 ? 2.376 13.787 -21.343 1.00 87.56 691 PRO A O 1
ATOM 5265 N N . ASN A 1 692 ? 2.314 14.029 -23.579 1.00 90.31 692 ASN A N 1
ATOM 5266 C CA . ASN A 1 692 ? 3.548 14.799 -23.688 1.00 90.31 692 ASN A CA 1
ATOM 5267 C C . ASN A 1 692 ? 3.490 15.794 -24.857 1.00 90.31 692 ASN A C 1
ATOM 5269 O O . ASN A 1 692 ? 2.669 15.651 -25.763 1.00 90.31 692 ASN A O 1
ATOM 5273 N N . SER A 1 693 ? 4.374 16.793 -24.833 1.00 88.19 693 SER A N 1
ATOM 5274 C CA . SER A 1 693 ? 4.556 17.778 -25.909 1.00 88.19 693 SER A CA 1
ATOM 5275 C C . SER A 1 693 ? 5.733 17.462 -26.839 1.00 88.19 693 SER A C 1
ATOM 5277 O O . SER A 1 693 ? 5.944 18.189 -27.803 1.00 88.19 693 SER A O 1
ATOM 5279 N N . TYR A 1 694 ? 6.501 16.404 -26.559 1.00 86.62 694 TYR A N 1
ATOM 5280 C CA . TYR A 1 694 ? 7.693 16.012 -27.322 1.00 86.62 694 TYR A CA 1
ATOM 5281 C C . TYR A 1 694 ? 7.354 15.294 -28.637 1.00 86.62 694 TYR A C 1
ATOM 5283 O O . TYR A 1 694 ? 8.221 15.092 -29.478 1.00 86.62 694 TYR A O 1
ATOM 5291 N N . GLY A 1 695 ? 6.091 14.898 -28.824 1.00 88.19 695 GLY A N 1
ATOM 5292 C CA . GLY A 1 695 ? 5.659 14.117 -29.983 1.00 88.19 695 GLY A CA 1
ATOM 5293 C C . GLY A 1 695 ? 5.926 12.617 -29.834 1.00 88.19 695 GLY A C 1
ATOM 5294 O O . GLY A 1 695 ? 5.934 11.899 -30.831 1.00 88.19 695 GLY A O 1
ATOM 5295 N N . HIS A 1 696 ? 6.140 12.133 -28.605 1.00 93.25 696 HIS A N 1
ATOM 5296 C CA . HIS A 1 696 ? 6.352 10.714 -28.330 1.00 93.25 696 HIS A CA 1
ATOM 5297 C C . HIS A 1 696 ? 5.009 9.966 -28.193 1.00 93.25 696 HIS A C 1
ATOM 5299 O O . HIS A 1 696 ? 4.042 10.521 -27.663 1.00 93.25 696 HIS A O 1
ATOM 5305 N N . PRO A 1 697 ? 4.928 8.690 -28.601 1.00 95.56 697 PRO A N 1
ATOM 5306 C CA . PRO A 1 697 ? 5.905 8.030 -29.457 1.00 95.56 697 PRO A CA 1
ATOM 5307 C C . PRO A 1 697 ? 5.825 8.581 -30.882 1.00 95.56 697 PRO A C 1
ATOM 5309 O O . PRO A 1 697 ? 4.730 8.860 -31.380 1.00 95.56 697 PRO A O 1
ATOM 5312 N N . SER A 1 698 ? 6.976 8.682 -31.547 1.00 96.31 698 SER A N 1
ATOM 5313 C CA . SER A 1 698 ? 7.037 9.076 -32.951 1.00 96.31 698 SER A CA 1
ATOM 5314 C C . SER A 1 698 ? 6.254 8.081 -33.819 1.00 96.31 698 SER A C 1
ATOM 5316 O O . SER A 1 698 ? 6.418 6.863 -33.660 1.00 96.31 698 SER A O 1
ATOM 5318 N N . PRO A 1 699 ? 5.434 8.557 -34.778 1.00 96.12 699 PRO A N 1
ATOM 5319 C CA . PRO A 1 699 ? 4.775 7.690 -35.748 1.00 96.12 699 PRO A CA 1
ATOM 5320 C C . PRO A 1 699 ? 5.746 6.795 -36.528 1.00 96.12 699 PRO A C 1
ATOM 5322 O O . PRO A 1 699 ? 5.369 5.683 -36.885 1.00 96.12 699 PRO A O 1
ATOM 5325 N N . ASP A 1 700 ? 6.980 7.248 -36.774 1.00 95.88 700 ASP A N 1
ATOM 5326 C CA . ASP A 1 700 ? 7.999 6.459 -37.476 1.00 95.88 700 ASP A CA 1
ATOM 5327 C C . ASP A 1 700 ? 8.484 5.268 -36.645 1.00 95.88 700 ASP A C 1
ATOM 5329 O O . ASP A 1 700 ? 8.601 4.165 -37.170 1.00 95.88 700 ASP A O 1
ATOM 5333 N N . VAL A 1 701 ? 8.675 5.453 -35.334 1.00 95.69 701 VAL A N 1
ATOM 5334 C CA . VAL A 1 701 ? 9.062 4.362 -34.422 1.00 95.69 701 VAL A CA 1
ATOM 5335 C C . VAL A 1 701 ? 7.971 3.299 -34.345 1.00 95.69 701 VAL A C 1
ATOM 5337 O O . VAL A 1 701 ? 8.267 2.106 -34.385 1.00 95.69 701 VAL A O 1
ATOM 5340 N N . ILE A 1 702 ? 6.705 3.721 -34.273 1.00 95.88 702 ILE A N 1
ATOM 5341 C CA . ILE A 1 702 ? 5.569 2.791 -34.275 1.00 95.88 702 ILE A CA 1
ATOM 5342 C C . ILE A 1 702 ? 5.523 2.018 -35.595 1.00 95.88 702 ILE A C 1
ATOM 5344 O O . ILE A 1 702 ? 5.434 0.793 -35.572 1.00 95.88 702 ILE A O 1
ATOM 5348 N N . ARG A 1 703 ? 5.625 2.721 -36.733 1.00 95.88 703 ARG A N 1
ATOM 5349 C CA . ARG A 1 703 ? 5.605 2.096 -38.061 1.00 95.88 703 ARG A CA 1
ATOM 5350 C C . ARG A 1 703 ? 6.722 1.077 -38.231 1.00 95.88 703 ARG A C 1
ATOM 5352 O O . ARG A 1 703 ? 6.446 -0.019 -38.701 1.00 95.88 703 ARG A O 1
ATOM 5359 N N . GLU A 1 704 ? 7.947 1.407 -37.836 1.00 94.00 704 GLU A N 1
ATOM 5360 C CA . GLU A 1 704 ? 9.083 0.488 -37.942 1.00 94.00 704 GLU A CA 1
ATOM 5361 C C . GLU A 1 704 ? 8.873 -0.776 -37.087 1.00 94.00 704 GLU A C 1
ATOM 5363 O O . GLU A 1 704 ? 9.129 -1.895 -37.544 1.00 94.00 704 GLU A O 1
ATOM 5368 N N . ALA A 1 705 ? 8.365 -0.623 -35.858 1.00 93.12 705 ALA A N 1
ATOM 5369 C CA . ALA A 1 705 ? 8.056 -1.753 -34.984 1.00 93.12 705 ALA A CA 1
ATOM 5370 C C . ALA A 1 705 ? 6.954 -2.654 -35.579 1.00 93.12 705 ALA A C 1
ATOM 5372 O O . ALA A 1 705 ? 7.104 -3.877 -35.609 1.00 93.12 705 ALA A O 1
ATOM 5373 N N . GLU A 1 706 ? 5.873 -2.067 -36.100 1.00 94.12 706 GLU A N 1
ATOM 5374 C CA . GLU A 1 706 ? 4.774 -2.799 -36.746 1.00 94.12 706 GLU A CA 1
ATOM 5375 C C . GLU A 1 706 ? 5.223 -3.490 -38.045 1.00 94.12 706 GLU A C 1
ATOM 5377 O O . GLU A 1 706 ? 4.893 -4.655 -38.270 1.00 94.12 706 GLU A O 1
ATOM 5382 N N . GLN A 1 707 ? 6.023 -2.815 -38.878 1.00 91.94 707 GLN A N 1
ATOM 5383 C CA . GLN A 1 707 ? 6.599 -3.384 -40.105 1.00 91.94 707 GLN A CA 1
ATOM 5384 C C . GLN A 1 707 ? 7.583 -4.523 -39.815 1.00 91.94 707 GLN A C 1
ATOM 5386 O O . GLN A 1 707 ? 7.702 -5.449 -40.616 1.00 91.94 707 GLN A O 1
ATOM 5391 N N . SER A 1 708 ? 8.216 -4.507 -38.639 1.00 88.50 708 SER A N 1
ATOM 5392 C CA . SER A 1 708 ? 9.036 -5.608 -38.118 1.00 88.50 708 SER A CA 1
ATOM 5393 C C . SER A 1 708 ? 8.210 -6.762 -37.517 1.00 88.50 708 SER A C 1
ATOM 5395 O O . SER A 1 708 ? 8.751 -7.654 -36.861 1.00 88.50 708 SER A O 1
ATOM 5397 N N . GLY A 1 709 ? 6.885 -6.753 -37.703 1.00 88.25 709 GLY A N 1
ATOM 5398 C CA . GLY A 1 709 ? 5.978 -7.803 -37.242 1.00 88.25 709 GLY A CA 1
ATOM 5399 C C . GLY A 1 709 ? 5.744 -7.818 -35.729 1.00 88.25 709 GLY A C 1
ATOM 5400 O O . GLY A 1 709 ? 5.320 -8.848 -35.202 1.00 88.25 709 GLY A O 1
ATOM 5401 N N . LEU A 1 710 ? 6.037 -6.723 -35.015 1.00 92.88 710 LEU A N 1
ATOM 5402 C CA . LEU A 1 710 ? 5.829 -6.638 -33.569 1.00 92.88 710 LEU A CA 1
ATOM 5403 C C . LEU A 1 710 ? 4.392 -6.269 -33.230 1.00 92.88 710 LEU A C 1
ATOM 5405 O O . LEU A 1 710 ? 3.789 -5.383 -33.831 1.00 92.88 710 LEU A O 1
ATOM 5409 N N . THR A 1 711 ? 3.869 -6.891 -32.176 1.00 95.00 711 THR A N 1
ATOM 5410 C CA . THR A 1 711 ? 2.653 -6.385 -31.534 1.00 95.00 711 THR A CA 1
ATOM 5411 C C . THR A 1 711 ? 3.024 -5.210 -30.634 1.00 95.00 711 THR A C 1
ATOM 5413 O O . THR A 1 711 ? 3.738 -5.397 -29.647 1.00 95.00 711 THR A O 1
ATOM 5416 N N . VAL A 1 712 ? 2.548 -4.008 -30.963 1.00 96.44 712 VAL A N 1
ATOM 5417 C CA . VAL A 1 712 ? 2.859 -2.778 -30.221 1.00 96.44 712 VAL A CA 1
ATOM 5418 C C . VAL A 1 712 ? 1.812 -2.515 -29.136 1.00 96.44 712 VAL A C 1
ATOM 5420 O O . VAL A 1 712 ? 0.616 -2.455 -29.415 1.00 96.44 712 VAL A O 1
ATOM 5423 N N . PHE A 1 713 ? 2.267 -2.304 -27.903 1.00 96.88 713 PHE A N 1
ATOM 5424 C CA . PHE A 1 713 ? 1.460 -1.814 -26.784 1.00 96.88 713 PHE A CA 1
ATOM 5425 C C . PHE A 1 713 ? 1.976 -0.458 -26.320 1.00 96.88 713 PHE A C 1
ATOM 5427 O O . PHE A 1 713 ? 3.187 -0.245 -26.251 1.00 96.88 713 PHE A O 1
ATOM 5434 N N . ARG A 1 714 ? 1.065 0.442 -25.942 1.00 96.06 714 ARG A N 1
ATOM 5435 C CA . ARG A 1 714 ? 1.431 1.764 -25.417 1.00 96.06 714 ARG A CA 1
ATOM 5436 C C . ARG A 1 714 ? 0.769 2.017 -24.079 1.00 96.06 714 ARG A C 1
ATOM 5438 O O . ARG A 1 714 ? -0.448 1.884 -23.967 1.00 96.06 714 ARG A O 1
ATOM 5445 N N . THR A 1 715 ? 1.529 2.440 -23.075 1.00 94.88 715 THR A N 1
ATOM 5446 C CA . THR A 1 715 ? 0.962 2.609 -21.729 1.00 94.88 715 THR A CA 1
ATOM 5447 C C . THR A 1 715 ? -0.069 3.735 -21.629 1.00 94.88 715 THR A C 1
ATOM 5449 O O . THR A 1 715 ? -0.973 3.653 -20.804 1.00 94.88 715 THR A O 1
ATOM 5452 N N . ASP A 1 716 ? -0.002 4.749 -22.495 1.00 93.12 716 ASP A N 1
ATOM 5453 C CA . ASP A 1 716 ? -0.990 5.835 -22.553 1.00 93.12 716 ASP A CA 1
ATOM 5454 C C . ASP A 1 716 ? -2.370 5.390 -23.072 1.00 93.12 716 ASP A C 1
ATOM 5456 O O . ASP A 1 716 ? -3.382 5.993 -22.717 1.00 93.12 716 ASP A O 1
ATOM 5460 N N . LYS A 1 717 ? -2.423 4.332 -23.892 1.00 92.62 717 LYS A N 1
ATOM 5461 C CA . LYS A 1 717 ? -3.660 3.790 -24.484 1.00 92.62 717 LYS A CA 1
ATOM 5462 C C . LYS A 1 717 ? -4.124 2.498 -23.821 1.00 92.62 717 LYS A C 1
ATOM 5464 O O . LYS A 1 717 ? -5.316 2.305 -23.598 1.00 92.62 717 LYS A O 1
ATOM 5469 N N . ASP A 1 718 ? -3.186 1.610 -23.523 1.00 94.25 718 ASP A N 1
ATOM 5470 C CA . ASP A 1 718 ? -3.442 0.271 -22.997 1.00 94.25 718 ASP A CA 1
ATOM 5471 C C . ASP A 1 718 ? -3.317 0.203 -21.466 1.00 94.25 718 ASP A C 1
ATOM 5473 O O . ASP A 1 718 ? -3.631 -0.825 -20.860 1.00 94.25 718 ASP A O 1
ATOM 5477 N N . GLY A 1 719 ? -2.891 1.295 -20.825 1.00 93.44 719 GLY A N 1
ATOM 5478 C CA . GLY A 1 719 ? -2.594 1.332 -19.400 1.00 93.44 719 GLY A CA 1
ATOM 5479 C C . GLY A 1 719 ? -1.417 0.421 -19.049 1.00 93.44 719 GLY A C 1
ATOM 5480 O O . GLY A 1 719 ? -0.431 0.353 -19.778 1.00 93.44 719 GLY A O 1
ATOM 5481 N N . ALA A 1 720 ? -1.479 -0.277 -17.913 1.00 94.44 720 ALA A N 1
ATOM 5482 C CA . ALA A 1 720 ? -0.377 -1.159 -17.525 1.00 94.44 720 ALA A CA 1
ATOM 5483 C C . ALA A 1 720 ? -0.334 -2.410 -18.420 1.00 94.44 720 ALA A C 1
ATOM 5485 O O . ALA A 1 720 ? -1.340 -3.110 -18.577 1.00 94.44 720 ALA A O 1
ATOM 5486 N N . VAL A 1 721 ? 0.841 -2.731 -18.963 1.00 96.62 721 VAL A N 1
ATOM 5487 C CA . VAL A 1 721 ? 1.052 -3.905 -19.821 1.00 96.62 721 VAL A CA 1
ATOM 5488 C C . VAL A 1 721 ? 1.690 -5.008 -18.990 1.00 96.62 721 VAL A C 1
ATOM 5490 O O . VAL A 1 721 ? 2.761 -4.846 -18.417 1.00 96.62 721 VAL A O 1
ATOM 5493 N N . THR A 1 722 ? 1.015 -6.147 -18.895 1.00 95.69 722 THR A N 1
ATOM 5494 C CA . THR A 1 722 ? 1.433 -7.293 -18.088 1.00 95.69 722 THR A CA 1
ATOM 5495 C C . THR A 1 722 ? 1.803 -8.470 -18.977 1.00 95.69 722 THR A C 1
ATOM 5497 O O . THR A 1 722 ? 0.965 -8.969 -19.726 1.00 95.69 722 THR A O 1
ATOM 5500 N N . VAL A 1 723 ? 3.019 -8.976 -18.810 1.00 95.19 723 VAL A N 1
ATOM 5501 C CA . VAL A 1 723 ? 3.543 -10.193 -19.428 1.00 95.19 723 VAL A CA 1
ATOM 5502 C C . VAL A 1 723 ? 3.585 -11.293 -18.373 1.00 95.19 723 VAL A C 1
ATOM 5504 O O . VAL A 1 723 ? 4.294 -11.173 -17.379 1.00 95.19 723 VAL A O 1
ATOM 5507 N N . LYS A 1 724 ? 2.839 -12.380 -18.573 1.00 93.06 724 LYS A N 1
ATOM 5508 C CA . LYS A 1 724 ? 2.897 -13.587 -17.734 1.00 93.06 724 LYS A CA 1
ATOM 5509 C C . LYS A 1 724 ? 3.537 -14.725 -18.503 1.00 93.06 724 LYS A C 1
ATOM 5511 O O . LYS A 1 724 ? 3.115 -15.033 -19.618 1.00 93.06 724 LYS A O 1
ATOM 5516 N N . ILE A 1 725 ? 4.516 -15.363 -17.881 1.00 92.12 725 ILE A N 1
ATOM 5517 C CA . ILE A 1 725 ? 5.388 -16.328 -18.537 1.00 92.12 725 ILE A CA 1
ATOM 5518 C C . ILE A 1 725 ? 5.115 -17.703 -17.935 1.00 92.12 725 ILE A C 1
ATOM 5520 O O . ILE A 1 725 ? 5.391 -17.945 -16.765 1.00 92.12 725 ILE A O 1
ATOM 5524 N N . TYR A 1 726 ? 4.556 -18.607 -18.734 1.00 88.94 726 TYR A N 1
ATOM 5525 C CA . TYR A 1 726 ? 4.237 -19.977 -18.338 1.00 88.94 726 TYR A CA 1
ATOM 5526 C C . TYR A 1 726 ? 5.129 -20.968 -19.098 1.00 88.94 726 TYR A C 1
ATOM 5528 O O . TYR A 1 726 ? 5.686 -20.617 -20.140 1.00 88.94 726 TYR A O 1
ATOM 5536 N N . PRO A 1 727 ? 5.215 -22.233 -18.655 1.00 85.69 727 PRO A N 1
ATOM 5537 C CA . PRO A 1 727 ? 5.821 -23.280 -19.467 1.00 85.69 727 PRO A CA 1
ATOM 5538 C C . PRO A 1 727 ? 5.150 -23.347 -20.848 1.00 85.69 727 PRO A C 1
ATOM 5540 O O . PRO A 1 727 ? 3.928 -23.472 -20.942 1.00 85.69 727 PRO A O 1
ATOM 5543 N N . GLY A 1 728 ? 5.946 -23.198 -21.909 1.00 83.81 728 GLY A N 1
ATOM 5544 C CA . GLY A 1 728 ? 5.502 -23.291 -23.304 1.00 83.81 728 GLY A CA 1
ATOM 5545 C C . GLY A 1 728 ? 4.609 -22.156 -23.826 1.00 83.81 728 GLY A C 1
ATOM 5546 O O . GLY A 1 728 ? 4.180 -22.229 -24.973 1.00 83.81 728 GLY A O 1
ATOM 5547 N N . ARG A 1 729 ? 4.299 -21.113 -23.036 1.00 87.88 729 ARG A N 1
ATOM 5548 C CA . ARG A 1 729 ? 3.513 -19.964 -23.527 1.00 87.88 729 ARG A CA 1
ATOM 5549 C C . ARG A 1 729 ? 3.798 -18.658 -22.786 1.00 87.88 729 ARG A C 1
ATOM 5551 O O . ARG A 1 729 ? 3.986 -18.645 -21.570 1.00 87.88 729 ARG A O 1
ATOM 5558 N N . VAL A 1 730 ? 3.670 -17.542 -23.499 1.00 90.69 730 VAL A N 1
ATOM 5559 C CA . VAL A 1 730 ? 3.670 -16.185 -22.933 1.00 90.69 730 VAL A CA 1
ATOM 5560 C C . VAL A 1 730 ? 2.304 -15.553 -23.159 1.00 90.69 730 VAL A C 1
ATOM 5562 O O . VAL A 1 730 ? 1.729 -15.662 -24.239 1.00 90.69 730 VAL A O 1
ATOM 5565 N N . ARG A 1 731 ? 1.754 -14.907 -22.129 1.00 93.19 731 ARG A N 1
ATOM 5566 C CA . ARG A 1 731 ? 0.494 -14.166 -22.218 1.00 93.19 731 ARG A CA 1
ATOM 5567 C C . ARG A 1 731 ? 0.744 -12.696 -21.930 1.00 93.19 731 ARG A C 1
ATOM 5569 O O . ARG A 1 731 ? 1.128 -12.358 -20.813 1.00 93.19 731 ARG A O 1
ATOM 5576 N N . VAL A 1 732 ? 0.433 -11.842 -22.897 1.00 93.62 732 VAL A N 1
ATOM 5577 C CA . VAL A 1 732 ? 0.429 -10.388 -22.723 1.00 93.62 732 VAL A CA 1
ATOM 5578 C C . VAL A 1 732 ? -1.007 -9.910 -22.521 1.00 93.62 732 VAL A C 1
ATOM 5580 O O . VAL A 1 732 ? -1.930 -10.361 -23.198 1.00 93.62 732 VAL A O 1
ATOM 5583 N N . SER A 1 733 ? -1.222 -9.053 -21.531 1.00 93.12 733 SER A N 1
ATOM 5584 C CA . SER A 1 733 ? -2.526 -8.472 -21.213 1.00 93.12 733 SER A CA 1
ATOM 5585 C C . SER A 1 733 ? -2.382 -7.007 -20.844 1.00 93.12 733 SER A C 1
ATOM 5587 O O . SER A 1 733 ? -1.407 -6.630 -20.202 1.00 93.12 733 SER A O 1
ATOM 5589 N N . ARG A 1 734 ? -3.391 -6.215 -21.192 1.00 90.38 734 ARG A N 1
ATOM 5590 C CA . ARG A 1 734 ? -3.480 -4.792 -20.872 1.00 90.38 734 ARG A CA 1
ATOM 5591 C C . ARG A 1 734 ? -4.456 -4.533 -19.730 1.00 90.38 734 ARG A C 1
ATOM 5593 O O . ARG A 1 734 ? -5.450 -5.251 -19.597 1.00 90.38 734 ARG A O 1
ATOM 5600 N N . PHE A 1 735 ? -4.177 -3.513 -18.931 1.00 83.00 735 PHE A N 1
ATOM 5601 C CA . PHE A 1 735 ? -5.055 -3.025 -17.877 1.00 83.00 735 PHE A CA 1
ATOM 5602 C C . PHE A 1 735 ? -5.353 -1.548 -18.118 1.00 83.00 735 PHE A C 1
ATOM 5604 O O . PHE A 1 735 ? -4.583 -0.676 -17.716 1.00 83.00 735 PHE A O 1
ATOM 5611 N N . VAL A 1 736 ? -6.488 -1.292 -18.767 1.00 62.53 736 VAL A N 1
ATOM 5612 C CA . VAL A 1 736 ? -7.026 0.055 -18.962 1.00 62.53 736 VAL A CA 1
ATOM 5613 C C . VAL A 1 736 ? -7.846 0.396 -17.720 1.00 62.53 736 VAL A C 1
ATOM 5615 O O . VAL A 1 736 ? -8.731 -0.375 -17.342 1.00 62.53 736 VAL A O 1
ATOM 5618 N N . LYS A 1 737 ? -7.474 1.489 -17.050 1.00 46.72 737 LYS A N 1
ATOM 5619 C CA . LYS A 1 737 ? -8.094 1.942 -15.801 1.00 46.72 737 LYS A CA 1
ATOM 5620 C C . LYS A 1 737 ? -9.542 2.378 -15.997 1.00 46.72 737 LYS A C 1
ATOM 5622 O O . LYS A 1 737 ? -9.809 3.045 -17.019 1.00 46.72 737 LYS A O 1
#